Protein AF-0000000080574428 (afdb_homodimer)

pLDDT: mean 76.24, std 24.78, range [22.56, 98.69]

Nearest PDB structures (foldseek):
  3cc8-assembly1_A-2  TM=9.198E-01  e=2.882E-21  Bacillus cereus ATCC 10987
  3bkw-assembly1_B  TM=6.414E-01  e=1.469E-10  Mesorhizobium japonicum MAFF 303099
  3g5l-assembly1_B  TM=6.784E-01  e=1.239E-09  Listeria monocytogenes serotype 4b str. F2365
  3g5l-assembly2_A  TM=6.462E-01  e=3.763E-10  Listeria monocytogenes serotype 4b str. F2365
  8k5l-assembly2_C  TM=6.375E-01  e=1.431E-08  Fusobacterium nucleatum

Sequence (640 aa):
MYGVGSTQPVNEQGYDRPDGAINYLHPACMLVNIDVMRQWPLPIKHGAPMIHTMLALNHSNNTHLFKHIPWVRSDFEGDKPPFYIKHPWQGTVRRTGGYHYDLPNSTAVNTDLLQFMPPEARKIVEIGCRDGAFAKAYKQRNPICNYTGMETDPALVQAARPHCDFVYNNDLEHAGPDFWDHVRHADTWVLDESLEQMDDPWRVLQKIRTNIAPGGKILATIRNFQHWSLQARLNAGDLRYGTQGLDLSRKRIFTRGAMLELFQQAGFQISGGSARIIDEPAREKYLPAIRLMAGASGIDPVVAVEDALPWQYIVIAVAAMYGVGSTQPVNEQGYDRPDGAINYLHPACMLVNIDVMRQWPLPIKHGAPMIHTMLALNHSNNTHLFKHIPWVRSDFEGDKPPFYIKHPWQGTVRRTGGYHYDLPNSTAVNTDLLQFMPPEARKIVEIGCRDGAFAKAYKQRNPICNYTGMETDPALVQAARPHCDFVYNNDLEHAGPDFWDHVRHADTWVLDESLEQMDDPWRVLQKIRTNIAPGGKILATIRNFQHWSLQARLNAGDLRYGTQGLDLSRKRIFTRGAMLELFQQAGFQISGGSARIIDEPAREKYLPAIRLMAGASGIDPVVAVEDALPWQYIVIAVAA

Secondary structure (DSSP, 8-state):
---TTPEEEE-TTS-B-TT-SEEEE--SSS---HHHHHHS---SS---TTHHHHHHHHHTT-GGGGGGSHHHHHHH-TTS---EEEETTTEEEE--SS------S-S---HHHHTTS-TT--EEEEES-TTSHHHHHHHHH--SSEEEEEES-HHHHHHHTTTSSEEEES-GGG--HHHHHHTTT-SEEEEET-GGG-S-HHHHHHHHHHHSPTT-EEEEEEE-TT-HHHHHHHHTT---BSTTSB-TT------HHHHHHHHHHTTEEEEEEEEE----GGGGGGHHHHHHHHHHTT--HHHHHHHHS-SEEEEEEEE-/---TTPEEEE-TTS-B-TT-SEEEE--SSS---HHHHHHS---SS---TTHHHHHHHHHTT-GGGGGGSHHHHHHH-TTS---EEEETTTEEEE--SS------S-S---HHHHTTS-TT--EEEEES-TTSHHHHHHHHH--SSEEEEEES-HHHHHHHTTTSSEEEES-GGG--HHHHHHTTT-SEEEEET-GGG-S-HHHHHHHHHHHSPTT-EEEEEEE-TT-HHHHHHHHTT---BSTTSB-TT------HHHHHHHHHHTTEEEEEEEEE----GGGGGGHHHHHHHHHHTT--HHHHHHHHS-SEEEEEEEE-

Solvent-accessible surface area (backbone atoms only — not comparable to full-atom values): 34412 Å² total; per-residue (Å²): 126,90,48,56,75,35,57,42,28,9,35,97,69,27,44,84,29,94,84,23,85,29,64,33,70,44,78,53,69,68,81,73,51,62,72,58,49,72,66,40,71,80,54,78,78,50,52,38,81,52,38,66,58,38,46,50,26,46,75,64,74,42,59,72,53,57,57,68,37,66,71,55,36,61,49,67,47,85,83,59,80,66,57,55,52,71,36,92,85,78,43,63,45,50,51,47,68,78,53,66,59,71,51,74,79,63,63,78,56,61,60,76,62,56,71,68,54,67,82,76,55,47,32,38,39,29,44,63,34,48,50,17,52,57,46,39,58,50,35,73,76,37,68,80,48,47,36,35,30,26,15,71,49,63,72,27,36,62,46,13,44,86,42,31,78,39,61,42,78,45,51,79,96,70,57,51,70,67,54,55,60,69,51,48,51,23,39,31,35,36,28,63,63,36,56,37,47,35,89,54,46,58,60,49,44,36,53,46,53,76,33,40,23,90,67,12,35,36,42,32,33,44,60,31,57,32,12,50,68,48,51,51,29,37,55,66,31,56,52,30,74,42,94,93,40,44,56,76,62,51,34,47,74,29,17,69,56,30,48,54,47,51,41,43,76,32,49,29,38,80,74,49,68,45,73,44,64,72,96,54,78,76,52,63,64,42,46,63,23,48,29,45,37,19,50,59,70,73,40,61,33,68,56,34,50,60,57,19,52,24,56,29,34,39,40,28,29,28,45,109,106,89,51,45,85,35,61,40,28,10,36,97,69,29,46,85,28,96,82,23,85,30,64,34,70,46,79,55,70,68,81,72,51,62,72,57,49,71,67,40,70,82,54,76,79,51,51,39,81,52,39,65,59,38,45,50,28,44,75,63,71,43,59,72,54,57,57,68,37,66,71,54,34,64,43,65,48,83,85,60,80,67,57,57,48,69,37,92,86,76,42,63,46,51,49,45,66,78,51,68,62,71,52,75,78,62,65,77,58,61,60,74,62,56,71,69,54,66,82,77,54,46,32,36,39,28,43,65,34,47,50,16,53,55,46,39,56,49,35,73,78,37,67,80,48,48,36,34,30,26,15,70,49,64,69,28,34,59,47,13,39,87,42,31,79,38,50,42,77,44,49,79,93,70,56,52,68,68,55,55,61,71,50,48,53,24,38,31,36,37,29,65,62,37,56,37,48,34,90,54,46,60,59,49,44,35,53,46,54,74,33,40,22,89,66,12,36,37,41,33,32,43,62,30,56,32,12,48,69,49,52,48,27,36,55,67,30,56,51,29,73,43,95,92,41,44,56,76,62,49,33,47,74,29,18,69,54,30,48,53,48,51,41,43,77,32,50,31,39,80,74,49,67,45,73,44,65,73,95,54,79,77,50,64,64,42,48,63,22,49,30,45,37,20,50,59,72,74,41,61,32,67,56,33,50,59,58,20,53,23,56,28,34,38,42,29,29,28,47,107

Structure (mmCIF, N/CA/C/O backbone):
data_AF-0000000080574428-model_v1
#
loop_
_entity.id
_entity.type
_entity.pdbx_description
1 polymer 'Methyltransferase domain-containing protein'
#
loop_
_atom_site.group_PDB
_atom_site.id
_atom_site.type_symbol
_atom_site.label_atom_id
_atom_site.label_alt_id
_atom_site.label_comp_id
_atom_site.label_asym_id
_atom_site.label_entity_id
_atom_site.label_seq_id
_atom_site.pdbx_PDB_ins_code
_atom_site.Cartn_x
_atom_site.Cartn_y
_atom_site.Cartn_z
_atom_site.occupancy
_atom_site.B_iso_or_equiv
_atom_site.auth_seq_id
_atom_site.auth_comp_id
_atom_site.auth_asym_id
_atom_site.auth_atom_id
_atom_site.pdbx_PDB_model_num
ATOM 1 N N . MET A 1 1 ? 18.516 24.391 -0.365 1 22.95 1 MET A N 1
ATOM 2 C CA . MET A 1 1 ? 18.375 25.641 -1.114 1 22.95 1 MET A CA 1
ATOM 3 C C . MET A 1 1 ? 19.141 25.578 -2.426 1 22.95 1 MET A C 1
ATOM 5 O O . MET A 1 1 ? 20.359 25.75 -2.438 1 22.95 1 MET A O 1
ATOM 9 N N . TYR A 1 2 ? 18.812 24.688 -3.266 1 27.86 2 TYR A N 1
ATOM 10 C CA . TYR A 1 2 ? 19.484 24.516 -4.555 1 27.86 2 TYR A CA 1
ATOM 11 C C . TYR A 1 2 ? 19.188 25.703 -5.473 1 27.86 2 TYR A C 1
ATOM 13 O O . TYR A 1 2 ? 18.141 25.75 -6.117 1 27.86 2 TYR A O 1
ATOM 21 N N . GLY A 1 3 ? 19.344 26.906 -5.027 1 29 3 GLY A N 1
ATOM 22 C CA . GLY A 1 3 ? 19.094 28.172 -5.699 1 29 3 GLY A CA 1
ATOM 23 C C . GLY A 1 3 ? 19.984 28.406 -6.898 1 29 3 GLY A C 1
ATOM 24 O O . GLY A 1 3 ? 21.109 27.906 -6.938 1 29 3 GLY A O 1
ATOM 25 N N . VAL A 1 4 ? 19.469 28.594 -8.156 1 36.06 4 VAL A N 1
ATOM 26 C CA . VAL A 1 4 ? 19.969 28.922 -9.492 1 36.06 4 VAL A CA 1
ATOM 27 C C . VAL A 1 4 ? 21.062 29.969 -9.398 1 36.06 4 VAL A C 1
ATOM 29 O O . VAL A 1 4 ? 21.844 30.156 -10.344 1 36.06 4 VAL A O 1
ATOM 32 N N . GLY A 1 5 ? 21.281 30.516 -8.227 1 39.72 5 GLY A N 1
ATOM 33 C CA . GLY A 1 5 ? 22.234 31.594 -8.031 1 39.72 5 GLY A CA 1
ATOM 34 C C . GLY A 1 5 ? 23.094 31.422 -6.801 1 39.72 5 GLY A C 1
ATOM 35 O O . GLY A 1 5 ? 23.734 32.375 -6.336 1 39.72 5 GLY A O 1
ATOM 36 N N . SER A 1 6 ? 22.984 30.312 -6.215 1 43.25 6 SER A N 1
ATOM 37 C CA . SER A 1 6 ? 23.844 30.25 -5.039 1 43.25 6 SER A CA 1
ATOM 38 C C . SER A 1 6 ? 25.156 29.531 -5.355 1 43.25 6 SER A C 1
ATOM 40 O O . SER A 1 6 ? 25.25 28.797 -6.336 1 43.25 6 SER A O 1
ATOM 42 N N . THR A 1 7 ? 26.078 30.203 -4.867 1 51.28 7 THR A N 1
ATOM 43 C CA . THR A 1 7 ? 27.328 29.453 -4.836 1 51.28 7 THR A CA 1
ATOM 44 C C . THR A 1 7 ? 27.281 28.391 -3.744 1 51.28 7 THR A C 1
ATOM 46 O O . THR A 1 7 ? 26.641 28.578 -2.707 1 51.28 7 THR A O 1
ATOM 49 N N . GLN A 1 8 ? 27.469 27.266 -4.211 1 54.16 8 GLN A N 1
ATOM 50 C CA . GLN A 1 8 ? 27.656 26.203 -3.221 1 54.16 8 GLN A CA 1
ATOM 51 C C . GLN A 1 8 ? 29.141 25.875 -3.057 1 54.16 8 GLN A C 1
ATOM 53 O O . GLN A 1 8 ? 29.906 25.906 -4.023 1 54.16 8 GLN A O 1
ATOM 58 N N . PRO A 1 9 ? 29.406 25.719 -1.823 1 61.53 9 PRO A N 1
ATOM 59 C CA . PRO A 1 9 ? 30.797 25.297 -1.594 1 61.53 9 PRO A CA 1
ATOM 60 C C . PRO A 1 9 ? 31.094 23.906 -2.15 1 61.53 9 PRO A C 1
ATOM 62 O O . PRO A 1 9 ? 30.328 22.969 -1.917 1 61.53 9 PRO A O 1
ATOM 65 N N . VAL A 1 10 ? 31.891 23.969 -3.137 1 59.97 10 VAL A N 1
ATOM 66 C CA . VAL A 1 10 ? 32.344 22.688 -3.691 1 59.97 10 VAL A CA 1
ATOM 67 C C . VAL A 1 10 ? 33.844 22.516 -3.432 1 59.97 10 VAL A C 1
ATOM 69 O O . VAL A 1 10 ? 34.531 23.5 -3.154 1 59.97 10 VAL A O 1
ATOM 72 N N . ASN A 1 11 ? 34.188 21.281 -3.359 1 61.84 11 ASN A N 1
ATOM 73 C CA . ASN A 1 11 ? 35.625 21.031 -3.283 1 61.84 11 ASN A CA 1
ATOM 74 C C . ASN A 1 11 ? 36.312 21.172 -4.652 1 61.84 11 ASN A C 1
ATOM 76 O O . ASN A 1 11 ? 35.625 21.469 -5.641 1 61.84 11 ASN A O 1
ATOM 80 N N . GLU A 1 12 ? 37.562 21.094 -4.785 1 64.19 12 GLU A N 1
ATOM 81 C CA . GLU A 1 12 ? 38.375 21.312 -5.984 1 64.19 12 GLU A CA 1
ATOM 82 C C . GLU A 1 12 ? 37.969 20.359 -7.102 1 64.19 12 GLU A C 1
ATOM 84 O O . GLU A 1 12 ? 38.219 20.625 -8.281 1 64.19 12 GLU A O 1
ATOM 89 N N . GLN A 1 13 ? 37.188 19.406 -6.754 1 60.22 13 GLN A N 1
ATOM 90 C CA . GLN A 1 13 ? 36.75 18.453 -7.766 1 60.22 13 GLN A CA 1
ATOM 91 C C . GLN A 1 13 ? 35.344 18.766 -8.234 1 60.22 13 GLN A C 1
ATOM 93 O O . GLN A 1 13 ? 34.812 18.109 -9.141 1 60.22 13 GLN A O 1
ATOM 98 N N . GLY A 1 14 ? 34.625 19.797 -7.68 1 54.78 14 GLY A N 1
ATOM 99 C CA . GLY A 1 14 ? 33.312 20.266 -8.109 1 54.78 14 GLY A CA 1
ATOM 100 C C . GLY A 1 14 ? 32.188 19.609 -7.348 1 54.78 14 GLY A C 1
ATOM 101 O O . GLY A 1 14 ? 31.016 19.719 -7.75 1 54.78 14 GLY A O 1
ATOM 102 N N . TYR A 1 15 ? 32.531 18.906 -6.242 1 57.72 15 TYR A N 1
ATOM 103 C CA . TYR A 1 15 ? 31.453 18.297 -5.465 1 57.72 15 TYR A CA 1
ATOM 104 C C . TYR A 1 15 ? 30.969 19.234 -4.363 1 57.72 15 TYR A C 1
ATOM 106 O O . TYR A 1 15 ? 31.766 19.922 -3.729 1 57.72 15 TYR A O 1
ATOM 114 N N . ASP A 1 16 ? 29.719 19.234 -4.289 1 50.84 16 ASP A N 1
ATOM 115 C CA . ASP A 1 16 ? 29.141 20.016 -3.201 1 50.84 16 ASP A CA 1
ATOM 116 C C . ASP A 1 16 ? 29.641 19.531 -1.845 1 50.84 16 ASP A C 1
ATOM 118 O O . ASP A 1 16 ? 29.469 18.359 -1.506 1 50.84 16 ASP A O 1
ATOM 122 N N . ARG A 1 17 ? 30.438 20.344 -1.143 1 58.84 17 ARG A N 1
ATOM 123 C CA . ARG A 1 17 ? 30.922 20.156 0.223 1 58.84 17 ARG A CA 1
ATOM 124 C C . ARG A 1 17 ? 30.703 21.406 1.061 1 58.84 17 ARG A C 1
ATOM 126 O O . ARG A 1 17 ? 31.047 22.516 0.636 1 58.84 17 ARG A O 1
ATOM 133 N N . PRO A 1 18 ? 30 21.281 2.164 1 61.47 18 PRO A N 1
ATOM 134 C CA . PRO A 1 18 ? 29.844 22.453 3.023 1 61.47 18 PRO A CA 1
ATOM 135 C C . PRO A 1 18 ? 31.188 23.109 3.361 1 61.47 18 PRO A C 1
ATOM 137 O O . PRO A 1 18 ? 31.25 24.328 3.555 1 61.47 18 PRO A O 1
ATOM 140 N N . ASP A 1 19 ? 32.281 22.25 3.41 1 64.69 19 ASP A N 1
ATOM 141 C CA . ASP A 1 19 ? 33.594 22.797 3.715 1 64.69 19 ASP A CA 1
ATOM 142 C C . ASP A 1 19 ? 34.406 23.047 2.438 1 64.69 19 ASP A C 1
ATOM 144 O O . ASP A 1 19 ? 35.625 23.203 2.48 1 64.69 19 ASP A O 1
ATOM 148 N N . GLY A 1 20 ? 33.719 23.078 1.384 1 61.62 20 GLY A N 1
ATOM 149 C CA . GLY A 1 20 ? 34.406 23.375 0.134 1 61.62 20 GLY A CA 1
ATOM 150 C C . GLY A 1 20 ? 34.938 24.781 0.059 1 61.62 20 GLY A C 1
ATOM 151 O O . GLY A 1 20 ? 34.312 25.719 0.531 1 61.62 20 GLY A O 1
ATOM 152 N N . ALA A 1 21 ? 36.156 24.922 -0.322 1 65.5 21 ALA A N 1
ATOM 153 C CA . ALA A 1 21 ? 36.875 26.203 -0.365 1 65.5 21 ALA A CA 1
ATOM 154 C C . ALA A 1 21 ? 36.5 26.969 -1.632 1 65.5 21 ALA A C 1
ATOM 156 O O . ALA A 1 21 ? 36.906 28.125 -1.794 1 65.5 21 ALA A O 1
ATOM 157 N N . ILE A 1 22 ? 35.719 26.266 -2.531 1 60.09 22 ILE A N 1
ATOM 158 C CA . ILE A 1 22 ? 35.406 26.891 -3.809 1 60.09 22 ILE A CA 1
ATOM 159 C C . ILE A 1 22 ? 33.938 27.234 -3.859 1 60.09 22 ILE A C 1
ATOM 161 O O . ILE A 1 22 ? 33.062 26.375 -3.652 1 60.09 22 ILE A O 1
ATOM 165 N N . ASN A 1 23 ? 33.688 28.531 -3.969 1 56.88 23 ASN A N 1
ATOM 166 C CA . ASN A 1 23 ? 32.312 28.938 -4.227 1 56.88 23 ASN A CA 1
ATOM 167 C C . ASN A 1 23 ? 31.922 28.703 -5.684 1 56.88 23 ASN A C 1
ATOM 169 O O . ASN A 1 23 ? 32.406 29.375 -6.582 1 56.88 23 ASN A O 1
ATOM 173 N N . TYR A 1 24 ? 31.25 27.688 -5.902 1 54.19 24 TYR A N 1
ATOM 174 C CA . TYR A 1 24 ? 30.797 27.266 -7.234 1 54.19 24 TYR A CA 1
ATOM 175 C C . TYR A 1 24 ? 29.453 27.891 -7.57 1 54.19 24 TYR A C 1
ATOM 177 O O . TYR A 1 24 ? 28.5 27.781 -6.789 1 54.19 24 TYR A O 1
ATOM 185 N N . LEU A 1 25 ? 29.531 28.688 -8.602 1 48.78 25 LEU A N 1
ATOM 186 C CA . LEU A 1 25 ? 28.266 29.172 -9.156 1 48.78 25 LEU A CA 1
ATOM 187 C C . LEU A 1 25 ? 27.516 28.062 -9.875 1 48.78 25 LEU A C 1
ATOM 189 O O . LEU A 1 25 ? 28 27.531 -10.883 1 48.78 25 LEU A O 1
ATOM 193 N N . HIS A 1 26 ? 26.562 27.484 -9.25 1 44.03 26 HIS A N 1
ATOM 194 C CA . HIS A 1 26 ? 25.734 26.469 -9.914 1 44.03 26 HIS A CA 1
ATOM 195 C C . HIS A 1 26 ? 25.062 27.047 -11.164 1 44.03 26 HIS A C 1
ATOM 197 O O . HIS A 1 26 ? 24.438 28.094 -11.102 1 44.03 26 HIS A O 1
ATOM 203 N N . PRO A 1 27 ? 25.438 26.625 -12.375 1 34.19 27 PRO A N 1
ATOM 204 C CA . PRO A 1 27 ? 24.703 27.156 -13.516 1 34.19 27 PRO A CA 1
ATOM 205 C C . PRO A 1 27 ? 23.188 27.047 -13.328 1 34.19 27 PRO A C 1
ATOM 207 O O . PRO A 1 27 ? 22.672 25.984 -12.969 1 34.19 27 PRO A O 1
ATOM 210 N N . ALA A 1 28 ? 22.531 27.953 -12.867 1 31.72 28 ALA A N 1
ATOM 211 C CA . ALA A 1 28 ? 21.062 27.984 -12.891 1 31.72 28 ALA A CA 1
ATOM 212 C C . ALA A 1 28 ? 20.516 27.203 -14.078 1 31.72 28 ALA A C 1
ATOM 214 O O . ALA A 1 28 ? 19.516 26.5 -13.953 1 31.72 28 ALA A O 1
ATOM 215 N N . CYS A 1 29 ? 20.641 27.906 -15.188 1 32.38 29 CYS A N 1
ATOM 216 C CA . CYS A 1 29 ? 20.016 28.078 -16.5 1 32.38 29 CYS A CA 1
ATOM 217 C C . CYS A 1 29 ? 20.078 26.797 -17.312 1 32.38 29 CYS A C 1
ATOM 219 O O . CYS A 1 29 ? 19.594 26.734 -18.438 1 32.38 29 CYS A O 1
ATOM 221 N N . MET A 1 30 ? 21.203 26.125 -17.234 1 29.81 30 MET A N 1
ATOM 222 C CA . MET A 1 30 ? 21.422 25.578 -18.578 1 29.81 30 MET A CA 1
ATOM 223 C C . MET A 1 30 ? 20.234 24.734 -19.016 1 29.81 30 MET A C 1
ATOM 225 O O . MET A 1 30 ? 19.922 24.672 -20.203 1 29.81 30 MET A O 1
ATOM 229 N N . LEU A 1 31 ? 19.953 23.547 -18.328 1 30.73 31 LEU A N 1
ATOM 230 C CA . LEU A 1 31 ? 19.328 22.516 -19.141 1 30.73 31 LEU A CA 1
ATOM 231 C C . LEU A 1 31 ? 17.844 22.766 -19.297 1 30.73 31 LEU A C 1
ATOM 233 O O . LEU A 1 31 ? 17.078 22.594 -18.344 1 30.73 31 LEU A O 1
ATOM 237 N N . VAL A 1 32 ? 17.453 23.781 -19.938 1 31.08 32 VAL A N 1
ATOM 238 C CA . VAL A 1 32 ? 16.156 24.234 -20.438 1 31.08 32 VAL A CA 1
ATOM 239 C C . VAL A 1 32 ? 15.352 23.031 -20.938 1 31.08 32 VAL A C 1
ATOM 241 O O . VAL A 1 32 ? 14.141 23.125 -21.172 1 31.08 32 VAL A O 1
ATOM 244 N N . ASN A 1 33 ? 15.984 22.25 -21.891 1 28.02 33 ASN A N 1
ATOM 245 C CA . ASN A 1 33 ? 15.25 21.203 -22.594 1 28.02 33 ASN A CA 1
ATOM 246 C C . ASN A 1 33 ? 15.117 19.953 -21.75 1 28.02 33 ASN A C 1
ATOM 248 O O . ASN A 1 33 ? 16.109 19.281 -21.469 1 28.02 33 ASN A O 1
ATOM 252 N N . ILE A 1 34 ? 14.086 19.797 -21.062 1 31.69 34 ILE A N 1
ATOM 253 C CA . ILE A 1 34 ? 13.75 18.672 -20.188 1 31.69 34 ILE A CA 1
ATOM 254 C C . ILE A 1 34 ? 14 17.359 -20.922 1 31.69 34 ILE A C 1
ATOM 256 O O . ILE A 1 34 ? 14.367 16.359 -20.297 1 31.69 34 ILE A O 1
ATOM 260 N N . ASP A 1 35 ? 13.875 17.328 -22.297 1 30.97 35 ASP A N 1
ATOM 261 C CA . ASP A 1 35 ? 14.172 16.109 -23.062 1 30.97 35 ASP A CA 1
ATOM 262 C C . ASP A 1 35 ? 15.664 15.781 -23 1 30.97 35 ASP A C 1
ATOM 264 O O . ASP A 1 35 ? 16.031 14.602 -22.984 1 30.97 35 ASP A O 1
ATOM 268 N N . VAL A 1 36 ? 16.484 16.797 -23.031 1 30.7 36 VAL A N 1
ATOM 269 C CA . VAL A 1 36 ? 17.922 16.531 -22.938 1 30.7 36 VAL A CA 1
ATOM 270 C C . VAL A 1 36 ? 18.281 16.156 -21.5 1 30.7 36 VAL A C 1
ATOM 272 O O . VAL A 1 36 ? 19.047 15.219 -21.266 1 30.7 36 VAL A O 1
ATOM 275 N N . MET A 1 37 ? 17.531 16.75 -20.578 1 33.34 37 MET A N 1
ATOM 276 C CA . MET A 1 37 ? 17.812 16.391 -19.203 1 33.34 37 MET A CA 1
ATOM 277 C C . MET A 1 37 ? 17.406 14.938 -18.922 1 33.34 37 MET A C 1
ATOM 279 O O . MET A 1 37 ? 18.062 14.25 -18.141 1 33.34 37 MET A O 1
ATOM 283 N N . ARG A 1 38 ? 16.359 14.586 -19.391 1 31.77 38 ARG A N 1
ATOM 284 C CA . ARG A 1 38 ? 15.938 13.195 -19.281 1 31.77 38 ARG A CA 1
ATOM 285 C C . ARG A 1 38 ? 16.984 12.25 -19.859 1 31.77 38 ARG A C 1
ATOM 287 O O . ARG A 1 38 ? 17.016 11.062 -19.547 1 31.77 38 ARG A O 1
ATOM 294 N N . GLN A 1 39 ? 17.625 12.68 -20.859 1 29.27 39 GLN A N 1
ATOM 295 C CA . GLN A 1 39 ? 18.641 11.867 -21.516 1 29.27 39 GLN A CA 1
ATOM 296 C C . GLN A 1 39 ? 19.938 11.875 -20.734 1 29.27 39 GLN A C 1
ATOM 298 O O . GLN A 1 39 ? 20.859 11.109 -21.031 1 29.27 39 GLN A O 1
ATOM 303 N N . TRP A 1 40 ? 20.062 12.977 -20 1 29.47 40 TRP A N 1
ATOM 304 C CA . TRP A 1 40 ? 21.359 12.984 -19.344 1 29.47 40 TRP A CA 1
ATOM 305 C C . TRP A 1 40 ? 21.328 12.172 -18.047 1 29.47 40 TRP A C 1
ATOM 307 O O . TRP A 1 40 ? 20.344 12.195 -17.312 1 29.47 40 TRP A O 1
ATOM 317 N N . PRO A 1 41 ? 22.125 11.25 -18.016 1 29.08 41 PRO A N 1
ATOM 318 C CA . PRO A 1 41 ? 22.359 10.5 -16.781 1 29.08 41 PRO A CA 1
ATOM 319 C C . PRO A 1 41 ? 22.469 11.406 -15.547 1 29.08 41 PRO A C 1
ATOM 321 O O . PRO A 1 41 ? 23.078 12.484 -15.633 1 29.08 41 PRO A O 1
ATOM 324 N N . LEU A 1 42 ? 21.438 11.562 -14.805 1 29.91 42 LEU A N 1
ATOM 325 C CA . LEU A 1 42 ? 21.562 12.359 -13.586 1 29.91 42 LEU A CA 1
ATOM 326 C C . LEU A 1 42 ? 22.969 12.289 -13.031 1 29.91 42 LEU A C 1
ATOM 328 O O . LEU A 1 42 ? 23.453 11.219 -12.648 1 29.91 42 LEU A O 1
ATOM 332 N N . PRO A 1 43 ? 23.875 12.977 -13.617 1 29.53 43 PRO A N 1
ATOM 333 C CA . PRO A 1 43 ? 25.188 13.062 -12.969 1 29.53 43 PRO A CA 1
ATOM 334 C C . PRO A 1 43 ? 25.094 13.57 -11.531 1 29.53 43 PRO A C 1
ATOM 336 O O . PRO A 1 43 ? 24.641 14.695 -11.297 1 29.53 43 PRO A O 1
ATOM 339 N N . ILE A 1 44 ? 24.422 13.062 -10.68 1 30.08 44 ILE A N 1
ATOM 340 C CA . ILE A 1 44 ? 24.766 13.641 -9.383 1 30.08 44 ILE A CA 1
ATOM 341 C C . ILE A 1 44 ? 26.281 13.859 -9.32 1 30.08 44 ILE A C 1
ATOM 343 O O . ILE A 1 44 ? 26.766 14.648 -8.5 1 30.08 44 ILE A O 1
ATOM 347 N N . LYS A 1 45 ? 27.031 12.875 -9.641 1 28.38 45 LYS A N 1
ATOM 348 C CA . LYS A 1 45 ? 28.469 13.156 -9.539 1 28.38 45 LYS A CA 1
ATOM 349 C C . LYS A 1 45 ? 28.891 14.18 -10.578 1 28.38 45 LYS A C 1
ATOM 351 O O . LYS A 1 45 ? 30.031 14.141 -11.062 1 28.38 45 LYS A O 1
ATOM 356 N N . HIS A 1 46 ? 28.078 14.828 -11.32 1 30.56 46 HIS A N 1
ATOM 357 C CA . HIS A 1 46 ? 28.734 15.609 -12.359 1 30.56 46 HIS A CA 1
ATOM 358 C C . HIS A 1 46 ? 29.672 16.656 -11.75 1 30.56 46 HIS A C 1
ATOM 360 O O . HIS A 1 46 ? 29.312 17.297 -10.75 1 30.56 46 HIS A O 1
ATOM 366 N N . GLY A 1 47 ? 30.891 16.453 -11.758 1 33.28 47 GLY A N 1
ATOM 367 C CA . GLY A 1 47 ? 31.891 17.516 -11.648 1 33.28 47 GLY A CA 1
ATOM 368 C C . GLY A 1 47 ? 31.391 18.844 -12.18 1 33.28 47 GLY A C 1
ATOM 369 O O . GLY A 1 47 ? 30.562 18.891 -13.086 1 33.28 47 GLY A O 1
ATOM 370 N N . ALA A 1 48 ? 31.109 19.922 -11.211 1 38.84 48 ALA A N 1
ATOM 371 C CA . ALA A 1 48 ? 30.766 21.297 -11.555 1 38.84 48 ALA A CA 1
ATOM 372 C C . ALA A 1 48 ? 31.281 21.672 -12.945 1 38.84 48 ALA A C 1
ATOM 374 O O . ALA A 1 48 ? 32.469 21.562 -13.219 1 38.84 48 ALA A O 1
ATOM 375 N N . PRO A 1 49 ? 30.562 21.656 -13.875 1 41.19 49 PRO A N 1
ATOM 376 C CA . PRO A 1 49 ? 31.078 22.328 -15.07 1 41.19 49 PRO A CA 1
ATOM 377 C C . PRO A 1 49 ? 31.719 23.672 -14.758 1 41.19 49 PRO A C 1
ATOM 379 O O . PRO A 1 49 ? 31.359 24.312 -13.766 1 41.19 49 PRO A O 1
ATOM 382 N N . MET A 1 50 ? 32.875 23.938 -15.258 1 45.72 50 MET A N 1
ATOM 383 C CA . MET A 1 50 ? 33.688 25.125 -15.18 1 45.72 50 MET A CA 1
ATOM 384 C C . MET A 1 50 ? 34.531 25.141 -13.891 1 45.72 50 MET A C 1
ATOM 386 O O . MET A 1 50 ? 34.906 26.203 -13.414 1 45.72 50 MET A O 1
ATOM 390 N N . ILE A 1 51 ? 34.406 23.922 -13.305 1 53.56 51 ILE A N 1
ATOM 391 C CA . ILE A 1 51 ? 35.156 23.875 -12.055 1 53.56 51 ILE A CA 1
ATOM 392 C C . ILE A 1 51 ? 36.531 24.5 -12.25 1 53.56 51 ILE A C 1
ATOM 394 O O . ILE A 1 51 ? 37.031 25.203 -11.367 1 53.56 51 ILE A O 1
ATOM 398 N N . HIS A 1 52 ? 36.938 24.406 -13.492 1 55.75 52 HIS A N 1
ATOM 399 C CA . HIS A 1 52 ? 38.25 24.984 -13.734 1 55.75 52 HIS A CA 1
ATOM 400 C C . HIS A 1 52 ? 38.188 26.5 -13.703 1 55.75 52 HIS A C 1
ATOM 402 O O . HIS A 1 52 ? 39.094 27.141 -13.133 1 55.75 52 HIS A O 1
ATOM 408 N N . THR A 1 53 ? 37.125 27.141 -14.266 1 51.78 53 THR A N 1
ATOM 409 C CA . THR A 1 53 ? 36.969 28.578 -14.219 1 51.78 53 THR A CA 1
ATOM 410 C C . THR A 1 53 ? 36.656 29.047 -12.797 1 51.78 53 THR A C 1
ATOM 412 O O . THR A 1 53 ? 37.219 30.047 -12.344 1 51.78 53 THR A O 1
ATOM 415 N N . MET A 1 54 ? 35.906 28.203 -12.102 1 56.75 54 MET A N 1
ATOM 416 C CA . MET A 1 54 ? 35.562 28.594 -10.734 1 56.75 54 MET A CA 1
ATOM 417 C C . MET A 1 54 ? 36.781 28.453 -9.812 1 56.75 54 MET A C 1
ATOM 419 O O . MET A 1 54 ? 37 29.297 -8.945 1 56.75 54 MET A O 1
ATOM 423 N N . LEU A 1 55 ? 37.469 27.453 -10.117 1 60.94 55 LEU A N 1
ATOM 424 C CA . LEU A 1 55 ? 38.688 27.297 -9.359 1 60.94 55 LEU A CA 1
ATOM 425 C C . LEU A 1 55 ? 39.656 28.438 -9.656 1 60.94 55 LEU A C 1
ATOM 427 O O . LEU A 1 55 ? 40.25 29 -8.734 1 60.94 55 LEU A O 1
ATOM 431 N N . ALA A 1 56 ? 39.719 28.859 -10.906 1 60.84 56 ALA A N 1
ATOM 432 C CA . ALA A 1 56 ? 40.594 29.953 -11.289 1 60.84 56 ALA A CA 1
ATOM 433 C C . ALA A 1 56 ? 40.156 31.266 -10.648 1 60.84 56 ALA A C 1
ATOM 435 O O . ALA A 1 56 ? 41 32.031 -10.133 1 60.84 56 ALA A O 1
ATOM 436 N N . LEU A 1 57 ? 38.906 31.5 -10.5 1 59.69 57 LEU A N 1
ATOM 437 C CA . LEU A 1 57 ? 38.375 32.719 -9.859 1 59.69 57 LEU A CA 1
ATOM 438 C C . LEU A 1 57 ? 38.594 32.656 -8.352 1 59.69 57 LEU A C 1
ATOM 440 O O . LEU A 1 57 ? 38.938 33.656 -7.738 1 59.69 57 LEU A O 1
ATOM 444 N N . ASN A 1 58 ? 38.469 31.484 -7.805 1 60 58 ASN A N 1
ATOM 445 C CA . ASN A 1 58 ? 38.656 31.344 -6.367 1 60 58 ASN A CA 1
ATOM 446 C C . ASN A 1 58 ? 40.125 31.484 -5.988 1 60 58 ASN A C 1
ATOM 448 O O . ASN A 1 58 ? 40.469 32.188 -5.035 1 60 58 ASN A O 1
ATOM 452 N N . HIS A 1 59 ? 40.875 30.875 -6.797 1 67 59 HIS A N 1
ATOM 453 C CA . HIS A 1 59 ? 42.281 30.938 -6.492 1 67 59 HIS A CA 1
ATOM 454 C C . HIS A 1 59 ? 42.844 32.344 -6.73 1 67 59 HIS A C 1
ATOM 456 O O . HIS A 1 59 ? 43.812 32.75 -6.074 1 67 59 HIS A O 1
ATOM 462 N N . SER A 1 60 ? 42.156 33.062 -7.637 1 61.75 60 SER A N 1
ATOM 463 C CA . SER A 1 60 ? 42.625 34.406 -7.902 1 61.75 60 SER A CA 1
ATOM 464 C C . SER A 1 60 ? 41.938 35.438 -6.992 1 61.75 60 SER A C 1
ATOM 466 O O . SER A 1 60 ? 42.156 36.625 -7.113 1 61.75 60 SER A O 1
ATOM 468 N N . ASN A 1 61 ? 41.188 35.062 -5.945 1 61.41 61 ASN A N 1
ATOM 469 C CA . ASN A 1 61 ? 40.406 35.875 -5.027 1 61.41 61 ASN A CA 1
ATOM 470 C C . ASN A 1 61 ? 39.5 36.875 -5.777 1 61.41 61 ASN A C 1
ATOM 472 O O . ASN A 1 61 ? 39.344 38 -5.348 1 61.41 61 ASN A O 1
ATOM 476 N N . ASN A 1 62 ? 39.156 36.531 -6.953 1 53.03 62 ASN A N 1
ATOM 477 C CA . ASN A 1 62 ? 38.281 37.344 -7.785 1 53.03 62 ASN A CA 1
ATOM 478 C C . ASN A 1 62 ? 36.906 36.75 -7.91 1 53.03 62 ASN A C 1
ATOM 480 O O . ASN A 1 62 ? 36.25 36.844 -8.969 1 53.03 62 ASN A O 1
ATOM 484 N N . THR A 1 63 ? 36.5 36.094 -6.875 1 57.28 63 THR A N 1
ATOM 485 C CA . THR A 1 63 ? 35.188 35.469 -6.871 1 57.28 63 THR A CA 1
ATOM 486 C C . THR A 1 63 ? 34.094 36.5 -7.07 1 57.28 63 THR A C 1
ATOM 488 O O . THR A 1 63 ? 33 36.188 -7.523 1 57.28 63 THR A O 1
ATOM 491 N N . HIS A 1 64 ? 34.375 37.719 -6.719 1 54.09 64 HIS A N 1
ATOM 492 C CA . HIS A 1 64 ? 33.438 38.812 -6.887 1 54.09 64 HIS A CA 1
ATOM 493 C C . HIS A 1 64 ? 33.188 39.094 -8.359 1 54.09 64 HIS A C 1
ATOM 495 O O . HIS A 1 64 ? 32.219 39.812 -8.703 1 54.09 64 HIS A O 1
ATOM 501 N N . LEU A 1 65 ? 33.938 38.688 -9.203 1 51.69 65 LEU A N 1
ATOM 502 C CA . LEU A 1 65 ? 33.781 38.969 -10.633 1 51.69 65 LEU A CA 1
ATOM 503 C C . LEU A 1 65 ? 32.594 38.188 -11.211 1 51.69 65 LEU A C 1
ATOM 505 O O . LEU A 1 65 ? 32.156 38.469 -12.32 1 51.69 65 LEU A O 1
ATOM 509 N N . PHE A 1 66 ? 32.062 37.281 -10.367 1 53.88 66 PHE A N 1
ATOM 510 C CA . PHE A 1 66 ? 30.828 36.656 -10.852 1 53.88 66 PHE A CA 1
ATOM 511 C C . PHE A 1 66 ? 29.75 37.688 -11.117 1 53.88 66 PHE A C 1
ATOM 513 O O . PHE A 1 66 ? 28.953 37.531 -12.047 1 53.88 66 PHE A O 1
ATOM 520 N N . LYS A 1 67 ? 29.719 38.688 -10.391 1 48.88 67 LYS A N 1
ATOM 521 C CA . LYS A 1 67 ? 28.688 39.719 -10.469 1 48.88 67 LYS A CA 1
ATOM 522 C C . LYS A 1 67 ? 28.812 40.531 -11.766 1 48.88 67 LYS A C 1
ATOM 524 O O . LYS A 1 67 ? 27.875 41.219 -12.148 1 48.88 67 LYS A O 1
ATOM 529 N N . HIS A 1 68 ? 29.922 40.438 -12.398 1 46.88 68 HIS A N 1
ATOM 530 C CA . HIS A 1 68 ? 30.109 41.25 -13.602 1 46.88 68 HIS A CA 1
ATOM 531 C C . HIS A 1 68 ? 29.797 40.438 -14.859 1 46.88 68 HIS A C 1
ATOM 533 O O . HIS A 1 68 ? 29.953 40.938 -15.977 1 46.88 68 HIS A O 1
ATOM 539 N N . ILE A 1 69 ? 29.391 39.312 -14.633 1 45.81 69 ILE A N 1
ATOM 540 C CA . ILE A 1 69 ? 28.906 38.594 -15.805 1 45.81 69 ILE A CA 1
ATOM 541 C C . ILE A 1 69 ? 27.578 39.188 -16.25 1 45.81 69 ILE A C 1
ATOM 543 O O . ILE A 1 69 ? 26.641 39.344 -15.453 1 45.81 69 ILE A O 1
ATOM 547 N N . PRO A 1 70 ? 27.438 39.656 -17.469 1 45.81 70 PRO A N 1
ATOM 548 C CA . PRO A 1 70 ? 26.266 40.438 -17.891 1 45.81 70 PRO A CA 1
ATOM 549 C C . PRO A 1 70 ? 24.938 39.781 -17.484 1 45.81 70 PRO A C 1
ATOM 551 O O . PRO A 1 70 ? 24.047 40.469 -16.984 1 45.81 70 PRO A O 1
ATOM 554 N N . TRP A 1 71 ? 24.828 38.5 -17.672 1 42.97 71 TRP A N 1
ATOM 555 C CA . TRP A 1 71 ? 23.531 37.938 -17.359 1 42.97 71 TRP A CA 1
ATOM 556 C C . TRP A 1 71 ? 23.297 37.875 -15.859 1 42.97 71 TRP A C 1
ATOM 558 O O . TRP A 1 71 ? 22.156 37.969 -15.406 1 42.97 71 TRP A O 1
ATOM 568 N N . VAL A 1 72 ? 24.156 37.719 -14.992 1 45.41 72 VAL A N 1
ATOM 569 C CA . VAL A 1 72 ? 24 37.75 -13.539 1 45.41 72 VAL A CA 1
ATOM 570 C C . VAL A 1 72 ? 23.641 39.188 -13.102 1 45.41 72 VAL A C 1
ATOM 572 O O . VAL A 1 72 ? 22.719 39.375 -12.305 1 45.41 72 VAL A O 1
ATOM 575 N N . ARG A 1 73 ? 24.297 40.156 -13.633 1 48.16 73 ARG A N 1
ATOM 576 C CA . ARG A 1 73 ? 24.016 41.562 -13.32 1 48.16 73 ARG A CA 1
ATOM 577 C C . ARG A 1 73 ? 22.578 41.906 -13.695 1 48.16 73 ARG A C 1
ATOM 579 O O . ARG A 1 73 ? 21.875 42.562 -12.922 1 48.16 73 ARG A O 1
ATOM 586 N N . SER A 1 74 ? 22.094 41.656 -14.922 1 45.84 74 SER A N 1
ATOM 587 C CA . SER A 1 74 ? 20.75 42 -15.383 1 45.84 74 SER A CA 1
ATOM 588 C C . SER A 1 74 ? 19.688 41.375 -14.469 1 45.84 74 SER A C 1
ATOM 590 O O . SER A 1 74 ? 18.672 42.031 -14.18 1 45.84 74 SER A O 1
ATOM 592 N N . ASP A 1 75 ? 19.844 40.156 -14.016 1 42.72 75 ASP A N 1
ATOM 593 C CA . ASP A 1 75 ? 18.812 39.469 -13.242 1 42.72 75 ASP A CA 1
ATOM 594 C C . ASP A 1 75 ? 18.781 39.969 -11.797 1 42.72 75 ASP A C 1
ATOM 596 O O . ASP A 1 75 ? 17.734 39.906 -11.148 1 42.72 75 ASP A O 1
ATOM 600 N N . PHE A 1 76 ? 19.734 40.531 -11.273 1 42.88 76 PHE A N 1
ATOM 601 C CA . PHE A 1 76 ? 19.719 40.906 -9.867 1 42.88 76 PHE A CA 1
ATOM 602 C C . PHE A 1 76 ? 19.719 42.438 -9.719 1 42.88 76 PHE A C 1
ATOM 604 O O . PHE A 1 76 ? 19.5 42.938 -8.625 1 42.88 76 PHE A O 1
ATOM 611 N N . GLU A 1 77 ? 20.016 43.25 -10.688 1 44.44 77 GLU A N 1
ATOM 612 C CA . GLU A 1 77 ? 19.953 44.688 -10.492 1 44.44 77 GLU A CA 1
ATOM 613 C C . GLU A 1 77 ? 18.562 45.25 -10.797 1 44.44 77 GLU A C 1
ATOM 615 O O . GLU A 1 77 ? 17.891 44.75 -11.703 1 44.44 77 GLU A O 1
ATOM 620 N N . GLY A 1 78 ? 17.609 45.844 -9.844 1 42.38 78 GLY A N 1
ATOM 621 C CA . GLY A 1 78 ? 16.312 46.469 -9.695 1 42.38 78 GLY A CA 1
ATOM 622 C C . GLY A 1 78 ? 15.867 47.25 -10.922 1 42.38 78 GLY A C 1
ATOM 623 O O . GLY A 1 78 ? 14.688 47.562 -11.062 1 42.38 78 GLY A O 1
ATOM 624 N N . ASP A 1 79 ? 16.703 48 -11.586 1 44 79 ASP A N 1
ATOM 625 C CA . ASP A 1 79 ? 16.125 49.031 -12.438 1 44 79 ASP A CA 1
ATOM 626 C C . ASP A 1 79 ? 15.617 48.438 -13.75 1 44 79 ASP A C 1
ATOM 628 O O . ASP A 1 79 ? 15.125 49.156 -14.609 1 44 79 ASP A O 1
ATOM 632 N N . LYS A 1 80 ? 16.172 47.406 -14.336 1 48.06 80 LYS A N 1
ATOM 633 C CA . LYS A 1 80 ? 15.68 47.031 -15.656 1 48.06 80 LYS A CA 1
ATOM 634 C C . LYS A 1 80 ? 14.508 46.031 -15.562 1 48.06 80 LYS A C 1
ATOM 636 O O . LYS A 1 80 ? 14.391 45.312 -14.586 1 48.06 80 LYS A O 1
ATOM 641 N N . PRO A 1 81 ? 13.414 46.188 -16.484 1 44 81 PRO A N 1
ATOM 642 C CA . PRO A 1 81 ? 12.188 45.406 -16.5 1 44 81 PRO A CA 1
ATOM 643 C C . PRO A 1 81 ? 12.469 43.906 -16.516 1 44 81 PRO A C 1
ATOM 645 O O . PRO A 1 81 ? 13.422 43.438 -17.172 1 44 81 PRO A O 1
ATOM 648 N N . PRO A 1 82 ? 12.055 43.156 -15.523 1 42.38 82 PRO A N 1
ATOM 649 C CA . PRO A 1 82 ? 12.266 41.719 -15.484 1 42.38 82 PRO A CA 1
ATOM 650 C C . PRO A 1 82 ? 12.016 41.031 -16.828 1 42.38 82 PRO A C 1
ATOM 652 O O . PRO A 1 82 ? 11.133 41.469 -17.578 1 42.38 82 PRO A O 1
ATOM 655 N N . PHE A 1 83 ? 12.969 40.562 -17.516 1 39.62 83 PHE A N 1
ATOM 656 C CA . PHE A 1 83 ? 12.773 39.781 -18.75 1 39.62 83 PHE A CA 1
ATOM 657 C C . PHE A 1 83 ? 11.898 38.562 -18.5 1 39.62 83 PHE A C 1
ATOM 659 O O . PHE A 1 83 ? 12.148 37.812 -17.578 1 39.62 83 PHE A O 1
ATOM 666 N N . TYR A 1 84 ? 10.664 38.625 -18.969 1 38.75 84 TYR A N 1
ATOM 667 C CA . TYR A 1 84 ? 9.688 37.562 -18.938 1 38.75 84 TYR A CA 1
ATOM 668 C C . TYR A 1 84 ? 9.875 36.594 -20.109 1 38.75 84 TYR A C 1
ATOM 670 O O . TYR A 1 84 ? 10.172 37.031 -21.219 1 38.75 84 TYR A O 1
ATOM 678 N N . ILE A 1 85 ? 10.273 35.406 -19.938 1 38.47 85 ILE A N 1
ATOM 679 C CA . ILE A 1 85 ? 10.273 34.438 -21.031 1 38.47 85 ILE A CA 1
ATOM 680 C C . ILE A 1 85 ? 8.906 33.75 -21.109 1 38.47 85 ILE A C 1
ATOM 682 O O . ILE A 1 85 ? 8.422 33.188 -20.125 1 38.47 85 ILE A O 1
ATOM 686 N N . LYS A 1 86 ? 8.133 33.938 -22.094 1 37.06 86 LYS A N 1
ATOM 687 C CA . LYS A 1 86 ? 6.855 33.312 -22.406 1 37.06 86 LYS A CA 1
ATOM 688 C C . LYS A 1 86 ? 7.062 31.844 -22.828 1 37.06 86 LYS A C 1
ATOM 690 O O . LYS A 1 86 ? 7.801 31.562 -23.766 1 37.06 86 LYS A O 1
ATOM 695 N N . HIS A 1 87 ? 6.895 30.938 -21.906 1 32.94 87 HIS A N 1
ATOM 696 C CA . HIS A 1 87 ? 6.836 29.531 -22.312 1 32.94 87 HIS A CA 1
ATOM 697 C C . HIS A 1 87 ? 5.441 29.156 -22.812 1 32.94 87 HIS A C 1
ATOM 699 O O . HIS A 1 87 ? 4.441 29.5 -22.172 1 32.94 87 HIS A O 1
ATOM 705 N N . PRO A 1 88 ? 5.246 28.906 -24.062 1 39.25 88 PRO A N 1
ATOM 706 C CA . PRO A 1 88 ? 3.896 28.609 -24.547 1 39.25 88 PRO A CA 1
ATOM 707 C C . PRO A 1 88 ? 3.066 27.797 -23.562 1 39.25 88 PRO A C 1
ATOM 709 O O . PRO A 1 88 ? 1.847 27.969 -23.484 1 39.25 88 PRO A O 1
ATOM 712 N N . TRP A 1 89 ? 3.645 26.859 -23.094 1 34.56 89 TRP A N 1
ATOM 713 C CA . TRP A 1 89 ? 2.836 25.984 -22.234 1 34.56 89 TRP A CA 1
ATOM 714 C C . TRP A 1 89 ? 2.816 26.516 -20.797 1 34.56 89 TRP A C 1
ATOM 716 O O . TRP A 1 89 ? 1.998 26.078 -19.984 1 34.56 89 TRP A O 1
ATOM 726 N N . GLN A 1 90 ? 4.031 27.016 -20.344 1 32.12 90 GLN A N 1
ATOM 727 C CA . GLN A 1 90 ? 4.094 27.25 -18.906 1 32.12 90 GLN A CA 1
ATOM 728 C C . GLN A 1 90 ? 3.887 28.734 -18.578 1 32.12 90 GLN A C 1
ATOM 730 O O . GLN A 1 90 ? 3.957 29.141 -17.406 1 32.12 90 GLN A O 1
ATOM 735 N N . GLY A 1 91 ? 3.539 29.484 -19.344 1 35.22 91 GLY A N 1
ATOM 736 C CA . GLY A 1 91 ? 3.324 30.922 -19.203 1 35.22 91 GLY A CA 1
ATOM 737 C C . GLY A 1 91 ? 4.617 31.719 -19.172 1 35.22 91 GLY A C 1
ATOM 738 O O . GLY A 1 91 ? 5.684 31.188 -19.5 1 35.22 91 GLY A O 1
ATOM 739 N N . THR A 1 92 ? 4.52 33.062 -19.094 1 33.88 92 THR A N 1
ATOM 740 C CA . THR A 1 92 ? 5.598 34.031 -19.078 1 33.88 92 THR A CA 1
ATOM 741 C C . THR A 1 92 ? 6.309 34.062 -17.734 1 33.88 92 THR A C 1
ATOM 743 O O . THR A 1 92 ? 5.668 34.188 -16.688 1 33.88 92 THR A O 1
ATOM 746 N N . VAL A 1 93 ? 7.402 33.375 -17.516 1 34.75 93 VAL A N 1
ATOM 747 C CA . VAL A 1 93 ? 8.117 33.344 -16.25 1 34.75 93 VAL A CA 1
ATOM 748 C C . VAL A 1 93 ? 9.07 34.531 -16.172 1 34.75 93 VAL A C 1
ATOM 750 O O . VAL A 1 93 ? 9.648 34.938 -17.188 1 34.75 93 VAL A O 1
ATOM 753 N N . ARG A 1 94 ? 8.82 35.469 -15.352 1 35.97 94 ARG A N 1
ATOM 754 C CA . ARG A 1 94 ? 9.781 36.5 -15.039 1 35.97 94 ARG A CA 1
ATOM 755 C C . ARG A 1 94 ? 11.117 35.906 -14.594 1 35.97 94 ARG A C 1
ATOM 757 O O . ARG A 1 94 ? 11.148 34.969 -13.805 1 35.97 94 ARG A O 1
ATOM 764 N N . ARG A 1 95 ? 12.117 36.219 -15.258 1 34.75 95 ARG A N 1
ATOM 765 C CA . ARG A 1 95 ? 13.477 35.906 -14.836 1 34.75 95 ARG A CA 1
ATOM 766 C C . ARG A 1 95 ? 13.75 36.375 -13.422 1 34.75 95 ARG A C 1
ATOM 768 O O . ARG A 1 95 ? 14.023 37.562 -13.211 1 34.75 95 ARG A O 1
ATOM 775 N N . THR A 1 96 ? 12.852 36.406 -12.414 1 32.12 96 THR A N 1
ATOM 776 C CA . THR A 1 96 ? 13.336 36.906 -11.125 1 32.12 96 THR A CA 1
ATOM 777 C C . THR A 1 96 ? 14.531 36.094 -10.656 1 32.12 96 THR A C 1
ATOM 779 O O . THR A 1 96 ? 14.789 35 -11.172 1 32.12 96 THR A O 1
ATOM 782 N N . GLY A 1 97 ? 15.539 36.625 -9.688 1 28.78 97 GLY A N 1
ATOM 783 C CA . GLY A 1 97 ? 16.391 35.781 -8.859 1 28.78 97 GLY A CA 1
ATOM 784 C C . GLY A 1 97 ? 15.836 34.406 -8.625 1 28.78 97 GLY A C 1
ATOM 785 O O . GLY A 1 97 ? 15.375 33.75 -9.562 1 28.78 97 GLY A O 1
ATOM 786 N N . GLY A 1 98 ? 15.383 34.125 -7.246 1 27.48 98 GLY A N 1
ATOM 787 C CA . GLY A 1 98 ? 14.633 32.906 -6.969 1 27.48 98 GLY A CA 1
ATOM 788 C C . GLY A 1 98 ? 13.367 32.781 -7.793 1 27.48 98 GLY A C 1
ATOM 789 O O . GLY A 1 98 ? 12.57 33.719 -7.863 1 27.48 98 GLY A O 1
ATOM 790 N N . TYR A 1 99 ? 13.469 32.688 -9.016 1 27 99 TYR A N 1
ATOM 791 C CA . TYR A 1 99 ? 12.203 32.594 -9.742 1 27 99 TYR A CA 1
ATOM 792 C C . TYR A 1 99 ? 11.141 31.891 -8.906 1 27 99 TYR A C 1
ATOM 794 O O . TYR A 1 99 ? 11.352 30.781 -8.414 1 27 99 TYR A O 1
ATOM 802 N N . HIS A 1 100 ? 10.625 32.656 -7.836 1 26.36 100 HIS A N 1
ATOM 803 C CA . HIS A 1 100 ? 9.414 32.094 -7.242 1 26.36 100 HIS A CA 1
ATOM 804 C C . HIS A 1 100 ? 8.344 31.844 -8.305 1 26.36 100 HIS A C 1
ATOM 806 O O . HIS A 1 100 ? 7.969 32.75 -9.039 1 26.36 100 HIS A O 1
ATOM 812 N N . TYR A 1 101 ? 8.547 31.016 -9.203 1 26.67 101 TYR A N 1
ATOM 813 C CA . TYR A 1 101 ? 7.289 30.703 -9.875 1 26.67 101 TYR A CA 1
ATOM 814 C C . TYR A 1 101 ? 6.113 30.828 -8.914 1 26.67 101 TYR A C 1
ATOM 816 O O . TYR A 1 101 ? 6.133 30.266 -7.82 1 26.67 101 TYR A O 1
ATOM 824 N N . ASP A 1 102 ? 5.652 32.031 -8.727 1 28.7 102 ASP A N 1
ATOM 825 C CA . ASP A 1 102 ? 4.305 31.906 -8.188 1 28.7 102 ASP A CA 1
ATOM 826 C C . ASP A 1 102 ? 3.545 30.766 -8.844 1 28.7 102 ASP A C 1
ATOM 828 O O . ASP A 1 102 ? 3.109 30.875 -9.992 1 28.7 102 ASP A O 1
ATOM 832 N N . LEU A 1 103 ? 4.098 29.578 -8.922 1 30.77 103 LEU A N 1
ATOM 833 C CA . LEU A 1 103 ? 3.104 28.594 -9.336 1 30.77 103 LEU A CA 1
ATOM 834 C C . LEU A 1 103 ? 1.694 29.062 -8.992 1 30.77 103 LEU A C 1
ATOM 836 O O . LEU A 1 103 ? 1.497 29.797 -8.023 1 30.77 103 LEU A O 1
ATOM 840 N N . PRO A 1 104 ? 0.913 29.406 -10.016 1 32.5 104 PRO A N 1
ATOM 841 C CA . PRO A 1 104 ? -0.441 29.531 -9.469 1 32.5 104 PRO A CA 1
ATOM 842 C C . PRO A 1 104 ? -0.61 28.812 -8.133 1 32.5 104 PRO A C 1
ATOM 844 O O . PRO A 1 104 ? -0.057 27.734 -7.938 1 32.5 104 PRO A O 1
ATOM 847 N N . ASN A 1 105 ? -0.494 29.5 -7.039 1 38.78 105 ASN A N 1
ATOM 848 C CA . ASN A 1 105 ? -0.938 29.016 -5.734 1 38.78 105 ASN A CA 1
ATOM 849 C C . ASN A 1 105 ? -1.997 27.938 -5.871 1 38.78 105 ASN A C 1
ATOM 851 O O . ASN A 1 105 ? -3.193 28.203 -5.754 1 38.78 105 ASN A O 1
ATOM 855 N N . SER A 1 106 ? -2.043 27.453 -6.98 1 41.25 106 SER A N 1
ATOM 856 C CA . SER A 1 106 ? -3.158 26.531 -7.191 1 41.25 106 SER A CA 1
ATOM 857 C C . SER A 1 106 ? -3.357 25.625 -5.992 1 41.25 106 SER A C 1
ATOM 859 O O . SER A 1 106 ? -4.328 24.859 -5.938 1 41.25 106 SER A O 1
ATOM 861 N N . THR A 1 107 ? -2.297 25.344 -5.266 1 54.38 107 THR A N 1
ATOM 862 C CA . THR A 1 107 ? -2.691 24.188 -4.473 1 54.38 107 THR A CA 1
ATOM 863 C C . THR A 1 107 ? -3.535 24.609 -3.275 1 54.38 107 THR A C 1
ATOM 865 O O . THR A 1 107 ? -3.182 25.547 -2.562 1 54.38 107 THR A O 1
ATOM 868 N N . ALA A 1 108 ? -4.766 24.453 -3.379 1 70.12 108 ALA A N 1
ATOM 869 C CA . ALA A 1 108 ? -5.77 24.625 -2.33 1 70.12 108 ALA A CA 1
ATOM 870 C C . ALA A 1 108 ? -5.207 24.234 -0.966 1 70.12 108 ALA A C 1
ATOM 872 O O . ALA A 1 108 ? -4.547 23.203 -0.83 1 70.12 108 ALA A O 1
ATOM 873 N N . VAL A 1 109 ? -5.031 25.391 -0.183 1 87.5 109 VAL A N 1
ATOM 874 C CA . VAL A 1 109 ? -4.656 25.203 1.213 1 87.5 109 VAL A CA 1
ATOM 875 C C . VAL A 1 109 ? -5.766 24.453 1.948 1 87.5 109 VAL A C 1
ATOM 877 O O . VAL A 1 109 ? -6.945 24.781 1.805 1 87.5 109 VAL A O 1
ATOM 880 N N . ASN A 1 110 ? -5.344 23.453 2.596 1 92.12 110 ASN A N 1
ATOM 881 C CA . ASN A 1 110 ? -6.285 22.781 3.484 1 92.12 110 ASN A CA 1
ATOM 882 C C . ASN A 1 110 ? -6.645 23.656 4.684 1 92.12 110 ASN A C 1
ATOM 884 O O . ASN A 1 110 ? -6.039 23.531 5.75 1 92.12 110 ASN A O 1
ATOM 888 N N . THR A 1 111 ? -7.656 24.5 4.457 1 89.88 111 THR A N 1
ATOM 889 C CA . THR A 1 111 ? -8.031 25.5 5.453 1 89.88 111 THR A CA 1
ATOM 890 C C . THR A 1 111 ? -8.586 24.828 6.711 1 89.88 111 THR A C 1
ATOM 892 O O . THR A 1 111 ? -8.414 25.344 7.816 1 89.88 111 THR A O 1
ATOM 895 N N . ASP A 1 112 ? -9.219 23.719 6.508 1 90.62 112 ASP A N 1
ATOM 896 C CA . ASP A 1 112 ? -9.75 23 7.66 1 90.62 112 ASP A CA 1
ATOM 897 C C . ASP A 1 112 ? -8.625 22.531 8.586 1 90.62 112 ASP A C 1
ATOM 899 O O . ASP A 1 112 ? -8.727 22.672 9.805 1 90.62 112 ASP A O 1
ATOM 903 N N . LEU A 1 113 ? -7.605 22 7.953 1 95.25 113 LEU A N 1
ATOM 904 C CA . LEU A 1 113 ? -6.457 21.562 8.734 1 95.25 113 LEU A CA 1
ATOM 905 C C . LEU A 1 113 ? -5.75 22.75 9.375 1 95.25 113 LEU A C 1
ATOM 907 O O . LEU A 1 113 ? -5.32 22.672 10.531 1 95.25 113 LEU A O 1
ATOM 911 N N . LEU A 1 114 ? -5.68 23.828 8.672 1 94.56 114 LEU A N 1
ATOM 912 C CA . LEU A 1 114 ? -4.996 25.031 9.117 1 94.56 114 LEU A CA 1
ATOM 913 C C . LEU A 1 114 ? -5.617 25.562 10.406 1 94.56 114 LEU A C 1
ATOM 915 O O . LEU A 1 114 ? -4.91 26.078 11.273 1 94.56 114 LEU A O 1
ATOM 919 N N . GLN A 1 115 ? -6.891 25.375 10.547 1 90.06 115 GLN A N 1
ATOM 920 C CA . GLN A 1 115 ? -7.609 25.859 11.719 1 90.06 115 GLN A CA 1
ATOM 921 C C . GLN A 1 115 ? -7.172 25.125 12.984 1 90.06 115 GLN A C 1
ATOM 923 O O . GLN A 1 115 ? -7.316 25.656 14.086 1 90.06 115 GLN A O 1
ATOM 928 N N . PHE A 1 116 ? -6.566 23.938 12.812 1 92.62 116 PHE A N 1
ATOM 929 C CA . PHE A 1 116 ? -6.18 23.141 13.969 1 92.62 116 PHE A CA 1
ATOM 930 C C . PHE A 1 116 ? -4.723 23.391 14.336 1 92.62 116 PHE A C 1
ATOM 932 O O . PHE A 1 116 ? -4.25 22.938 15.383 1 92.62 116 PHE A O 1
ATOM 939 N N . MET A 1 117 ? -4.004 24.141 13.539 1 96.25 117 MET A N 1
ATOM 940 C CA . MET A 1 117 ? -2.604 24.438 13.844 1 96.25 117 MET A CA 1
ATOM 941 C C . MET A 1 117 ? -2.482 25.25 15.125 1 96.25 117 MET A C 1
ATOM 943 O O . MET A 1 117 ? -3.221 26.219 15.32 1 96.25 117 MET A O 1
ATOM 947 N N . PRO A 1 118 ? -1.541 24.859 15.953 1 94.31 118 PRO A N 1
ATOM 948 C CA . PRO A 1 118 ? -1.35 25.672 17.156 1 94.31 118 PRO A CA 1
ATOM 949 C C . PRO A 1 118 ? -0.893 27.094 16.812 1 94.31 118 PRO A C 1
ATOM 951 O O . PRO A 1 118 ? 0.01 27.281 16 1 94.31 118 PRO A O 1
ATOM 954 N N . PRO A 1 119 ? -1.443 28.047 17.453 1 90.31 119 PRO A N 1
ATOM 955 C CA . PRO A 1 119 ? -1.076 29.438 17.156 1 90.31 119 PRO A CA 1
ATOM 956 C C . PRO A 1 119 ? 0.328 29.797 17.641 1 90.31 119 PRO A C 1
ATOM 958 O O . PRO A 1 119 ? 0.907 30.781 17.203 1 90.31 119 PRO A O 1
ATOM 961 N N . GLU A 1 120 ? 0.875 29 18.5 1 89.75 120 GLU A N 1
ATOM 962 C CA . GLU A 1 120 ? 2.174 29.375 19.047 1 89.75 120 GLU A CA 1
ATOM 963 C C . GLU A 1 120 ? 3.234 28.328 18.734 1 89.75 120 GLU A C 1
ATOM 965 O O . GLU A 1 120 ? 4.219 28.188 19.453 1 89.75 120 GLU A O 1
ATOM 970 N N . ALA A 1 121 ? 2.957 27.562 17.719 1 95.75 121 ALA A N 1
ATOM 971 C CA . ALA A 1 121 ? 3.957 26.562 17.328 1 95.75 121 ALA A CA 1
ATOM 972 C C . ALA A 1 121 ? 5.277 27.234 16.953 1 95.75 121 ALA A C 1
ATOM 974 O O . ALA A 1 121 ? 5.285 28.281 16.312 1 95.75 121 ALA A O 1
ATOM 975 N N . ARG A 1 122 ? 6.391 26.656 17.375 1 94.94 122 ARG A N 1
ATOM 976 C CA . ARG A 1 122 ? 7.695 27.281 17.172 1 94.94 122 ARG A CA 1
ATOM 977 C C . ARG A 1 122 ? 8.516 26.516 16.141 1 94.94 122 ARG A C 1
ATOM 979 O O . ARG A 1 122 ? 9.219 27.109 15.328 1 94.94 122 ARG A O 1
ATOM 986 N N . LYS A 1 123 ? 8.516 25.234 16.266 1 97.69 123 LYS A N 1
ATOM 987 C CA . LYS A 1 123 ? 9.25 24.359 15.367 1 97.69 123 LYS A CA 1
ATOM 988 C C . LYS A 1 123 ? 8.32 23.359 14.688 1 97.69 123 LYS A C 1
ATOM 990 O O . LYS A 1 123 ? 7.867 22.406 15.328 1 97.69 123 LYS A O 1
ATOM 995 N N . ILE A 1 124 ? 8.094 23.578 13.359 1 98.38 124 ILE A N 1
ATOM 996 C CA . ILE A 1 124 ? 7.086 22.812 12.625 1 98.38 124 ILE A CA 1
ATOM 997 C C . ILE A 1 124 ? 7.758 21.984 11.539 1 98.38 124 ILE A C 1
ATOM 999 O O . ILE A 1 124 ? 8.688 22.438 10.883 1 98.38 124 ILE A O 1
ATOM 1003 N N . VAL A 1 125 ? 7.301 20.734 11.43 1 98.69 125 VAL A N 1
ATOM 1004 C CA . VAL A 1 125 ? 7.738 19.859 10.359 1 98.69 125 VAL A CA 1
ATOM 1005 C C . VAL A 1 125 ? 6.535 19.406 9.539 1 98.69 125 VAL A C 1
ATOM 1007 O O . VAL A 1 125 ? 5.562 18.875 10.086 1 98.69 125 VAL A O 1
ATOM 1010 N N . GLU A 1 126 ? 6.562 19.688 8.258 1 98.25 126 GLU A N 1
ATOM 1011 C CA . GLU A 1 126 ? 5.496 19.266 7.355 1 98.25 126 GLU A CA 1
ATOM 1012 C C . GLU A 1 126 ? 6.012 18.25 6.34 1 98.25 126 GLU A C 1
ATOM 1014 O O . GLU A 1 126 ? 6.891 18.562 5.535 1 98.25 126 GLU A O 1
ATOM 1019 N N . ILE A 1 127 ? 5.426 17.031 6.391 1 98 127 ILE A N 1
ATOM 1020 C CA . ILE A 1 127 ? 5.762 15.984 5.438 1 98 127 ILE A CA 1
ATOM 1021 C C . ILE A 1 127 ? 4.805 16.047 4.25 1 98 127 ILE A C 1
ATOM 1023 O O . ILE A 1 127 ? 3.586 15.984 4.422 1 98 127 ILE A O 1
ATOM 1027 N N . GLY A 1 128 ? 5.352 16.094 3.07 1 95.38 128 GLY A N 1
ATOM 1028 C CA . GLY A 1 128 ? 4.535 16.375 1.9 1 95.38 128 GLY A CA 1
ATOM 1029 C C . GLY A 1 128 ? 4.098 17.828 1.812 1 95.38 128 GLY A C 1
ATOM 1030 O O . GLY A 1 128 ? 2.9 18.109 1.719 1 95.38 128 GLY A O 1
ATOM 1031 N N . CYS A 1 129 ? 5.086 18.734 1.777 1 95.31 129 CYS A N 1
ATOM 1032 C CA . CYS A 1 129 ? 4.762 20.156 1.877 1 95.31 129 CYS A CA 1
ATOM 1033 C C . CYS A 1 129 ? 4.387 20.734 0.514 1 95.31 129 CYS A C 1
ATOM 1035 O O . CYS A 1 129 ? 3.953 21.875 0.416 1 95.31 129 CYS A O 1
ATOM 1037 N N . ARG A 1 130 ? 4.52 19.891 -0.527 1 93.19 130 ARG A N 1
ATOM 1038 C CA . ARG A 1 130 ? 4.172 20.297 -1.884 1 93.19 130 ARG A CA 1
ATOM 1039 C C . ARG A 1 130 ? 4.844 21.609 -2.248 1 93.19 130 ARG A C 1
ATOM 1041 O O . ARG A 1 130 ? 6.066 21.75 -2.137 1 93.19 130 ARG A O 1
ATOM 1048 N N . ASP A 1 131 ? 4.008 22.609 -2.611 1 90.88 131 ASP A N 1
ATOM 1049 C CA . ASP A 1 131 ? 4.594 23.859 -3.066 1 90.88 131 ASP A CA 1
ATOM 1050 C C . ASP A 1 131 ? 4.754 24.844 -1.909 1 90.88 131 ASP A C 1
ATOM 1052 O O . ASP A 1 131 ? 5.09 26.016 -2.119 1 90.88 131 ASP A O 1
ATOM 1056 N N . GLY A 1 132 ? 4.461 24.5 -0.753 1 93.38 132 GLY A N 1
ATOM 1057 C CA . GLY A 1 132 ? 4.676 25.328 0.425 1 93.38 132 GLY A CA 1
ATOM 1058 C C . GLY A 1 132 ? 3.502 26.234 0.738 1 93.38 132 GLY A C 1
ATOM 1059 O O . GLY A 1 132 ? 3.588 27.078 1.629 1 93.38 132 GLY A O 1
ATOM 1060 N N . ALA A 1 133 ? 2.354 26.031 0.082 1 92.19 133 ALA A N 1
ATOM 1061 C CA . ALA A 1 133 ? 1.191 26.906 0.263 1 92.19 133 ALA A CA 1
ATOM 1062 C C . ALA A 1 133 ? 0.688 26.844 1.703 1 92.19 133 ALA A C 1
ATOM 1064 O O . ALA A 1 133 ? 0.294 27.875 2.268 1 92.19 133 ALA A O 1
ATOM 1065 N N . PHE A 1 134 ? 0.708 25.703 2.281 1 95.69 134 PHE A N 1
ATOM 1066 C CA . PHE A 1 134 ? 0.258 25.547 3.658 1 95.69 134 PHE A CA 1
ATOM 1067 C C . PHE A 1 134 ? 1.186 26.281 4.621 1 95.69 134 PHE A C 1
ATOM 1069 O O . PHE A 1 134 ? 0.724 26.984 5.512 1 95.69 134 PHE A O 1
ATOM 1076 N N . ALA A 1 135 ? 2.443 26.156 4.445 1 95.12 135 ALA A N 1
ATOM 1077 C CA . ALA A 1 135 ? 3.438 26.844 5.25 1 95.12 135 ALA A CA 1
ATOM 1078 C C . ALA A 1 135 ? 3.264 28.359 5.145 1 95.12 135 ALA A C 1
ATOM 1080 O O . ALA A 1 135 ? 3.277 29.062 6.156 1 95.12 135 ALA A O 1
ATOM 1081 N N . LYS A 1 136 ? 3.07 28.797 3.953 1 92.62 136 LYS A N 1
ATOM 1082 C CA . LYS A 1 136 ? 2.869 30.219 3.709 1 92.62 136 LYS A CA 1
ATOM 1083 C C . LYS A 1 136 ? 1.674 30.75 4.496 1 92.62 136 LYS A C 1
ATOM 1085 O O . LYS A 1 136 ? 1.777 31.766 5.184 1 92.62 136 LYS A O 1
ATOM 1090 N N . ALA A 1 137 ? 0.625 30.047 4.406 1 92.5 137 ALA A N 1
ATOM 1091 C CA . ALA A 1 137 ? -0.606 30.453 5.074 1 92.5 137 ALA A CA 1
ATOM 1092 C C . ALA A 1 137 ? -0.423 30.484 6.59 1 92.5 137 ALA A C 1
ATOM 1094 O O . ALA A 1 137 ? -0.885 31.422 7.258 1 92.5 137 ALA A O 1
ATOM 1095 N N . TYR A 1 138 ? 0.215 29.5 7.098 1 95.19 138 TYR A N 1
ATOM 1096 C CA . TYR A 1 138 ? 0.417 29.453 8.539 1 95.19 138 TYR A CA 1
ATOM 1097 C C . TYR A 1 138 ? 1.319 30.594 9 1 95.19 138 TYR A C 1
ATOM 1099 O O . TYR A 1 138 ? 1.026 31.25 10 1 95.19 138 TYR A O 1
ATOM 1107 N N . LYS A 1 139 ? 2.367 30.797 8.32 1 91.25 139 LYS A N 1
ATOM 1108 C CA . LYS A 1 139 ? 3.369 31.781 8.711 1 91.25 139 LYS A CA 1
ATOM 1109 C C . LYS A 1 139 ? 2.818 33.219 8.594 1 91.25 139 LYS A C 1
ATOM 1111 O O . LYS A 1 139 ? 3.312 34.125 9.25 1 91.25 139 LYS A O 1
ATOM 1116 N N . GLN A 1 140 ? 1.852 33.375 7.758 1 88.5 140 GLN A N 1
ATOM 1117 C CA . GLN A 1 140 ? 1.185 34.656 7.688 1 88.5 140 GLN A CA 1
ATOM 1118 C C . GLN A 1 140 ? 0.533 35.031 9.023 1 88.5 140 GLN A C 1
ATOM 1120 O O . GLN A 1 140 ? 0.51 36.188 9.414 1 88.5 140 GLN A O 1
ATOM 1125 N N . ARG A 1 141 ? 0.097 34 9.672 1 85.69 141 ARG A N 1
ATOM 1126 C CA . ARG A 1 141 ? -0.554 34.188 10.961 1 85.69 141 ARG A CA 1
ATOM 1127 C C . ARG A 1 141 ? 0.452 34.094 12.102 1 85.69 141 ARG A C 1
ATOM 1129 O O . ARG A 1 141 ? 0.27 34.719 13.156 1 85.69 141 ARG A O 1
ATOM 1136 N N . ASN A 1 142 ? 1.439 33.312 11.867 1 88.62 142 ASN A N 1
ATOM 1137 C CA . ASN A 1 142 ? 2.479 33.062 12.859 1 88.62 142 ASN A CA 1
ATOM 1138 C C . ASN A 1 142 ? 3.873 33.156 12.25 1 88.62 142 ASN A C 1
ATOM 1140 O O . ASN A 1 142 ? 4.535 32.156 12.016 1 88.62 142 ASN A O 1
ATOM 1144 N N . PRO A 1 143 ? 4.371 34.375 12.195 1 84.38 143 PRO A N 1
ATOM 1145 C CA . PRO A 1 143 ? 5.621 34.594 11.461 1 84.38 143 PRO A CA 1
ATOM 1146 C C . PRO A 1 143 ? 6.852 34.156 12.25 1 84.38 143 PRO A C 1
ATOM 1148 O O . PRO A 1 143 ? 7.91 33.906 11.664 1 84.38 143 PRO A O 1
ATOM 1151 N N . ILE A 1 144 ? 6.727 34.156 13.5 1 89.31 144 ILE A N 1
ATOM 1152 C CA . ILE A 1 144 ? 7.879 33.781 14.328 1 89.31 144 ILE A CA 1
ATOM 1153 C C . ILE A 1 144 ? 7.883 32.281 14.586 1 89.31 144 ILE A C 1
ATOM 1155 O O . ILE A 1 144 ? 7.469 31.828 15.656 1 89.31 144 ILE A O 1
ATOM 1159 N N . CYS A 1 145 ? 8.258 31.453 13.672 1 91.5 145 CYS A N 1
ATOM 1160 C CA . CYS A 1 145 ? 8.383 30 13.773 1 91.5 145 CYS A CA 1
ATOM 1161 C C . CYS A 1 145 ? 9.422 29.484 12.805 1 91.5 145 CYS A C 1
ATOM 1163 O O . CYS A 1 145 ? 9.844 30.188 11.891 1 91.5 145 CYS A O 1
ATOM 1165 N N . ASN A 1 146 ? 10 28.359 13.117 1 94.5 146 ASN A N 1
ATOM 1166 C CA . ASN A 1 146 ? 10.867 27.594 12.227 1 94.5 146 ASN A CA 1
ATOM 1167 C C . ASN A 1 146 ? 10.094 26.484 11.508 1 94.5 146 ASN A C 1
ATOM 1169 O O . ASN A 1 146 ? 9.609 25.547 12.141 1 94.5 146 ASN A O 1
ATOM 1173 N N . TYR A 1 147 ? 9.977 26.625 10.195 1 96.5 147 TYR A N 1
ATOM 1174 C CA . TYR A 1 147 ? 9.141 25.734 9.398 1 96.5 147 TYR A CA 1
ATOM 1175 C C . TYR A 1 147 ? 9.992 24.891 8.453 1 96.5 147 TYR A C 1
ATOM 1177 O O . TYR A 1 147 ? 10.633 25.438 7.547 1 96.5 147 TYR A O 1
ATOM 1185 N N . THR A 1 148 ? 10 23.594 8.688 1 97.75 148 THR A N 1
ATOM 1186 C CA . THR A 1 148 ? 10.727 22.656 7.836 1 97.75 148 THR A CA 1
ATOM 1187 C C . THR A 1 148 ? 9.75 21.828 7.008 1 97.75 148 THR A C 1
ATOM 1189 O O . THR A 1 148 ? 8.82 21.234 7.551 1 97.75 148 THR A O 1
ATOM 1192 N N . GLY A 1 149 ? 9.93 21.828 5.672 1 97.75 149 GLY A N 1
ATOM 1193 C CA . GLY A 1 149 ? 9.141 21 4.785 1 97.75 149 GLY A CA 1
ATOM 1194 C C . GLY A 1 149 ? 9.938 19.859 4.18 1 97.75 149 GLY A C 1
ATOM 1195 O O . GLY A 1 149 ? 11.164 19.938 4.059 1 97.75 149 GLY A O 1
ATOM 1196 N N . MET A 1 150 ? 9.219 18.797 3.852 1 97.25 150 MET A N 1
ATOM 1197 C CA . MET A 1 150 ? 9.789 17.688 3.078 1 97.25 150 MET A CA 1
ATOM 1198 C C . MET A 1 150 ? 8.898 17.344 1.893 1 97.25 150 MET A C 1
ATOM 1200 O O . MET A 1 150 ? 7.672 17.297 2.025 1 97.25 150 MET A O 1
ATOM 1204 N N . GLU A 1 151 ? 9.523 17.156 0.801 1 94.5 151 GLU A N 1
ATOM 1205 C CA . GLU A 1 151 ? 8.836 16.859 -0.454 1 94.5 151 GLU A CA 1
ATOM 1206 C C . GLU A 1 151 ? 9.734 16.062 -1.404 1 94.5 151 GLU A C 1
ATOM 1208 O O . GLU A 1 151 ? 10.945 16.297 -1.458 1 94.5 151 GLU A O 1
ATOM 1213 N N . THR A 1 152 ? 9.008 15.102 -2.068 1 92.06 152 THR A N 1
ATOM 1214 C CA . THR A 1 152 ? 9.789 14.211 -2.92 1 92.06 152 THR A CA 1
ATOM 1215 C C . THR A 1 152 ? 9.969 14.812 -4.312 1 92.06 152 THR A C 1
ATOM 1217 O O . THR A 1 152 ? 10.953 14.539 -4.992 1 92.06 152 THR A O 1
ATOM 1220 N N . ASP A 1 153 ? 9.031 15.586 -4.758 1 88.38 153 ASP A N 1
ATOM 1221 C CA . ASP A 1 153 ? 9.086 16.203 -6.082 1 88.38 153 ASP A CA 1
ATOM 1222 C C . ASP A 1 153 ? 10.008 17.422 -6.082 1 88.38 153 ASP A C 1
ATOM 1224 O O . ASP A 1 153 ? 9.711 18.422 -5.438 1 88.38 153 ASP A O 1
ATOM 1228 N N . PRO A 1 154 ? 11.031 17.375 -6.852 1 86.06 154 PRO A N 1
ATOM 1229 C CA . PRO A 1 154 ? 11.992 18.484 -6.82 1 86.06 154 PRO A CA 1
ATOM 1230 C C . PRO A 1 154 ? 11.383 19.812 -7.27 1 86.06 154 PRO A C 1
ATOM 1232 O O . PRO A 1 154 ? 11.766 20.859 -6.766 1 86.06 154 PRO A O 1
ATOM 1235 N N . ALA A 1 155 ? 10.492 19.688 -8.188 1 81.44 155 ALA A N 1
ATOM 1236 C CA . ALA A 1 155 ? 9.844 20.906 -8.648 1 81.44 155 ALA A CA 1
ATOM 1237 C C . ALA A 1 155 ? 9.023 21.547 -7.527 1 81.44 155 ALA A C 1
ATOM 1239 O O . ALA A 1 155 ? 9.055 22.766 -7.352 1 81.44 155 ALA A O 1
ATOM 1240 N N . LEU A 1 156 ? 8.453 20.75 -6.762 1 89.88 156 LEU A N 1
ATOM 1241 C CA . LEU A 1 156 ? 7.652 21.25 -5.648 1 89.88 156 LEU A CA 1
ATOM 1242 C C . LEU A 1 156 ? 8.547 21.75 -4.52 1 89.88 156 LEU A C 1
ATOM 1244 O O . LEU A 1 156 ? 8.219 22.734 -3.855 1 89.88 156 LEU A O 1
ATOM 1248 N N . VAL A 1 157 ? 9.625 21.094 -4.348 1 89.56 157 VAL A N 1
ATOM 1249 C CA . VAL A 1 157 ? 10.594 21.516 -3.35 1 89.56 157 VAL A CA 1
ATOM 1250 C C . VAL A 1 157 ? 11.055 22.938 -3.652 1 89.56 157 VAL A C 1
ATOM 1252 O O . VAL A 1 157 ? 11.094 23.797 -2.76 1 89.56 157 VAL A O 1
ATOM 1255 N N . GLN A 1 158 ? 11.32 23.156 -4.859 1 83.81 158 GLN A N 1
ATOM 1256 C CA . GLN A 1 158 ? 11.781 24.484 -5.273 1 83.81 158 GLN A CA 1
ATOM 1257 C C . GLN A 1 158 ? 10.703 25.547 -5.043 1 83.81 158 GLN A C 1
ATOM 1259 O O . GLN A 1 158 ? 11 26.641 -4.574 1 83.81 158 GLN A O 1
ATOM 1264 N N . ALA A 1 159 ? 9.523 25.141 -5.332 1 86.69 159 ALA A N 1
ATOM 1265 C CA . ALA A 1 159 ? 8.406 26.062 -5.156 1 86.69 159 ALA A CA 1
ATOM 1266 C C . ALA A 1 159 ? 8.164 26.359 -3.678 1 86.69 159 ALA A C 1
ATOM 1268 O O . ALA A 1 159 ? 7.703 27.438 -3.322 1 86.69 159 ALA A O 1
ATOM 1269 N N . ALA A 1 160 ? 8.531 25.453 -2.814 1 91.88 160 ALA A N 1
ATOM 1270 C CA . ALA A 1 160 ? 8.234 25.562 -1.39 1 91.88 160 ALA A CA 1
ATOM 1271 C C . ALA A 1 160 ? 9.297 26.375 -0.667 1 91.88 160 ALA A C 1
ATOM 1273 O O . ALA A 1 160 ? 9.062 26.875 0.434 1 91.88 160 ALA A O 1
ATOM 1274 N N . ARG A 1 161 ? 10.398 26.547 -1.154 1 86.38 161 ARG A N 1
ATOM 1275 C CA . ARG A 1 161 ? 11.578 27.125 -0.512 1 86.38 161 ARG A CA 1
ATOM 1276 C C . ARG A 1 161 ? 11.305 28.547 -0.043 1 86.38 161 ARG A C 1
ATOM 1278 O O . ARG A 1 161 ? 11.727 28.938 1.045 1 86.38 161 ARG A O 1
ATOM 1285 N N . PRO A 1 162 ? 10.562 29.312 -0.793 1 85.56 162 PRO A N 1
ATOM 1286 C CA . PRO A 1 162 ? 10.305 30.688 -0.335 1 85.56 162 PRO A CA 1
ATOM 1287 C C . PRO A 1 162 ? 9.383 30.734 0.881 1 85.56 162 PRO A C 1
ATOM 1289 O O . PRO A 1 162 ? 9.297 31.766 1.551 1 85.56 162 PRO A O 1
ATOM 1292 N N . HIS A 1 163 ? 8.75 29.656 1.174 1 89.81 163 HIS A N 1
ATOM 1293 C CA . HIS A 1 163 ? 7.703 29.703 2.184 1 89.81 163 HIS A CA 1
ATOM 1294 C C . HIS A 1 163 ? 8.117 28.938 3.439 1 89.81 163 HIS A C 1
ATOM 1296 O O . HIS A 1 163 ? 7.492 29.078 4.492 1 89.81 163 HIS A O 1
ATOM 1302 N N . CYS A 1 164 ? 9.125 28.125 3.34 1 93.38 164 CYS A N 1
ATOM 1303 C CA . CYS A 1 164 ? 9.664 27.359 4.453 1 93.38 164 CYS A CA 1
ATOM 1304 C C . CYS A 1 164 ? 11.062 27.828 4.824 1 93.38 164 CYS A C 1
ATOM 1306 O O . CYS A 1 164 ? 11.773 28.391 3.986 1 93.38 164 CYS A O 1
ATOM 1308 N N . ASP A 1 165 ? 11.414 27.672 6.086 1 91.31 165 ASP A N 1
ATOM 1309 C CA . ASP A 1 165 ? 12.781 27.984 6.492 1 91.31 165 ASP A CA 1
ATOM 1310 C C . ASP A 1 165 ? 13.773 26.953 5.957 1 91.31 165 ASP A C 1
ATOM 1312 O O . ASP A 1 165 ? 14.906 27.297 5.621 1 91.31 165 ASP A O 1
ATOM 1316 N N . PHE A 1 166 ? 13.336 25.703 5.887 1 92.62 166 PHE A N 1
ATOM 1317 C CA . PHE A 1 166 ? 14.086 24.594 5.316 1 92.62 166 PHE A CA 1
ATOM 1318 C C . PHE A 1 166 ? 13.172 23.656 4.555 1 92.62 166 PHE A C 1
ATOM 1320 O O . PHE A 1 166 ? 12.031 23.422 4.965 1 92.62 166 PHE A O 1
ATOM 1327 N N . VAL A 1 167 ? 13.75 23.141 3.375 1 94 167 VAL A N 1
ATOM 1328 C CA . VAL A 1 167 ? 12.992 22.125 2.643 1 94 167 VAL A CA 1
ATOM 1329 C C . VAL A 1 167 ? 13.914 20.969 2.268 1 94 167 VAL A C 1
ATOM 1331 O O . VAL A 1 167 ? 14.984 21.172 1.685 1 94 167 VAL A O 1
ATOM 1334 N N . TYR A 1 168 ? 13.484 19.781 2.645 1 93.69 168 TYR A N 1
ATOM 1335 C CA . TYR A 1 168 ? 14.219 18.578 2.277 1 93.69 168 TYR A CA 1
ATOM 1336 C C . TYR A 1 168 ? 13.594 17.906 1.064 1 93.69 168 TYR A C 1
ATOM 1338 O O . TYR A 1 168 ? 12.375 17.688 1.024 1 93.69 168 TYR A O 1
ATOM 1346 N N . ASN A 1 169 ? 14.406 17.641 0.085 1 92.88 169 ASN A N 1
ATOM 1347 C CA . ASN A 1 169 ? 13.977 16.812 -1.037 1 92.88 169 ASN A CA 1
ATOM 1348 C C . ASN A 1 169 ? 14.242 15.328 -0.779 1 92.88 169 ASN A C 1
ATOM 1350 O O . ASN A 1 169 ? 15.242 14.781 -1.241 1 92.88 169 ASN A O 1
ATOM 1354 N N . ASN A 1 170 ? 13.328 14.75 -0.105 1 92 170 ASN A N 1
ATOM 1355 C CA . ASN A 1 170 ? 13.484 13.375 0.359 1 92 170 ASN A CA 1
ATOM 1356 C C . ASN A 1 170 ? 12.148 12.75 0.728 1 92 170 ASN A C 1
ATOM 1358 O O . ASN A 1 170 ? 11.102 13.383 0.582 1 92 170 ASN A O 1
ATOM 1362 N N . ASP A 1 171 ? 12.242 11.461 1.046 1 91.56 171 ASP A N 1
ATOM 1363 C CA . ASP A 1 171 ? 11.148 10.688 1.623 1 91.56 171 ASP A CA 1
ATOM 1364 C C . ASP A 1 171 ? 11.414 10.375 3.096 1 91.56 171 ASP A C 1
ATOM 1366 O O . ASP A 1 171 ? 12.508 9.953 3.459 1 91.56 171 ASP A O 1
ATOM 1370 N N . LEU A 1 172 ? 10.383 10.641 3.869 1 94.25 172 LEU A N 1
ATOM 1371 C CA . LEU A 1 172 ? 10.57 10.508 5.309 1 94.25 172 LEU A CA 1
ATOM 1372 C C . LEU A 1 172 ? 11.039 9.102 5.668 1 94.25 172 LEU A C 1
ATOM 1374 O O . LEU A 1 172 ? 11.836 8.93 6.59 1 94.25 172 LEU A O 1
ATOM 1378 N N . GLU A 1 173 ? 10.562 8.094 5.02 1 93.62 173 GLU A N 1
ATOM 1379 C CA . GLU A 1 173 ? 10.891 6.707 5.332 1 93.62 173 GLU A CA 1
ATOM 1380 C C . GLU A 1 173 ? 12.367 6.414 5.062 1 93.62 173 GLU A C 1
ATOM 1382 O O . GLU A 1 173 ? 12.906 5.426 5.559 1 93.62 173 GLU A O 1
ATOM 1387 N N . HIS A 1 174 ? 12.977 7.324 4.305 1 90.94 174 HIS A N 1
ATOM 1388 C CA . HIS A 1 174 ? 14.383 7.129 3.969 1 90.94 174 HIS A CA 1
ATOM 1389 C C . HIS A 1 174 ? 15.242 8.273 4.504 1 90.94 174 HIS A C 1
ATOM 1391 O O . HIS A 1 174 ? 16.391 8.43 4.102 1 90.94 174 HIS A O 1
ATOM 1397 N N . ALA A 1 175 ? 14.664 9.062 5.309 1 92.75 175 ALA A N 1
ATOM 1398 C CA . ALA A 1 175 ? 15.383 10.211 5.848 1 92.75 175 ALA A CA 1
ATOM 1399 C C . ALA A 1 175 ? 16.578 9.766 6.691 1 92.75 175 ALA A C 1
ATOM 1401 O O . ALA A 1 175 ? 16.469 8.828 7.492 1 92.75 175 ALA A O 1
ATOM 1402 N N . GLY A 1 176 ? 17.672 10.406 6.543 1 92.06 176 GLY A N 1
ATOM 1403 C CA . GLY A 1 176 ? 18.891 10.086 7.281 1 92.06 176 GLY A CA 1
ATOM 1404 C C . GLY A 1 176 ? 18.984 10.789 8.617 1 92.06 176 GLY A C 1
ATOM 1405 O O . GLY A 1 176 ? 18.078 11.555 8.984 1 92.06 176 GLY A O 1
ATOM 1406 N N . PRO A 1 177 ? 20.109 10.523 9.289 1 91.94 177 PRO A N 1
ATOM 1407 C CA . PRO A 1 177 ? 20.281 11.109 10.617 1 91.94 177 PRO A CA 1
ATOM 1408 C C . PRO A 1 177 ? 20.297 12.641 10.594 1 91.94 177 PRO A C 1
ATOM 1410 O O . PRO A 1 177 ? 19.859 13.281 11.555 1 91.94 177 PRO A O 1
ATOM 1413 N N . ASP A 1 178 ? 20.781 13.164 9.586 1 88 178 ASP A N 1
ATOM 1414 C CA . ASP A 1 178 ? 20.844 14.617 9.477 1 88 178 ASP A CA 1
ATOM 1415 C C . ASP A 1 178 ? 19.453 15.242 9.586 1 88 178 ASP A C 1
ATOM 1417 O O . ASP A 1 178 ? 19.281 16.266 10.258 1 88 178 ASP A O 1
ATOM 1421 N N . PHE A 1 179 ? 18.578 14.703 8.898 1 95.62 179 PHE A N 1
ATOM 1422 C CA . PHE A 1 179 ? 17.203 15.188 8.969 1 95.62 179 PHE A CA 1
ATOM 1423 C C . PHE A 1 179 ? 16.672 15.086 10.391 1 95.62 179 PHE A C 1
ATOM 1425 O O . PHE A 1 179 ? 16.125 16.047 10.922 1 95.62 179 PHE A O 1
ATOM 1432 N N . TRP A 1 180 ? 16.812 13.969 10.953 1 96.62 180 TRP A N 1
ATOM 1433 C CA . TRP A 1 180 ? 16.234 13.719 12.273 1 96.62 180 TRP A CA 1
ATOM 1434 C C . TRP A 1 180 ? 16.891 14.602 13.328 1 96.62 180 TRP A C 1
ATOM 1436 O O . TRP A 1 180 ? 16.25 15.023 14.289 1 96.62 180 TRP A O 1
ATOM 1446 N N . ASP A 1 181 ? 18.156 14.898 13.141 1 94.38 181 ASP A N 1
ATOM 1447 C CA . ASP A 1 181 ? 18.828 15.836 14.031 1 94.38 181 ASP A CA 1
ATOM 1448 C C . ASP A 1 181 ? 18.266 17.25 13.867 1 94.38 181 ASP A C 1
ATOM 1450 O O . ASP A 1 181 ? 18.062 17.953 14.852 1 94.38 181 ASP A O 1
ATOM 1454 N N . HIS A 1 182 ? 18.031 17.562 12.688 1 93.69 182 HIS A N 1
ATOM 1455 C CA . HIS A 1 182 ? 17.531 18.891 12.375 1 93.69 182 HIS A CA 1
ATOM 1456 C C . HIS A 1 182 ? 16.156 19.125 12.992 1 93.69 182 HIS A C 1
ATOM 1458 O O . HIS A 1 182 ? 15.859 20.219 13.492 1 93.69 182 HIS A O 1
ATOM 1464 N N . VAL A 1 183 ? 15.344 18.109 12.969 1 97.12 183 VAL A N 1
ATOM 1465 C CA . VAL A 1 183 ? 13.945 18.312 13.359 1 97.12 183 VAL A CA 1
ATOM 1466 C C . VAL A 1 183 ? 13.742 17.875 14.805 1 97.12 183 VAL A C 1
ATOM 1468 O O . VAL A 1 183 ? 12.609 17.859 15.305 1 97.12 183 VAL A O 1
ATOM 1471 N N . ARG A 1 184 ? 14.781 17.562 15.438 1 97 184 ARG A N 1
ATOM 1472 C CA . ARG A 1 184 ? 14.68 17.141 16.828 1 97 184 ARG A CA 1
ATOM 1473 C C . ARG A 1 184 ? 13.953 18.172 17.672 1 97 184 ARG A C 1
ATOM 1475 O O . ARG A 1 184 ? 14.172 19.375 17.516 1 97 184 ARG A O 1
ATOM 1482 N N . HIS A 1 185 ? 13 17.734 18.5 1 96.69 185 HIS A N 1
ATOM 1483 C CA . HIS A 1 185 ? 12.227 18.547 19.438 1 96.69 185 HIS A CA 1
ATOM 1484 C C . HIS A 1 185 ? 11.258 19.469 18.703 1 96.69 185 HIS A C 1
ATOM 1486 O O . HIS A 1 185 ? 10.875 20.516 19.203 1 96.69 185 HIS A O 1
ATOM 1492 N N . ALA A 1 186 ? 10.961 19.125 17.469 1 98.31 186 ALA A N 1
ATOM 1493 C CA . ALA A 1 186 ? 9.844 19.812 16.844 1 98.31 186 ALA A CA 1
ATOM 1494 C C . ALA A 1 186 ? 8.578 19.688 17.688 1 98.31 186 ALA A C 1
ATOM 1496 O O . ALA A 1 186 ? 8.297 18.641 18.25 1 98.31 186 ALA A O 1
ATOM 1497 N N . ASP A 1 187 ? 7.84 20.781 17.75 1 97.81 187 ASP A N 1
ATOM 1498 C CA . ASP A 1 187 ? 6.676 20.75 18.625 1 97.81 187 ASP A CA 1
ATOM 1499 C C . ASP A 1 187 ? 5.391 20.5 17.844 1 97.81 187 ASP A C 1
ATOM 1501 O O . ASP A 1 187 ? 4.34 20.234 18.422 1 97.81 187 ASP A O 1
ATOM 1505 N N . THR A 1 188 ? 5.492 20.578 16.516 1 98.5 188 THR A N 1
ATOM 1506 C CA . THR A 1 188 ? 4.32 20.344 15.68 1 98.5 188 THR A CA 1
ATOM 1507 C C . THR A 1 188 ? 4.707 19.609 14.398 1 98.5 188 THR A C 1
ATOM 1509 O O . THR A 1 188 ? 5.633 20.016 13.695 1 98.5 188 THR A O 1
ATOM 1512 N N . TRP A 1 189 ? 4.055 18.516 14.125 1 98.69 189 TRP A N 1
ATOM 1513 C CA . TRP A 1 189 ? 4.195 17.75 12.883 1 98.69 189 TRP A CA 1
ATOM 1514 C C . TRP A 1 189 ? 2.904 17.781 12.078 1 98.69 189 TRP A C 1
ATOM 1516 O O . TRP A 1 189 ? 1.815 17.609 12.625 1 98.69 189 TRP A O 1
ATOM 1526 N N . VAL A 1 190 ? 3.07 18.078 10.797 1 98.56 190 VAL A N 1
ATOM 1527 C CA . VAL A 1 190 ? 1.93 18.125 9.883 1 98.56 190 VAL A CA 1
ATOM 1528 C C . VAL A 1 190 ? 2.055 17 8.852 1 98.56 190 VAL A C 1
ATOM 1530 O O . VAL A 1 190 ? 3.016 16.953 8.086 1 98.56 190 VAL A O 1
ATOM 1533 N N . LEU A 1 191 ? 1.09 16.094 8.836 1 98 191 LEU A N 1
ATOM 1534 C CA . LEU A 1 191 ? 1.017 14.977 7.914 1 98 191 LEU A CA 1
ATOM 1535 C C . LEU A 1 191 ? -0.304 14.984 7.152 1 98 191 LEU A C 1
ATOM 1537 O O . LEU A 1 191 ? -1.205 14.195 7.453 1 98 191 LEU A O 1
ATOM 1541 N N . ASP A 1 192 ? -0.38 15.859 6.164 1 96.25 192 ASP A N 1
ATOM 1542 C CA . ASP A 1 192 ? -1.587 15.984 5.355 1 96.25 192 ASP A CA 1
ATOM 1543 C C . ASP A 1 192 ? -1.609 14.945 4.234 1 96.25 192 ASP A C 1
ATOM 1545 O O . ASP A 1 192 ? -1.056 15.18 3.156 1 96.25 192 ASP A O 1
ATOM 1549 N N . GLU A 1 193 ? -2.338 13.852 4.402 1 94.19 193 GLU A N 1
ATOM 1550 C CA . GLU A 1 193 ? -2.494 12.734 3.475 1 94.19 193 GLU A CA 1
ATOM 1551 C C . GLU A 1 193 ? -1.149 12.094 3.148 1 94.19 193 GLU A C 1
ATOM 1553 O O . GLU A 1 193 ? -0.888 11.734 1.997 1 94.19 193 GLU A O 1
ATOM 1558 N N . SER A 1 194 ? -0.336 11.992 4.18 1 94.88 194 SER A N 1
ATOM 1559 C CA . SER A 1 194 ? 1 11.445 3.975 1 94.88 194 SER A CA 1
ATOM 1560 C C . SER A 1 194 ? 1.105 10.023 4.523 1 94.88 194 SER A C 1
ATOM 1562 O O . SER A 1 194 ? 1.779 9.172 3.938 1 94.88 194 SER A O 1
ATOM 1564 N N . LEU A 1 195 ? 0.386 9.719 5.574 1 95.88 195 LEU A N 1
ATOM 1565 C CA . LEU A 1 195 ? 0.536 8.438 6.262 1 95.88 195 LEU A CA 1
ATOM 1566 C C . LEU A 1 195 ? 0.097 7.285 5.367 1 95.88 195 LEU A C 1
ATOM 1568 O O . LEU A 1 195 ? 0.736 6.23 5.348 1 95.88 195 LEU A O 1
ATOM 1572 N N . GLU A 1 196 ? -0.964 7.449 4.598 1 94.19 196 GLU A N 1
ATOM 1573 C CA . GLU A 1 196 ? -1.502 6.398 3.744 1 94.19 196 GLU A CA 1
ATOM 1574 C C . GLU A 1 196 ? -0.572 6.109 2.57 1 94.19 196 GLU A C 1
ATOM 1576 O O . GLU A 1 196 ? -0.711 5.086 1.896 1 94.19 196 GLU A O 1
ATOM 1581 N N . GLN A 1 197 ? 0.337 6.992 2.326 1 94 197 GLN A N 1
ATOM 1582 C CA . GLN A 1 197 ? 1.246 6.848 1.193 1 94 197 GLN A CA 1
ATOM 1583 C C . GLN A 1 197 ? 2.541 6.16 1.612 1 94 197 GLN A C 1
ATOM 1585 O O . GLN A 1 197 ? 3.391 5.859 0.771 1 94 197 GLN A O 1
ATOM 1590 N N . MET A 1 198 ? 2.664 5.867 2.857 1 94.38 198 MET A N 1
ATOM 1591 C CA . MET A 1 198 ? 3.914 5.332 3.389 1 94.38 198 MET A CA 1
ATOM 1592 C C . MET A 1 198 ? 3.885 3.807 3.408 1 94.38 198 MET A C 1
ATOM 1594 O O . MET A 1 198 ? 2.818 3.203 3.549 1 94.38 198 MET A O 1
ATOM 1598 N N . ASP A 1 199 ? 5.094 3.23 3.314 1 91.88 199 ASP A N 1
ATOM 1599 C CA . ASP A 1 199 ? 5.223 1.78 3.422 1 91.88 199 ASP A CA 1
ATOM 1600 C C . ASP A 1 199 ? 5 1.313 4.859 1 91.88 199 ASP A C 1
ATOM 1602 O O . ASP A 1 199 ? 4.312 0.319 5.094 1 91.88 199 ASP A O 1
ATOM 1606 N N . ASP A 1 200 ? 5.609 2.043 5.715 1 93.5 200 ASP A N 1
ATOM 1607 C CA . ASP A 1 200 ? 5.555 1.668 7.125 1 93.5 200 ASP A CA 1
ATOM 1608 C C . ASP A 1 200 ? 5.234 2.877 8 1 93.5 200 ASP A C 1
ATOM 1610 O O . ASP A 1 200 ? 6.09 3.348 8.75 1 93.5 200 ASP A O 1
ATOM 1614 N N . PRO A 1 201 ? 3.959 3.289 8.008 1 95.88 201 PRO A N 1
ATOM 1615 C CA . PRO A 1 201 ? 3.59 4.461 8.812 1 95.88 201 PRO A CA 1
ATOM 1616 C C . PRO A 1 201 ? 3.742 4.223 10.312 1 95.88 201 PRO A C 1
ATOM 1618 O O . PRO A 1 201 ? 3.941 5.172 11.07 1 95.88 201 PRO A O 1
ATOM 1621 N N . TRP A 1 202 ? 3.646 3.004 10.75 1 94.25 202 TRP A N 1
ATOM 1622 C CA . TRP A 1 202 ? 3.812 2.682 12.164 1 94.25 202 TRP A CA 1
ATOM 1623 C C . TRP A 1 202 ? 5.215 3.047 12.641 1 94.25 202 TRP A C 1
ATOM 1625 O O . TRP A 1 202 ? 5.371 3.729 13.656 1 94.25 202 TRP A O 1
ATOM 1635 N N . ARG A 1 203 ? 6.195 2.652 11.898 1 94.69 203 ARG A N 1
ATOM 1636 C CA . ARG A 1 203 ? 7.582 2.939 12.242 1 94.69 203 ARG A CA 1
ATOM 1637 C C . ARG A 1 203 ? 7.867 4.438 12.172 1 94.69 203 ARG A C 1
ATOM 1639 O O . ARG A 1 203 ? 8.586 4.977 13.016 1 94.69 203 ARG A O 1
ATOM 1646 N N . VAL A 1 204 ? 7.293 4.996 11.227 1 96.62 204 VAL A N 1
ATOM 1647 C CA . VAL A 1 204 ? 7.496 6.43 11.047 1 96.62 204 VAL A CA 1
ATOM 1648 C C . VAL A 1 204 ? 6.945 7.184 12.258 1 96.62 204 VAL A C 1
ATOM 1650 O O . VAL A 1 204 ? 7.621 8.055 12.812 1 96.62 204 VAL A O 1
ATOM 1653 N N . LEU A 1 205 ? 5.785 6.84 12.664 1 97.5 205 LEU A N 1
ATOM 1654 C CA . LEU A 1 205 ? 5.172 7.512 13.805 1 97.5 205 LEU A CA 1
ATOM 1655 C C . LEU A 1 205 ? 5.961 7.246 15.086 1 97.5 205 LEU A C 1
ATOM 1657 O O . LEU A 1 205 ? 6.082 8.125 15.938 1 97.5 205 LEU A O 1
ATOM 1661 N N . GLN A 1 206 ? 6.5 6.098 15.18 1 96.62 206 GLN A N 1
ATOM 1662 C CA . GLN A 1 206 ? 7.352 5.793 16.328 1 96.62 206 GLN A CA 1
ATOM 1663 C C . GLN A 1 206 ? 8.602 6.672 16.328 1 96.62 206 GLN A C 1
ATOM 1665 O O . GLN A 1 206 ? 9.008 7.168 17.375 1 96.62 206 GLN A O 1
ATOM 1670 N N . LYS A 1 207 ? 9.156 6.809 15.18 1 97 207 LYS A N 1
ATOM 1671 C CA . LYS A 1 207 ? 10.336 7.66 15.07 1 97 207 LYS A CA 1
ATOM 1672 C C . LYS A 1 207 ? 10 9.109 15.398 1 97 207 LYS A C 1
ATOM 1674 O O . LYS A 1 207 ? 10.773 9.797 16.078 1 97 207 LYS A O 1
ATOM 1679 N N . ILE A 1 208 ? 8.875 9.555 14.93 1 98 208 ILE A N 1
ATOM 1680 C CA . ILE A 1 208 ? 8.43 10.906 15.258 1 98 208 ILE A CA 1
ATOM 1681 C C . ILE A 1 208 ? 8.25 11.031 16.766 1 98 208 ILE A C 1
ATOM 1683 O O . ILE A 1 208 ? 8.688 12.016 17.375 1 98 208 ILE A O 1
ATOM 1687 N N . ARG A 1 209 ? 7.699 10.023 17.344 1 97.5 209 ARG A N 1
ATOM 1688 C CA . ARG A 1 209 ? 7.445 10.023 18.781 1 97.5 209 ARG A CA 1
ATOM 1689 C C . ARG A 1 209 ? 8.742 10.18 19.562 1 97.5 209 ARG A C 1
ATOM 1691 O O . ARG A 1 209 ? 8.773 10.867 20.594 1 97.5 209 ARG A O 1
ATOM 1698 N N . THR A 1 210 ? 9.766 9.633 19.094 1 96.06 210 THR A N 1
ATOM 1699 C CA . THR A 1 210 ? 11.055 9.664 19.781 1 96.06 210 THR A CA 1
ATOM 1700 C C . THR A 1 210 ? 11.719 11.023 19.609 1 96.06 210 THR A C 1
ATOM 1702 O O . THR A 1 210 ? 12.578 11.406 20.406 1 96.06 210 THR A O 1
ATOM 1705 N N . ASN A 1 211 ? 11.281 11.781 18.609 1 96.69 211 ASN A N 1
ATOM 1706 C CA . ASN A 1 211 ? 11.992 13.016 18.281 1 96.69 211 ASN A CA 1
ATOM 1707 C C . ASN A 1 211 ? 11.156 14.242 18.609 1 96.69 211 ASN A C 1
ATOM 1709 O O . ASN A 1 211 ? 11.688 15.352 18.703 1 96.69 211 ASN A O 1
ATOM 1713 N N . ILE A 1 212 ? 9.914 14.062 18.766 1 97.81 212 ILE A N 1
ATOM 1714 C CA . ILE A 1 212 ? 8.992 15.172 18.969 1 97.81 212 ILE A CA 1
ATOM 1715 C C . ILE A 1 212 ? 9.188 15.75 20.375 1 97.81 212 ILE A C 1
ATOM 1717 O O . ILE A 1 212 ? 9.562 15.031 21.297 1 97.81 212 ILE A O 1
ATOM 1721 N N . ALA A 1 213 ? 8.977 17.031 20.578 1 96.88 213 ALA A N 1
ATOM 1722 C CA . ALA A 1 213 ? 9.055 17.688 21.875 1 96.88 213 ALA A CA 1
ATOM 1723 C C . ALA A 1 213 ? 8 17.125 22.828 1 96.88 213 ALA A C 1
ATOM 1725 O O . ALA A 1 213 ? 6.938 16.672 22.406 1 96.88 213 ALA A O 1
ATOM 1726 N N . PRO A 1 214 ? 8.352 17.172 24.109 1 94.31 214 PRO A N 1
ATOM 1727 C CA . PRO A 1 214 ? 7.289 16.812 25.062 1 94.31 214 PRO A CA 1
ATOM 1728 C C . PRO A 1 214 ? 6.02 17.641 24.844 1 94.31 214 PRO A C 1
ATOM 1730 O O . PRO A 1 214 ? 6.086 18.859 24.703 1 94.31 214 PRO A O 1
ATOM 1733 N N . GLY A 1 215 ? 4.973 16.938 24.75 1 94.25 215 GLY A N 1
ATOM 1734 C CA . GLY A 1 215 ? 3.711 17.641 24.547 1 94.25 215 GLY A CA 1
ATOM 1735 C C . GLY A 1 215 ? 3.492 18.062 23.109 1 94.25 215 GLY A C 1
ATOM 1736 O O . GLY A 1 215 ? 2.494 18.703 22.797 1 94.25 215 GLY A O 1
ATOM 1737 N N . GLY A 1 216 ? 4.453 17.688 22.266 1 97.12 216 GLY A N 1
ATOM 1738 C CA . GLY A 1 216 ? 4.316 18.016 20.859 1 97.12 216 GLY A CA 1
ATOM 1739 C C . GLY A 1 216 ? 3.092 17.391 20.219 1 97.12 216 GLY A C 1
ATOM 1740 O O . GLY A 1 216 ? 2.518 16.438 20.75 1 97.12 216 GLY A O 1
ATOM 1741 N N . LYS A 1 217 ? 2.643 18 19.031 1 97.19 217 LYS A N 1
ATOM 1742 C CA . LYS A 1 217 ? 1.4 17.578 18.391 1 97.19 217 LYS A CA 1
ATOM 1743 C C . LYS A 1 217 ? 1.653 17.094 16.969 1 97.19 217 LYS A C 1
ATOM 1745 O O . LYS A 1 217 ? 2.562 17.578 16.281 1 97.19 217 LYS A O 1
ATOM 1750 N N . ILE A 1 218 ? 0.844 16.156 16.609 1 98.19 218 ILE A N 1
ATOM 1751 C CA . ILE A 1 218 ? 0.743 15.742 15.211 1 98.19 218 ILE A CA 1
ATOM 1752 C C . ILE A 1 218 ? -0.626 16.125 14.656 1 98.19 218 ILE A C 1
ATOM 1754 O O . ILE A 1 218 ? -1.654 15.867 15.289 1 98.19 218 ILE A O 1
ATOM 1758 N N . LEU A 1 219 ? -0.604 16.875 13.602 1 98.06 219 LEU A N 1
ATOM 1759 C CA . LEU A 1 219 ? -1.804 17.125 12.812 1 98.06 219 LEU A CA 1
ATOM 1760 C C . LEU A 1 219 ? -1.784 16.297 11.523 1 98.06 219 LEU A C 1
ATOM 1762 O O . LEU A 1 219 ? -0.9 16.484 10.688 1 98.06 219 LEU A O 1
ATOM 1766 N N . ALA A 1 220 ? -2.787 15.422 11.391 1 98.06 220 ALA A N 1
ATOM 1767 C CA . ALA A 1 220 ? -2.803 14.539 10.219 1 98.06 220 ALA A CA 1
ATOM 1768 C C . ALA A 1 220 ? -4.184 14.516 9.57 1 98.06 220 ALA A C 1
ATOM 1770 O O . ALA A 1 220 ? -5.203 14.609 10.258 1 98.06 220 ALA A O 1
ATOM 1771 N N . THR A 1 221 ? -4.18 14.5 8.25 1 97.25 221 THR A N 1
ATOM 1772 C CA . THR A 1 221 ? -5.391 14.133 7.527 1 97.25 221 THR A CA 1
ATOM 1773 C C . THR A 1 221 ? -5.238 12.758 6.891 1 97.25 221 THR A C 1
ATOM 1775 O O . THR A 1 221 ? -4.176 12.422 6.363 1 97.25 221 THR A O 1
ATOM 1778 N N . ILE A 1 222 ? -6.266 11.945 7.043 1 96.19 222 ILE A N 1
ATOM 1779 C CA . ILE A 1 222 ? -6.277 10.586 6.5 1 96.19 222 ILE A CA 1
ATOM 1780 C C . ILE A 1 222 ? -7.621 10.312 5.832 1 96.19 222 ILE A C 1
ATOM 1782 O O . ILE A 1 222 ? -8.68 10.586 6.406 1 96.19 222 ILE A O 1
ATOM 1786 N N . ARG A 1 223 ? -7.539 9.773 4.617 1 95.06 223 ARG A N 1
ATOM 1787 C CA . ARG A 1 223 ? -8.773 9.414 3.922 1 95.06 223 ARG A CA 1
ATOM 1788 C C . ARG A 1 223 ? -9.469 8.25 4.605 1 95.06 223 ARG A C 1
ATOM 1790 O O . ARG A 1 223 ? -8.812 7.32 5.086 1 95.06 223 ARG A O 1
ATOM 1797 N N . ASN A 1 224 ? -10.766 8.359 4.594 1 95.31 224 ASN A N 1
ATOM 1798 C CA . ASN A 1 224 ? -11.57 7.32 5.215 1 95.31 224 ASN A CA 1
ATOM 1799 C C . ASN A 1 224 ? -11.961 6.234 4.211 1 95.31 224 ASN A C 1
ATOM 1801 O O . ASN A 1 224 ? -12.844 6.441 3.381 1 95.31 224 ASN A O 1
ATOM 1805 N N . PHE A 1 225 ? -11.43 5.078 4.375 1 96.56 225 PHE A N 1
ATOM 1806 C CA . PHE A 1 225 ? -11.719 3.998 3.439 1 96.56 225 PHE A CA 1
ATOM 1807 C C . PHE A 1 225 ? -13.094 3.396 3.723 1 96.56 225 PHE A C 1
ATOM 1809 O O . PHE A 1 225 ? -13.625 2.635 2.91 1 96.56 225 PHE A O 1
ATOM 1816 N N . GLN A 1 226 ? -13.68 3.768 4.859 1 95.75 226 GLN A N 1
ATOM 1817 C CA . GLN A 1 226 ? -15.008 3.277 5.191 1 95.75 226 GLN A CA 1
ATOM 1818 C C . GLN A 1 226 ? -16.094 4.137 4.539 1 95.75 226 GLN A C 1
ATOM 1820 O O . GLN A 1 226 ? -17.281 3.936 4.781 1 95.75 226 GLN A O 1
ATOM 1825 N N . HIS A 1 227 ? -15.727 5.152 3.807 1 97 227 HIS A N 1
ATOM 1826 C CA . HIS A 1 227 ? -16.672 6.012 3.107 1 97 227 HIS A CA 1
ATOM 1827 C C . HIS A 1 227 ? -17.641 5.195 2.26 1 97 227 HIS A C 1
ATOM 1829 O O . HIS A 1 227 ? -17.25 4.199 1.644 1 97 227 HIS A O 1
ATOM 1835 N N . TRP A 1 228 ? -18.844 5.648 2.188 1 96.88 228 TRP A N 1
ATOM 1836 C CA . TRP A 1 228 ? -19.906 4.91 1.516 1 96.88 228 TRP A CA 1
ATOM 1837 C C . TRP A 1 228 ? -19.547 4.617 0.066 1 96.88 228 TRP A C 1
ATOM 1839 O O . TRP A 1 228 ? -19.812 3.531 -0.445 1 96.88 228 TRP A O 1
ATOM 1849 N N . SER A 1 229 ? -18.984 5.562 -0.577 1 96 229 SER A N 1
ATOM 1850 C CA . SER A 1 229 ? -18.672 5.395 -1.993 1 96 229 SER A CA 1
ATOM 1851 C C . SER A 1 229 ? -17.641 4.289 -2.209 1 96 229 SER A C 1
ATOM 1853 O O . SER A 1 229 ? -17.703 3.572 -3.209 1 96 229 SER A O 1
ATOM 1855 N N . LEU A 1 230 ? -16.766 4.125 -1.283 1 95.19 230 LEU A N 1
ATOM 1856 C CA . LEU A 1 230 ? -15.758 3.078 -1.395 1 95.19 230 LEU A CA 1
ATOM 1857 C C . LEU A 1 230 ? -16.359 1.71 -1.08 1 95.19 230 LEU A C 1
ATOM 1859 O O . LEU A 1 230 ? -15.977 0.708 -1.689 1 95.19 230 LEU A O 1
ATOM 1863 N N . GLN A 1 231 ? -17.266 1.691 -0.162 1 96.88 231 GLN A N 1
ATOM 1864 C CA . GLN A 1 231 ? -17.984 0.447 0.089 1 96.88 231 GLN A CA 1
ATOM 1865 C C . GLN A 1 231 ? -18.766 0.009 -1.141 1 96.88 231 GLN A C 1
ATOM 1867 O O . GLN A 1 231 ? -18.766 -1.172 -1.495 1 96.88 231 GLN A O 1
ATOM 1872 N N . ALA A 1 232 ? -19.391 0.99 -1.779 1 95.75 232 ALA A N 1
ATOM 1873 C CA . ALA A 1 232 ? -20.141 0.703 -2.996 1 95.75 232 ALA A CA 1
ATOM 1874 C C . ALA A 1 232 ? -19.219 0.222 -4.113 1 95.75 232 ALA A C 1
ATOM 1876 O O . ALA A 1 232 ? -19.516 -0.748 -4.809 1 95.75 232 ALA A O 1
ATOM 1877 N N . ARG A 1 233 ? -18.125 0.866 -4.262 1 93.56 233 ARG A N 1
ATOM 1878 C CA . ARG A 1 233 ? -17.156 0.495 -5.305 1 93.56 233 ARG A CA 1
ATOM 1879 C C . ARG A 1 233 ? -16.594 -0.893 -5.047 1 93.56 233 ARG A C 1
ATOM 1881 O O . ARG A 1 233 ? -16.391 -1.673 -5.984 1 93.56 233 ARG A O 1
ATOM 1888 N N . LEU A 1 234 ? -16.297 -1.143 -3.775 1 95.19 234 LEU A N 1
ATOM 1889 C CA . LEU A 1 234 ? -15.805 -2.465 -3.412 1 95.19 234 LEU A CA 1
ATOM 1890 C C . LEU A 1 234 ? -16.812 -3.545 -3.775 1 95.19 234 LEU A C 1
ATOM 1892 O O . LEU A 1 234 ? -16.469 -4.555 -4.387 1 95.19 234 LEU A O 1
ATOM 1896 N N . ASN A 1 235 ? -18 -3.287 -3.42 1 95.12 235 ASN A N 1
ATOM 1897 C CA . ASN A 1 235 ? -19.078 -4.215 -3.721 1 95.12 235 ASN A CA 1
ATOM 1898 C C . ASN A 1 235 ? -19.219 -4.445 -5.223 1 95.12 235 ASN A C 1
ATOM 1900 O O . ASN A 1 235 ? -19.516 -5.562 -5.656 1 95.12 235 ASN A O 1
ATOM 1904 N N . ALA A 1 236 ? -18.953 -3.406 -5.984 1 91.88 236 ALA A N 1
ATOM 1905 C CA . ALA A 1 236 ? -19.094 -3.451 -7.438 1 91.88 236 ALA A CA 1
ATOM 1906 C C . ALA A 1 236 ? -17.859 -4.062 -8.094 1 91.88 236 ALA A C 1
ATOM 1908 O O . ALA A 1 236 ? -17.828 -4.254 -9.312 1 91.88 236 ALA A O 1
ATOM 1909 N N . GLY A 1 237 ? -16.844 -4.359 -7.32 1 90.38 237 GLY A N 1
ATOM 1910 C CA . GLY A 1 237 ? -15.602 -4.855 -7.887 1 90.38 237 GLY A CA 1
ATOM 1911 C C . GLY A 1 237 ? -14.844 -3.801 -8.672 1 90.38 237 GLY A C 1
ATOM 1912 O O . GLY A 1 237 ? -14.102 -4.129 -9.602 1 90.38 237 GLY A O 1
ATOM 1913 N N . ASP A 1 238 ? -15.039 -2.594 -8.312 1 85.12 238 ASP A N 1
ATOM 1914 C CA . ASP A 1 238 ? -14.508 -1.481 -9.094 1 85.12 238 ASP A CA 1
ATOM 1915 C C . ASP A 1 238 ? -13.461 -0.706 -8.289 1 85.12 238 ASP A C 1
ATOM 1917 O O . ASP A 1 238 ? -13.445 0.526 -8.312 1 85.12 238 ASP A O 1
ATOM 1921 N N . LEU A 1 239 ? -12.664 -1.345 -7.551 1 88.38 239 LEU A N 1
ATOM 1922 C CA . LEU A 1 239 ? -11.547 -0.682 -6.883 1 88.38 239 LEU A CA 1
ATOM 1923 C C . LEU A 1 239 ? -10.312 -0.657 -7.777 1 88.38 239 LEU A C 1
ATOM 1925 O O . LEU A 1 239 ? -9.273 -1.202 -7.418 1 88.38 239 LEU A O 1
ATOM 1929 N N . ARG A 1 240 ? -10.43 -0.04 -8.906 1 85.44 240 ARG A N 1
ATOM 1930 C CA . ARG A 1 240 ? -9.336 0.081 -9.859 1 85.44 240 ARG A CA 1
ATOM 1931 C C . ARG A 1 240 ? -8.414 1.237 -9.492 1 85.44 240 ARG A C 1
ATOM 1933 O O . ARG A 1 240 ? -8.82 2.164 -8.789 1 85.44 240 ARG A O 1
ATOM 1940 N N . TYR A 1 241 ? -7.207 1.098 -9.891 1 84.88 241 TYR A N 1
ATOM 1941 C CA . TYR A 1 241 ? -6.23 2.152 -9.656 1 84.88 241 TYR A CA 1
ATOM 1942 C C . TYR A 1 241 ? -6.172 3.115 -10.836 1 84.88 241 TYR A C 1
ATOM 1944 O O . TYR A 1 241 ? -6.465 2.73 -11.977 1 84.88 241 TYR A O 1
ATOM 1952 N N . GLY A 1 242 ? -5.824 4.371 -10.477 1 79.81 242 GLY A N 1
ATOM 1953 C CA . GLY A 1 242 ? -5.648 5.332 -11.555 1 79.81 242 GLY A CA 1
ATOM 1954 C C . GLY A 1 242 ? -6.516 6.566 -11.398 1 79.81 242 GLY A C 1
ATOM 1955 O O . GLY A 1 242 ? -6.977 6.875 -10.305 1 79.81 242 GLY A O 1
ATOM 1956 N N . THR A 1 243 ? -6.785 7.312 -12.43 1 74.62 243 THR A N 1
ATOM 1957 C CA . THR A 1 243 ? -7.387 8.641 -12.445 1 74.62 243 THR A CA 1
ATOM 1958 C C . THR A 1 243 ? -8.812 8.594 -11.906 1 74.62 243 THR A C 1
ATOM 1960 O O . THR A 1 243 ? -9.242 9.492 -11.18 1 74.62 243 THR A O 1
ATOM 1963 N N . GLN A 1 244 ? -9.469 7.551 -12.203 1 73.81 244 GLN A N 1
ATOM 1964 C CA . GLN A 1 244 ? -10.859 7.48 -11.758 1 73.81 244 GLN A CA 1
ATOM 1965 C C . GLN A 1 244 ? -11.016 6.5 -10.594 1 73.81 244 GLN A C 1
ATOM 1967 O O . GLN A 1 244 ? -12.133 6.164 -10.203 1 73.81 244 GLN A O 1
ATOM 1972 N N . GLY A 1 245 ? -9.82 6.18 -10.094 1 80.94 245 GLY A N 1
ATOM 1973 C CA . GLY A 1 245 ? -9.867 5.18 -9.039 1 80.94 245 GLY A CA 1
ATOM 1974 C C . GLY A 1 245 ? -8.984 5.523 -7.848 1 80.94 245 GLY A C 1
ATOM 1975 O O . GLY A 1 245 ? -8.93 6.68 -7.426 1 80.94 245 GLY A O 1
ATOM 1976 N N . LEU A 1 246 ? -8.555 4.488 -7.266 1 85.5 246 LEU A N 1
ATOM 1977 C CA . LEU A 1 246 ? -7.648 4.66 -6.137 1 85.5 246 LEU A CA 1
ATOM 1978 C C . LEU A 1 246 ? -6.32 5.254 -6.594 1 85.5 246 LEU A C 1
ATOM 1980 O O . LEU A 1 246 ? -5.797 4.875 -7.645 1 85.5 246 LEU A O 1
ATOM 1984 N N . ASP A 1 247 ? -5.863 6.176 -5.812 1 85.19 247 ASP A N 1
ATOM 1985 C CA . ASP A 1 247 ? -4.562 6.785 -6.07 1 85.19 247 ASP A CA 1
ATOM 1986 C C . ASP A 1 247 ? -3.439 5.758 -5.934 1 85.19 247 ASP A C 1
ATOM 1988 O O . ASP A 1 247 ? -3.371 5.035 -4.934 1 85.19 247 ASP A O 1
ATOM 1992 N N . LEU A 1 248 ? -2.525 5.766 -6.938 1 85.12 248 LEU A N 1
ATOM 1993 C CA . LEU A 1 248 ? -1.43 4.805 -6.973 1 85.12 248 LEU A CA 1
ATOM 1994 C C . LEU A 1 248 ? -0.468 5.035 -5.812 1 85.12 248 LEU A C 1
ATOM 1996 O O . LEU A 1 248 ? 0.244 4.113 -5.402 1 85.12 248 LEU A O 1
ATOM 2000 N N . SER A 1 249 ? -0.48 6.188 -5.34 1 86.75 249 SER A N 1
ATOM 2001 C CA . SER A 1 249 ? 0.437 6.504 -4.25 1 86.75 249 SER A CA 1
ATOM 2002 C C . SER A 1 249 ? -0.082 5.973 -2.918 1 86.75 249 SER A C 1
ATOM 2004 O O . SER A 1 249 ? 0.665 5.895 -1.94 1 86.75 249 SER A O 1
ATOM 2006 N N . ARG A 1 250 ? -1.34 5.617 -2.914 1 88.94 250 ARG A N 1
ATOM 2007 C CA . ARG A 1 250 ? -1.944 5.137 -1.676 1 88.94 250 ARG A CA 1
ATOM 2008 C C . ARG A 1 250 ? -1.603 3.67 -1.433 1 88.94 250 ARG A C 1
ATOM 2010 O O . ARG A 1 250 ? -2.043 2.793 -2.178 1 88.94 250 ARG A O 1
ATOM 2017 N N . LYS A 1 251 ? -0.912 3.492 -0.354 1 91.19 251 LYS A N 1
ATOM 2018 C CA . LYS A 1 251 ? -0.422 2.152 -0.052 1 91.19 251 LYS A CA 1
ATOM 2019 C C . LYS A 1 251 ? -1.197 1.53 1.106 1 91.19 251 LYS A C 1
ATOM 2021 O O . LYS A 1 251 ? -1.274 0.306 1.224 1 91.19 251 LYS A O 1
ATOM 2026 N N . ARG A 1 252 ? -1.699 2.414 1.909 1 93.44 252 ARG A N 1
ATOM 2027 C CA . ARG A 1 252 ? -2.41 1.957 3.098 1 93.44 252 ARG A CA 1
ATOM 2028 C C . ARG A 1 252 ? -3.85 2.461 3.104 1 93.44 252 ARG A C 1
ATOM 2030 O O . ARG A 1 252 ? -4.133 3.555 2.607 1 93.44 252 ARG A O 1
ATOM 2037 N N . ILE A 1 253 ? -4.645 1.649 3.625 1 93.94 253 ILE A N 1
ATOM 2038 C CA . ILE A 1 253 ? -6.039 2.047 3.791 1 93.94 253 ILE A CA 1
ATOM 2039 C C . ILE A 1 253 ? -6.402 2.053 5.273 1 93.94 253 ILE A C 1
ATOM 2041 O O . ILE A 1 253 ? -5.93 1.205 6.039 1 93.94 253 ILE A O 1
ATOM 2045 N N . PHE A 1 254 ? -7.238 3.105 5.645 1 94.06 254 PHE A N 1
ATOM 2046 C CA . PHE A 1 254 ? -7.574 3.24 7.059 1 94.06 254 PHE A CA 1
ATOM 2047 C C . PHE A 1 254 ? -9.062 3.514 7.238 1 94.06 254 PHE A C 1
ATOM 2049 O O . PHE A 1 254 ? -9.648 4.309 6.5 1 94.06 254 PHE A O 1
ATOM 2056 N N . THR A 1 255 ? -9.664 2.738 8.148 1 91.38 255 THR A N 1
ATOM 2057 C CA . THR A 1 255 ? -10.93 3.127 8.75 1 91.38 255 THR A CA 1
ATOM 2058 C C . THR A 1 255 ? -10.695 3.926 10.031 1 91.38 255 THR A C 1
ATOM 2060 O O . THR A 1 255 ? -9.555 4.055 10.484 1 91.38 255 THR A O 1
ATOM 2063 N N . ARG A 1 256 ? -11.695 4.492 10.57 1 89.31 256 ARG A N 1
ATOM 2064 C CA . ARG A 1 256 ? -11.562 5.348 11.75 1 89.31 256 ARG A CA 1
ATOM 2065 C C . ARG A 1 256 ? -10.836 4.617 12.875 1 89.31 256 ARG A C 1
ATOM 2067 O O . ARG A 1 256 ? -9.852 5.125 13.414 1 89.31 256 ARG A O 1
ATOM 2074 N N . GLY A 1 257 ? -11.297 3.424 13.18 1 83.75 257 GLY A N 1
ATOM 2075 C CA . GLY A 1 257 ? -10.68 2.652 14.242 1 83.75 257 GLY A CA 1
ATOM 2076 C C . GLY A 1 257 ? -9.219 2.346 13.977 1 83.75 257 GLY A C 1
ATOM 2077 O O . GLY A 1 257 ? -8.383 2.465 14.875 1 83.75 257 GLY A O 1
ATOM 2078 N N . ALA A 1 258 ? -8.922 1.981 12.742 1 87.44 258 ALA A N 1
ATOM 2079 C CA . ALA A 1 258 ? -7.551 1.649 12.359 1 87.44 258 ALA A CA 1
ATOM 2080 C C . ALA A 1 258 ? -6.641 2.869 12.469 1 87.44 258 ALA A C 1
ATOM 2082 O O . ALA A 1 258 ? -5.48 2.754 12.875 1 87.44 258 ALA A O 1
ATOM 2083 N N . MET A 1 259 ? -7.156 3.99 12.141 1 91.12 259 MET A N 1
ATOM 2084 C CA . MET A 1 259 ? -6.391 5.234 12.219 1 91.12 259 MET A CA 1
ATOM 2085 C C . MET A 1 259 ? -6.047 5.57 13.664 1 91.12 259 MET A C 1
ATOM 2087 O O . MET A 1 259 ? -4.918 5.957 13.969 1 91.12 259 MET A O 1
ATOM 2091 N N . LEU A 1 260 ? -7.02 5.492 14.484 1 88.75 260 LEU A N 1
ATOM 2092 C CA . LEU A 1 260 ? -6.809 5.816 15.891 1 88.75 260 LEU A CA 1
ATOM 2093 C C . LEU A 1 260 ? -5.812 4.852 16.531 1 88.75 260 LEU A C 1
ATOM 2095 O O . LEU A 1 260 ? -4.938 5.27 17.297 1 88.75 260 LEU A O 1
ATOM 2099 N N . GLU A 1 261 ? -5.93 3.621 16.156 1 87.38 261 GLU A N 1
ATOM 2100 C CA . GLU A 1 261 ? -5.012 2.605 16.672 1 87.38 261 GLU A CA 1
ATOM 2101 C C . GLU A 1 261 ? -3.582 2.875 16.203 1 87.38 261 GLU A C 1
ATOM 2103 O O . GLU A 1 261 ? -2.627 2.631 16.938 1 87.38 261 GLU A O 1
ATOM 2108 N N . LEU A 1 262 ? -3.465 3.303 15.016 1 92.88 262 LEU A N 1
ATOM 2109 C CA . LEU A 1 262 ? -2.172 3.656 14.438 1 92.88 262 LEU A CA 1
ATOM 2110 C C . LEU A 1 262 ? -1.438 4.66 15.32 1 92.88 262 LEU A C 1
ATOM 2112 O O . LEU A 1 262 ? -0.27 4.453 15.656 1 92.88 262 LEU A O 1
ATOM 2116 N N . PHE A 1 263 ? -2.088 5.691 15.789 1 93.62 263 PHE A N 1
ATOM 2117 C CA . PHE A 1 263 ? -1.483 6.727 16.625 1 93.62 263 PHE A CA 1
ATOM 2118 C C . PHE A 1 263 ? -1.234 6.211 18.031 1 93.62 263 PHE A C 1
ATOM 2120 O O . PHE A 1 263 ? -0.176 6.461 18.609 1 93.62 263 PHE A O 1
ATOM 2127 N N . GLN A 1 264 ? -2.195 5.465 18.516 1 89.56 264 GLN A N 1
ATOM 2128 C CA . GLN A 1 264 ? -2.08 4.949 19.875 1 89.56 264 GLN A CA 1
ATOM 2129 C C . GLN A 1 264 ? -0.896 3.994 20 1 89.56 264 GLN A C 1
ATOM 2131 O O . GLN A 1 264 ? -0.13 4.074 20.969 1 89.56 264 GLN A O 1
ATOM 2136 N N . GLN A 1 265 ? -0.722 3.166 19.062 1 90.62 265 GLN A N 1
ATOM 2137 C CA . GLN A 1 265 ? 0.367 2.193 19.078 1 90.62 265 GLN A CA 1
ATOM 2138 C C . GLN A 1 265 ? 1.725 2.889 19.016 1 90.62 265 GLN A C 1
ATOM 2140 O O . GLN A 1 265 ? 2.717 2.367 19.531 1 90.62 265 GLN A O 1
ATOM 2145 N N . ALA A 1 266 ? 1.738 4.047 18.469 1 94.5 266 ALA A N 1
ATOM 2146 C CA . ALA A 1 266 ? 2.986 4.793 18.328 1 94.5 266 ALA A CA 1
ATOM 2147 C C . ALA A 1 266 ? 3.25 5.656 19.562 1 94.5 266 ALA A C 1
ATOM 2149 O O . ALA A 1 266 ? 4.27 6.352 19.625 1 94.5 266 ALA A O 1
ATOM 2150 N N . GLY A 1 267 ? 2.365 5.664 20.5 1 93.69 267 GLY A N 1
ATOM 2151 C CA . GLY A 1 267 ? 2.584 6.391 21.734 1 93.69 267 GLY A CA 1
ATOM 2152 C C . GLY A 1 267 ? 1.953 7.77 21.734 1 93.69 267 GLY A C 1
ATOM 2153 O O . GLY A 1 267 ? 2.344 8.633 22.516 1 93.69 267 GLY A O 1
ATOM 2154 N N . PHE A 1 268 ? 0.982 7.961 20.922 1 95.56 268 PHE A N 1
ATOM 2155 C CA . PHE A 1 268 ? 0.28 9.234 20.891 1 95.56 268 PHE A CA 1
ATOM 2156 C C . PHE A 1 268 ? -1.123 9.102 21.469 1 95.56 268 PHE A C 1
ATOM 2158 O O . PHE A 1 268 ? -1.726 8.023 21.406 1 95.56 268 PHE A O 1
ATOM 2165 N N . GLN A 1 269 ? -1.573 10.188 22.031 1 91.38 269 GLN A N 1
ATOM 2166 C CA . GLN A 1 269 ? -2.953 10.289 22.5 1 91.38 269 GLN A CA 1
ATOM 2167 C C . GLN A 1 269 ? -3.771 11.219 21.609 1 91.38 269 GLN A C 1
ATOM 2169 O O . GLN A 1 269 ? -3.318 12.312 21.266 1 91.38 269 GLN A O 1
ATOM 2174 N N . ILE A 1 270 ? -4.914 10.734 21.266 1 91.75 270 ILE A N 1
ATOM 2175 C CA . ILE A 1 270 ? -5.785 11.57 20.438 1 91.75 270 ILE A CA 1
ATOM 2176 C C . ILE A 1 270 ? -6.336 12.719 21.266 1 91.75 270 ILE A C 1
ATOM 2178 O O . ILE A 1 270 ? -6.93 12.508 22.328 1 91.75 270 ILE A O 1
ATOM 2182 N N . SER A 1 271 ? -6.121 13.906 20.797 1 89 271 SER A N 1
ATOM 2183 C CA . SER A 1 271 ? -6.527 15.07 21.578 1 89 271 SER A CA 1
ATOM 2184 C C . SER A 1 271 ? -7.645 15.836 20.875 1 89 271 SER A C 1
ATOM 2186 O O . SER A 1 271 ? -8.242 16.75 21.453 1 89 271 SER A O 1
ATOM 2188 N N . GLY A 1 272 ? -7.859 15.531 19.656 1 85 272 GLY A N 1
ATOM 2189 C CA . GLY A 1 272 ? -8.914 16.188 18.891 1 85 272 GLY A CA 1
ATOM 2190 C C . GLY A 1 272 ? -8.961 15.742 17.438 1 85 272 GLY A C 1
ATOM 2191 O O . GLY A 1 272 ? -8.297 14.781 17.047 1 85 272 GLY A O 1
ATOM 2192 N N . GLY A 1 273 ? -9.914 16.391 16.688 1 90.81 273 GLY A N 1
ATOM 2193 C CA . GLY A 1 273 ? -10.055 16.078 15.266 1 90.81 273 GLY A CA 1
ATOM 2194 C C . GLY A 1 273 ? -11.422 16.453 14.711 1 90.81 273 GLY A C 1
ATOM 2195 O O . GLY A 1 273 ? -12.195 17.156 15.375 1 90.81 273 GLY A O 1
ATOM 2196 N N . SER A 1 274 ? -11.523 16.172 13.484 1 87.56 274 SER A N 1
ATOM 2197 C CA . SER A 1 274 ? -12.766 16.484 12.781 1 87.56 274 SER A CA 1
ATOM 2198 C C . SER A 1 274 ? -13.031 15.477 11.664 1 87.56 274 SER A C 1
ATOM 2200 O O . SER A 1 274 ? -12.094 14.93 11.078 1 87.56 274 SER A O 1
ATOM 2202 N N . ALA A 1 275 ? -14.336 15.164 11.562 1 92.19 275 ALA A N 1
ATOM 2203 C CA . ALA A 1 275 ? -14.789 14.391 10.406 1 92.19 275 ALA A CA 1
ATOM 2204 C C . ALA A 1 275 ? -15.195 15.32 9.266 1 92.19 275 ALA A C 1
ATOM 2206 O O . ALA A 1 275 ? -16.031 16.203 9.445 1 92.19 275 ALA A O 1
ATOM 2207 N N . ARG A 1 276 ? -14.594 15.109 8.148 1 92 276 ARG A N 1
ATOM 2208 C CA . ARG A 1 276 ? -14.961 15.93 6.996 1 92 276 ARG A CA 1
ATOM 2209 C C . ARG A 1 276 ? -16.047 15.258 6.172 1 92 276 ARG A C 1
ATOM 2211 O O . ARG A 1 276 ? -15.789 14.281 5.469 1 92 276 ARG A O 1
ATOM 2218 N N . ILE A 1 277 ? -17.219 15.891 6.289 1 92.19 277 ILE A N 1
ATOM 2219 C CA . ILE A 1 277 ? -18.406 15.359 5.633 1 92.19 277 ILE A CA 1
ATOM 2220 C C . ILE A 1 277 ? -18.953 16.375 4.637 1 92.19 277 ILE A C 1
ATOM 2222 O O . ILE A 1 277 ? -19.062 17.562 4.949 1 92.19 277 ILE A O 1
ATOM 2226 N N . ILE A 1 278 ? -19.109 15.961 3.418 1 90.19 278 ILE A N 1
ATOM 2227 C CA . ILE A 1 278 ? -19.719 16.828 2.414 1 90.19 278 ILE A CA 1
ATOM 2228 C C . ILE A 1 278 ? -21.109 16.297 2.053 1 90.19 278 ILE A C 1
ATOM 2230 O O . ILE A 1 278 ? -21.422 15.133 2.336 1 90.19 278 ILE A O 1
ATOM 2234 N N . ASP A 1 279 ? -21.922 17.219 1.538 1 89.75 279 ASP A N 1
ATOM 2235 C CA . ASP A 1 279 ? -23.234 16.797 1.095 1 89.75 279 ASP A CA 1
ATOM 2236 C C . ASP A 1 279 ? -23.156 16 -0.205 1 89.75 279 ASP A C 1
ATOM 2238 O O . ASP A 1 279 ? -22.688 16.516 -1.225 1 89.75 279 ASP A O 1
ATOM 2242 N N . GLU A 1 280 ? -23.531 14.797 -0.114 1 93 280 GLU A N 1
ATOM 2243 C CA . GLU A 1 280 ? -23.531 13.883 -1.251 1 93 280 GLU A CA 1
ATOM 2244 C C . GLU A 1 280 ? -24.875 13.148 -1.363 1 93 280 GLU A C 1
ATOM 2246 O O . GLU A 1 280 ? -25.016 12.023 -0.875 1 93 280 GLU A O 1
ATOM 2251 N N . PRO A 1 281 ? -25.75 13.703 -2.086 1 91.38 281 PRO A N 1
ATOM 2252 C CA . PR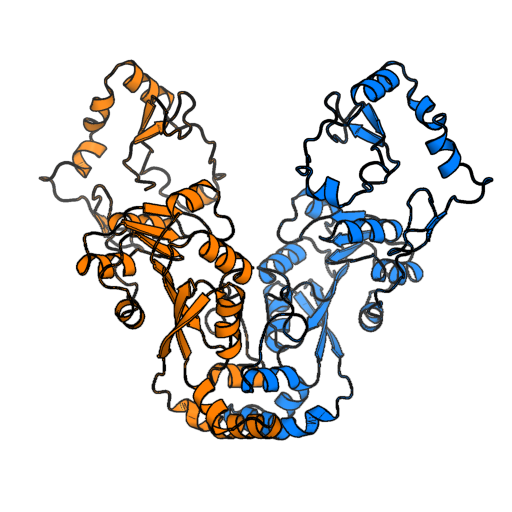O A 1 281 ? -27.094 13.125 -2.139 1 91.38 281 PRO A CA 1
ATOM 2253 C C . PRO A 1 281 ? -27.094 11.68 -2.629 1 91.38 281 PRO A C 1
ATOM 2255 O O . PRO A 1 281 ? -27.969 10.891 -2.246 1 91.38 281 PRO A O 1
ATOM 2258 N N . ALA A 1 282 ? -26.156 11.312 -3.42 1 92.44 282 ALA A N 1
ATOM 2259 C CA . ALA A 1 282 ? -26.078 9.969 -3.982 1 92.44 282 ALA A CA 1
ATOM 2260 C C . ALA A 1 28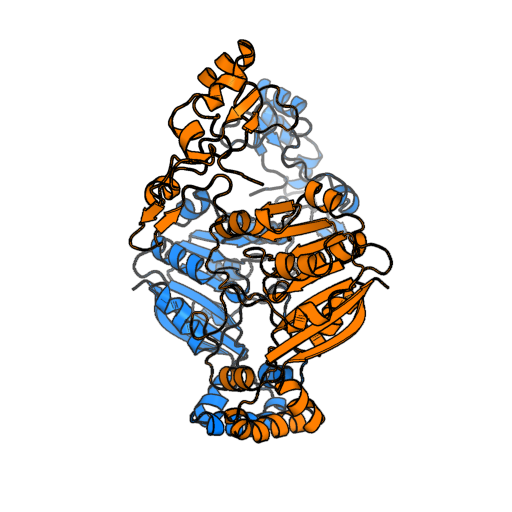2 ? -25.906 8.922 -2.883 1 92.44 282 ALA A C 1
ATOM 2262 O O . ALA A 1 282 ? -26.188 7.742 -3.09 1 92.44 282 ALA A O 1
ATOM 2263 N N . ARG A 1 283 ? -25.516 9.32 -1.694 1 94.56 283 ARG A N 1
ATOM 2264 C CA . ARG A 1 283 ? -25.203 8.359 -0.643 1 94.56 283 ARG A CA 1
ATOM 2265 C C . ARG A 1 283 ? -26.484 7.711 -0.109 1 94.56 283 ARG A C 1
ATOM 2267 O O . ARG A 1 283 ? -26.453 6.594 0.406 1 94.56 283 ARG A O 1
ATOM 2274 N N . GLU A 1 284 ? -27.594 8.383 -0.264 1 95.69 284 GLU A N 1
ATOM 2275 C CA . GLU A 1 284 ? -28.844 7.934 0.351 1 95.69 284 GLU A CA 1
ATOM 2276 C C . GLU A 1 284 ? -29.234 6.543 -0.135 1 95.69 284 GLU A C 1
ATOM 2278 O O . GLU A 1 284 ? -29.75 5.73 0.636 1 95.69 284 GLU A O 1
ATOM 2283 N N . LYS A 1 285 ? -28.938 6.27 -1.366 1 96 285 LYS A N 1
ATOM 2284 C CA . LYS A 1 285 ? -29.375 4.992 -1.922 1 96 285 LYS A CA 1
ATOM 2285 C C . LYS A 1 285 ? -28.531 3.842 -1.375 1 96 285 LYS A C 1
ATOM 2287 O O . LYS A 1 285 ? -28.906 2.676 -1.497 1 96 285 LYS A O 1
ATOM 2292 N N . TYR A 1 286 ? -27.422 4.164 -0.748 1 97.12 286 TYR A N 1
ATOM 2293 C CA . TYR A 1 286 ? -26.516 3.113 -0.285 1 97.12 286 TYR A CA 1
ATOM 2294 C C . TYR A 1 286 ? -26.688 2.869 1.21 1 97.12 286 TYR A C 1
ATOM 2296 O O . TYR A 1 286 ? -26.25 1.843 1.73 1 97.12 286 TYR A O 1
ATOM 2304 N N . LEU A 1 287 ? -27.375 3.756 1.924 1 97.25 287 LEU A N 1
ATOM 2305 C CA . LEU A 1 287 ? -27.422 3.715 3.381 1 97.25 287 LEU A CA 1
ATOM 2306 C C . LEU A 1 287 ? -28.188 2.49 3.867 1 97.25 287 LEU A C 1
ATOM 2308 O O . LEU A 1 287 ? -27.812 1.879 4.871 1 97.25 287 LEU A O 1
ATOM 2312 N N . PRO A 1 288 ? -29.219 2.041 3.162 1 97.81 288 PRO A N 1
ATOM 2313 C CA . PRO A 1 288 ? -29.906 0.822 3.602 1 97.81 288 PRO A CA 1
ATOM 2314 C C . PRO A 1 288 ? -28.984 -0.403 3.588 1 97.81 288 PRO A C 1
ATOM 2316 O O . PRO A 1 288 ? -29.031 -1.22 4.512 1 97.81 288 PRO A O 1
ATOM 2319 N N . ALA A 1 289 ? -28.203 -0.501 2.568 1 98.19 289 ALA A N 1
ATOM 2320 C CA . ALA A 1 289 ? -27.281 -1.631 2.482 1 98.19 289 ALA A CA 1
ATOM 2321 C C . ALA A 1 289 ? -26.234 -1.57 3.596 1 98.19 289 ALA A C 1
ATOM 2323 O O . ALA A 1 289 ? -25.875 -2.6 4.168 1 98.19 289 ALA A O 1
ATOM 2324 N N . ILE A 1 290 ? -25.766 -0.401 3.914 1 98.25 290 ILE A N 1
ATOM 2325 C CA . ILE A 1 290 ? -24.781 -0.2 4.965 1 98.25 290 ILE A CA 1
ATOM 2326 C C . ILE A 1 290 ? -25.359 -0.601 6.312 1 98.25 290 ILE A C 1
ATOM 2328 O O . ILE A 1 290 ? -24.719 -1.304 7.098 1 98.25 290 ILE A O 1
ATOM 2332 N N . ARG A 1 291 ? -26.625 -0.239 6.535 1 98.25 291 ARG A N 1
ATOM 2333 C CA . ARG A 1 291 ? -27.297 -0.595 7.781 1 98.25 291 ARG A CA 1
ATOM 2334 C C . ARG A 1 291 ? -27.484 -2.104 7.887 1 98.25 291 ARG A C 1
ATOM 2336 O O . ARG A 1 291 ? -27.266 -2.688 8.953 1 98.25 291 ARG A O 1
ATOM 2343 N N . LEU A 1 292 ? -27.859 -2.67 6.781 1 97.94 292 LEU A N 1
ATOM 2344 C CA . LEU A 1 292 ? -28.125 -4.105 6.77 1 97.94 292 LEU A CA 1
ATOM 2345 C C . LEU A 1 292 ? -26.859 -4.895 7.043 1 97.94 292 LEU A C 1
ATOM 2347 O O . LEU A 1 292 ? -26.875 -5.863 7.805 1 97.94 292 LEU A O 1
ATOM 2351 N N . MET A 1 293 ? -25.766 -4.496 6.457 1 97.81 293 MET A N 1
ATOM 2352 C CA . MET A 1 293 ? -24.469 -5.152 6.676 1 97.81 293 MET A CA 1
ATOM 2353 C C . MET A 1 293 ? -24.047 -5.035 8.133 1 97.81 293 MET A C 1
ATOM 2355 O O . MET A 1 293 ? -23.562 -6.008 8.727 1 97.81 293 MET A O 1
ATOM 2359 N N . ALA A 1 294 ? -24.203 -3.85 8.656 1 96.56 294 ALA A N 1
ATOM 2360 C CA . ALA A 1 294 ? -23.859 -3.617 10.055 1 96.56 294 ALA A CA 1
ATOM 2361 C C . ALA A 1 294 ? -24.672 -4.516 10.977 1 96.56 294 ALA A C 1
ATOM 2363 O O . ALA A 1 294 ? -24.125 -5.121 11.906 1 96.56 294 ALA A O 1
ATOM 2364 N N . GLY A 1 295 ? -25.969 -4.602 10.719 1 96.5 295 GLY A N 1
ATOM 2365 C CA . GLY A 1 295 ? -26.828 -5.48 11.492 1 96.5 295 GLY A CA 1
ATOM 2366 C C . GLY A 1 295 ? -26.375 -6.93 11.469 1 96.5 295 GLY A C 1
ATOM 2367 O O . GLY A 1 295 ? -26.406 -7.613 12.492 1 96.5 295 GLY A O 1
ATOM 2368 N N . ALA A 1 296 ? -25.953 -7.363 10.305 1 95.62 296 ALA A N 1
ATOM 2369 C CA . ALA A 1 296 ? -25.484 -8.734 10.148 1 95.62 296 ALA A CA 1
ATOM 2370 C C . ALA A 1 296 ? -24.234 -8.992 10.977 1 95.62 296 ALA A C 1
ATOM 2372 O O . ALA A 1 296 ? -23.984 -10.117 11.422 1 95.62 296 ALA A O 1
ATOM 2373 N N . SER A 1 297 ? -23.422 -7.922 11.227 1 93.88 297 SER A N 1
ATOM 2374 C CA . SER A 1 297 ? -22.188 -8.031 11.992 1 93.88 297 SER A CA 1
ATOM 2375 C C . SER A 1 297 ? -22.422 -7.793 13.477 1 93.88 297 SER A C 1
ATOM 2377 O O . SER A 1 297 ? -21.484 -7.852 14.281 1 93.88 297 SER A O 1
ATOM 2379 N N . GLY A 1 298 ? -23.625 -7.465 13.828 1 92.81 298 GLY A N 1
ATOM 2380 C CA . GLY A 1 298 ? -23.922 -7.156 15.219 1 92.81 298 GLY A CA 1
ATOM 2381 C C . GLY A 1 298 ? -23.453 -5.777 15.641 1 92.81 298 GLY A C 1
ATOM 2382 O O . GLY A 1 298 ? -23.219 -5.527 16.828 1 92.81 298 GLY A O 1
ATOM 2383 N N . ILE A 1 299 ? -23.25 -4.941 14.688 1 91.25 299 ILE A N 1
ATOM 2384 C CA . ILE A 1 299 ? -22.828 -3.57 14.938 1 91.25 299 ILE A CA 1
ATOM 2385 C C . ILE A 1 299 ? -24.016 -2.629 14.859 1 91.25 299 ILE A C 1
ATOM 2387 O O . ILE A 1 299 ? -24.984 -2.904 14.141 1 91.25 299 ILE A O 1
ATOM 2391 N N . ASP A 1 300 ? -23.953 -1.56 15.641 1 92.31 300 ASP A N 1
ATOM 2392 C CA . ASP A 1 300 ? -25 -0.539 15.578 1 92.31 300 ASP A CA 1
ATOM 2393 C C . ASP A 1 300 ? -25.078 0.091 14.188 1 92.31 300 ASP A C 1
ATOM 2395 O O . ASP A 1 300 ? -24.125 0.75 13.75 1 92.31 300 ASP A O 1
ATOM 2399 N N . PRO A 1 301 ? -26.203 -0.12 13.5 1 95.5 301 PRO A N 1
ATOM 2400 C CA . PRO A 1 301 ? -26.328 0.423 12.148 1 95.5 301 PRO A CA 1
ATOM 2401 C C . PRO A 1 301 ? -26.172 1.941 12.102 1 95.5 301 PRO A C 1
ATOM 2403 O O . PRO A 1 301 ? -25.703 2.488 11.102 1 95.5 301 PRO A O 1
ATOM 2406 N N . VAL A 1 302 ? -26.531 2.609 13.18 1 93 302 VAL A N 1
ATOM 2407 C CA . VAL A 1 302 ? -26.406 4.062 13.234 1 93 302 VAL A CA 1
ATOM 2408 C C . VAL A 1 302 ? -24.938 4.461 13.219 1 93 302 VAL A C 1
ATOM 2410 O O . VAL A 1 302 ? -24.531 5.367 12.484 1 93 302 VAL A O 1
ATOM 2413 N N . VAL A 1 303 ? -24.141 3.725 13.906 1 91.94 303 VAL A N 1
ATOM 2414 C CA . VAL A 1 303 ? -22.719 3.998 13.992 1 91.94 303 VAL A CA 1
ATOM 2415 C C . VAL A 1 303 ? -22.047 3.695 12.648 1 91.94 303 VAL A C 1
ATOM 2417 O O . VAL A 1 303 ? -21.203 4.457 12.18 1 91.94 303 VAL A O 1
ATOM 2420 N N . ALA A 1 304 ? -22.484 2.615 12.039 1 94.31 304 ALA A N 1
ATOM 2421 C CA . ALA A 1 304 ? -21.938 2.238 10.742 1 94.31 304 ALA A CA 1
ATOM 2422 C C . ALA A 1 304 ? -22.203 3.316 9.695 1 94.31 304 ALA A C 1
ATOM 2424 O O . ALA A 1 304 ? -21.328 3.645 8.891 1 94.31 304 ALA A O 1
ATOM 2425 N N . VAL A 1 305 ? -23.375 3.869 9.727 1 95.38 305 VAL A N 1
ATOM 2426 C CA . VAL A 1 305 ? -23.734 4.926 8.789 1 95.38 305 VAL A CA 1
ATOM 2427 C C . VAL A 1 305 ? -22.922 6.184 9.094 1 95.38 305 VAL A C 1
ATOM 2429 O O . VAL A 1 305 ? -22.375 6.812 8.188 1 95.38 305 VAL A O 1
ATOM 2432 N N . GLU A 1 306 ? -22.812 6.555 10.383 1 93.06 306 GLU A N 1
ATOM 2433 C CA . GLU A 1 306 ? -22.047 7.73 10.773 1 93.06 306 GLU A CA 1
ATOM 2434 C C . GLU A 1 306 ? -20.594 7.613 10.336 1 93.06 306 GLU A C 1
ATOM 2436 O O . GLU A 1 306 ? -20 8.578 9.844 1 93.06 306 GLU A O 1
ATOM 2441 N N . ASP A 1 307 ? -20.062 6.418 10.422 1 93.88 307 ASP A N 1
ATOM 2442 C CA . ASP A 1 307 ? -18.656 6.172 10.078 1 93.88 307 ASP A CA 1
ATOM 2443 C C . ASP A 1 307 ? -18.453 6.172 8.57 1 93.88 307 ASP A C 1
ATOM 2445 O O . ASP A 1 307 ? -17.328 6.32 8.094 1 93.88 307 ASP A O 1
ATOM 2449 N N . ALA A 1 308 ? -19.516 6.031 7.809 1 96.5 308 ALA A N 1
ATOM 2450 C CA . ALA A 1 308 ? -19.422 5.934 6.355 1 96.5 308 ALA A CA 1
ATOM 2451 C C . ALA A 1 308 ? -19.562 7.305 5.703 1 96.5 308 ALA A C 1
ATOM 2453 O O . ALA A 1 308 ? -19.406 7.438 4.484 1 96.5 308 ALA A O 1
ATOM 2454 N N . LEU A 1 309 ? -19.797 8.312 6.484 1 94.12 309 LEU A N 1
ATOM 2455 C CA . LEU A 1 309 ? -20.109 9.617 5.914 1 94.12 309 LEU A CA 1
ATOM 2456 C C . LEU A 1 309 ? -18.844 10.43 5.664 1 94.12 309 LEU A C 1
ATOM 2458 O O . LEU A 1 309 ? -18.703 11.047 4.609 1 94.12 309 LEU A O 1
ATOM 2462 N N . PRO A 1 310 ? -17.844 10.453 6.578 1 94.25 310 PRO A N 1
ATOM 2463 C CA . PRO A 1 310 ? -16.656 11.281 6.312 1 94.25 310 PRO A CA 1
ATOM 2464 C C . PRO A 1 310 ? -15.805 10.734 5.168 1 94.25 310 PRO A C 1
ATOM 2466 O O . PRO A 1 310 ? -15.547 9.531 5.109 1 94.25 310 PRO A O 1
ATOM 2469 N N . TRP A 1 311 ? -15.422 11.602 4.266 1 95.44 311 TRP A N 1
ATOM 2470 C CA . TRP A 1 311 ? -14.492 11.18 3.221 1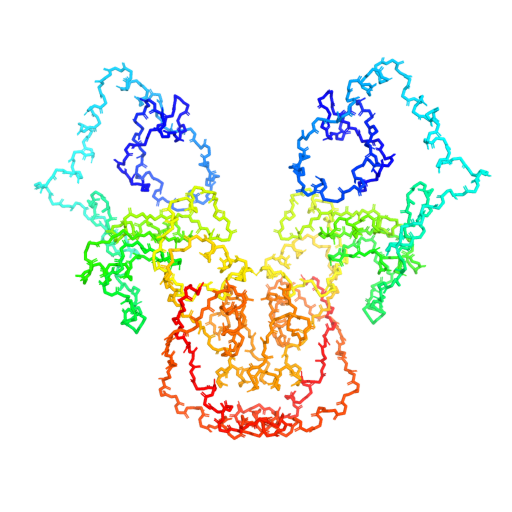 95.44 311 TRP A CA 1
ATOM 2471 C C . TRP A 1 311 ? -13.047 11.266 3.705 1 95.44 311 TRP A C 1
ATOM 2473 O O . TRP A 1 311 ? -12.156 10.656 3.125 1 95.44 311 TRP A O 1
ATOM 2483 N N . GLN A 1 312 ? -12.891 12.016 4.781 1 95.5 312 GLN A N 1
ATOM 2484 C CA . GLN A 1 312 ? -11.57 12.211 5.371 1 95.5 312 GLN A CA 1
ATOM 2485 C C . GLN A 1 312 ? -11.672 12.562 6.852 1 95.5 312 GLN A C 1
ATOM 2487 O O . GLN A 1 312 ? -12.688 13.102 7.301 1 95.5 312 GLN A O 1
ATOM 2492 N N . TYR A 1 313 ? -10.641 12.203 7.621 1 94.25 313 TYR A N 1
ATOM 2493 C CA . TYR A 1 313 ? -10.547 12.609 9.023 1 94.25 313 TYR A CA 1
ATOM 2494 C C . TYR A 1 313 ? -9.344 13.508 9.25 1 94.25 313 TYR A C 1
ATOM 2496 O O . TYR A 1 313 ? -8.273 13.273 8.68 1 94.25 313 TYR A O 1
ATOM 2504 N N . ILE A 1 314 ? -9.547 14.531 9.984 1 94.12 314 ILE A N 1
ATOM 2505 C CA . ILE A 1 314 ? -8.453 15.273 10.602 1 94.12 314 ILE A CA 1
ATOM 2506 C C . ILE A 1 314 ? -8.188 14.734 12.008 1 94.12 314 I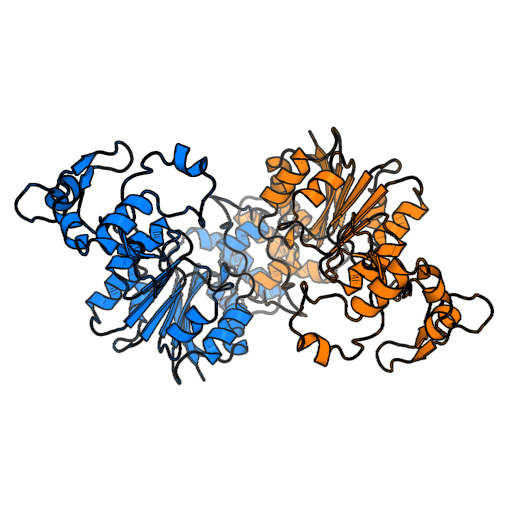LE A C 1
ATOM 2508 O O . ILE A 1 314 ? -9.117 14.625 12.82 1 94.12 314 ILE A O 1
ATOM 2512 N N . VAL A 1 315 ? -6.973 14.359 12.281 1 94.69 315 VAL A N 1
ATOM 2513 C CA . VAL A 1 315 ? -6.609 13.789 13.57 1 94.69 315 VAL A CA 1
ATOM 2514 C C . VAL A 1 315 ? -5.543 14.656 14.234 1 94.69 315 VAL A C 1
ATOM 2516 O O . VAL A 1 315 ? -4.527 14.977 13.617 1 94.69 315 VAL A O 1
ATOM 2519 N N . ILE A 1 316 ? -5.871 15.062 15.445 1 93.5 316 ILE A N 1
ATOM 2520 C CA . ILE A 1 316 ? -4.883 15.742 16.281 1 93.5 316 ILE A CA 1
ATOM 2521 C C . ILE A 1 316 ? -4.438 14.82 17.406 1 93.5 316 ILE A C 1
ATOM 2523 O O . ILE A 1 316 ? -5.266 14.336 18.188 1 93.5 316 ILE A O 1
ATOM 2527 N N . ALA A 1 317 ? -3.145 14.555 17.438 1 95.69 317 ALA A N 1
ATOM 2528 C CA . ALA A 1 317 ? -2.594 13.664 18.453 1 95.69 317 ALA A CA 1
ATOM 2529 C C . ALA A 1 317 ? -1.438 14.32 19.203 1 95.69 317 ALA A C 1
ATOM 2531 O O . ALA A 1 317 ? -0.701 15.125 18.625 1 95.69 317 ALA A O 1
ATOM 2532 N N . VAL A 1 318 ? -1.334 14.008 20.484 1 95.31 318 VAL A N 1
ATOM 2533 C CA . VAL A 1 318 ? -0.308 14.609 21.312 1 95.31 318 VAL A CA 1
ATOM 2534 C C . VAL A 1 318 ? 0.603 13.523 21.891 1 95.31 318 VAL A C 1
ATOM 2536 O O . VAL A 1 318 ? 0.146 12.422 22.203 1 95.31 318 VAL A O 1
ATOM 2539 N N . ALA A 1 319 ? 1.881 13.891 21.906 1 93.38 319 ALA A N 1
ATOM 2540 C CA . ALA A 1 319 ? 2.834 12.969 22.516 1 93.38 319 ALA A CA 1
ATOM 2541 C C . ALA A 1 319 ? 2.574 12.828 24.016 1 93.38 319 ALA A C 1
ATOM 2543 O O . ALA A 1 319 ? 2.637 13.812 24.766 1 93.38 319 ALA A O 1
ATOM 2544 N N . ALA A 1 320 ? 2.109 11.617 24.484 1 76 320 ALA A N 1
ATOM 2545 C CA . ALA A 1 320 ? 1.787 11.359 25.875 1 76 320 ALA A CA 1
ATOM 2546 C C . ALA A 1 320 ? 3.049 11.086 26.688 1 76 320 ALA A C 1
ATOM 2548 O O . ALA A 1 320 ? 4.051 10.609 26.156 1 76 320 ALA A O 1
ATOM 2549 N N . MET B 1 1 ? 23.297 -19.078 -4.129 1 22.56 1 MET B N 1
ATOM 2550 C CA . MET B 1 1 ? 23.672 -20.203 -3.285 1 22.56 1 MET B CA 1
ATOM 2551 C C . MET B 1 1 ? 24.672 -19.766 -2.211 1 22.56 1 MET B C 1
ATOM 2553 O O . MET B 1 1 ? 25.844 -19.562 -2.494 1 22.56 1 MET B O 1
ATOM 2557 N N . TYR B 1 2 ? 24.266 -18.859 -1.374 1 27.28 2 TYR B N 1
ATOM 2558 C CA . TYR B 1 2 ? 25.188 -18.422 -0.33 1 27.28 2 TYR B CA 1
ATOM 2559 C C . TYR B 1 2 ? 25.484 -19.547 0.65 1 27.28 2 TYR B C 1
ATOM 2561 O O . TYR B 1 2 ? 24.672 -19.859 1.525 1 27.28 2 TYR B O 1
ATOM 2569 N N . GLY B 1 3 ? 25.938 -20.656 0.191 1 28.78 3 GLY B N 1
ATOM 2570 C CA . GLY B 1 3 ? 26.297 -21.875 0.89 1 28.78 3 GLY B CA 1
ATOM 2571 C C . GLY B 1 3 ? 27.406 -21.672 1.904 1 28.78 3 GLY B C 1
ATOM 2572 O O . GLY B 1 3 ? 28.266 -20.812 1.723 1 28.78 3 GLY B O 1
ATOM 2573 N N . VAL B 1 4 ? 27.141 -21.891 3.246 1 35.47 4 VAL B N 1
ATOM 2574 C CA . VAL B 1 4 ? 28.047 -21.859 4.379 1 35.47 4 VAL B CA 1
ATOM 2575 C C . VAL B 1 4 ? 29.406 -22.406 3.961 1 35.47 4 VAL B C 1
ATOM 2577 O O . VAL B 1 4 ? 30.453 -22 4.488 1 35.47 4 VAL B O 1
ATOM 2580 N N . GLY B 1 5 ? 29.391 -23.531 3.295 1 38.59 5 GLY B N 1
ATOM 2581 C CA . GLY B 1 5 ? 30.594 -24.281 2.967 1 38.59 5 GLY B CA 1
ATOM 2582 C C . GLY B 1 5 ? 31.125 -24 1.572 1 38.59 5 GLY B C 1
ATOM 2583 O O . GLY B 1 5 ? 31.875 -24.797 1.007 1 38.59 5 GLY B O 1
ATOM 2584 N N . SER B 1 6 ? 30.656 -22.969 0.977 1 42.66 6 SER B N 1
ATOM 2585 C CA . SER B 1 6 ? 31.25 -22.844 -0.352 1 42.66 6 SER B CA 1
ATOM 2586 C C . SER B 1 6 ? 32.406 -21.844 -0.352 1 42.66 6 SER B C 1
ATOM 2588 O O . SER B 1 6 ? 32.5 -21 0.546 1 42.66 6 SER B O 1
ATOM 2590 N N . THR B 1 7 ? 33.375 -22.344 -0.993 1 50.53 7 THR B N 1
ATOM 2591 C CA . THR B 1 7 ? 34.375 -21.344 -1.328 1 50.53 7 THR B CA 1
ATOM 2592 C C . THR B 1 7 ? 33.875 -20.406 -2.428 1 50.53 7 THR B C 1
ATOM 2594 O O . THR B 1 7 ? 33.094 -20.828 -3.301 1 50.53 7 THR B O 1
ATOM 2597 N N . GLN B 1 8 ? 33.875 -19.234 -2.055 1 54.25 8 GLN B N 1
ATOM 2598 C CA . GLN B 1 8 ? 33.594 -18.25 -3.102 1 54.25 8 GLN B CA 1
ATOM 2599 C C . GLN B 1 8 ? 34.875 -17.578 -3.576 1 54.25 8 GLN B C 1
ATOM 2601 O O . GLN B 1 8 ? 35.781 -17.344 -2.785 1 54.25 8 GLN B O 1
ATOM 2606 N N . PRO B 1 9 ? 34.844 -17.453 -4.84 1 61.44 9 PRO B N 1
ATOM 2607 C CA . PRO B 1 9 ? 36.031 -16.734 -5.359 1 61.44 9 PRO B CA 1
ATOM 2608 C C . PRO B 1 9 ? 36.062 -15.273 -4.918 1 61.44 9 PRO B C 1
ATOM 2610 O O . PRO B 1 9 ? 35.062 -14.57 -5.008 1 61.44 9 PRO B O 1
ATOM 2613 N N . VAL B 1 10 ? 37.031 -15.078 -4.113 1 59.88 10 VAL B N 1
ATOM 2614 C CA . VAL B 1 10 ? 37.25 -13.695 -3.701 1 59.88 10 VAL B CA 1
ATOM 2615 C C . VAL B 1 10 ? 38.562 -13.188 -4.266 1 59.88 10 VAL B C 1
ATOM 2617 O O . VAL B 1 10 ? 39.438 -13.977 -4.656 1 59.88 10 VAL B O 1
ATOM 2620 N N . ASN B 1 11 ? 38.562 -11.891 -4.453 1 61.88 11 ASN B N 1
ATOM 2621 C CA . ASN B 1 11 ? 39.844 -11.312 -4.832 1 61.88 11 ASN B CA 1
ATOM 2622 C C . ASN B 1 11 ? 40.781 -11.172 -3.627 1 61.88 11 ASN B C 1
ATOM 2624 O O . ASN B 1 11 ? 40.406 -11.547 -2.51 1 61.88 11 ASN B O 1
ATOM 2628 N N . GLU B 1 12 ? 41.969 -10.789 -3.758 1 63.59 12 GLU B N 1
ATOM 2629 C CA . GLU B 1 12 ? 43.031 -10.703 -2.738 1 63.59 12 GLU B CA 1
ATOM 2630 C C . GLU B 1 12 ? 42.594 -9.789 -1.59 1 63.59 12 GLU B C 1
ATOM 2632 O O . GLU B 1 12 ? 43.125 -9.906 -0.478 1 63.59 12 GLU B O 1
ATOM 2637 N N . GLN B 1 13 ? 41.562 -9.086 -1.799 1 60.5 13 GLN B N 1
ATOM 2638 C CA . GLN B 1 13 ? 41.094 -8.188 -0.749 1 60.5 13 GLN B CA 1
ATOM 2639 C C . GLN B 1 13 ? 39.906 -8.797 0.01 1 60.5 13 GLN B C 1
ATOM 2641 O O . GLN B 1 13 ? 39.438 -8.219 0.986 1 60.5 13 GLN B O 1
ATOM 2646 N N . GLY B 1 14 ? 39.406 -10.008 -0.36 1 55.06 14 GLY B N 1
ATOM 2647 C CA . GLY B 1 14 ? 38.344 -10.75 0.336 1 55.06 14 GLY B CA 1
ATOM 2648 C C . GLY B 1 14 ? 36.969 -10.453 -0.188 1 55.06 14 GLY B C 1
ATOM 2649 O O . GLY B 1 14 ? 35.969 -10.805 0.447 1 55.06 14 GLY B O 1
ATOM 2650 N N . TYR B 1 15 ? 36.906 -9.781 -1.355 1 57.53 15 TYR B N 1
ATOM 2651 C CA . TYR B 1 15 ? 35.594 -9.5 -1.915 1 57.53 15 TYR B CA 1
ATOM 2652 C C . TYR B 1 15 ? 35.156 -10.609 -2.875 1 57.53 15 TYR B C 1
ATOM 2654 O O . TYR B 1 15 ? 35.969 -11.125 -3.639 1 57.53 15 TYR B O 1
ATOM 2662 N N . ASP B 1 16 ? 33.969 -10.922 -2.707 1 51.47 16 ASP B N 1
ATOM 2663 C CA . ASP B 1 16 ? 33.406 -11.906 -3.635 1 51.47 16 ASP B CA 1
ATOM 2664 C C . ASP B 1 16 ? 33.5 -11.414 -5.078 1 51.47 16 ASP B C 1
ATOM 2666 O O . ASP B 1 16 ? 32.969 -10.352 -5.406 1 51.47 16 ASP B O 1
ATOM 2670 N N . ARG B 1 17 ? 34.344 -12.07 -5.891 1 59.22 17 ARG B N 1
ATOM 2671 C CA . ARG B 1 17 ? 34.5 -11.867 -7.332 1 59.22 17 ARG B CA 1
ATOM 2672 C C . ARG B 1 17 ? 34.438 -13.195 -8.078 1 59.22 17 ARG B C 1
ATOM 2674 O O . ARG B 1 17 ? 35.125 -14.148 -7.707 1 59.22 17 ARG B O 1
ATOM 2681 N N . PRO B 1 18 ? 33.5 -13.336 -9 1 62.12 18 PRO B N 1
ATOM 2682 C CA . PRO B 1 18 ? 33.469 -14.578 -9.773 1 62.12 18 PRO B CA 1
ATOM 2683 C C . PRO B 1 18 ? 34.844 -14.922 -10.367 1 62.12 18 PRO B C 1
ATOM 2685 O O . PRO B 1 18 ? 35.188 -16.109 -10.523 1 62.12 18 PRO B O 1
ATOM 2688 N N . ASP B 1 19 ? 35.656 -13.844 -10.672 1 64.69 19 ASP B N 1
ATOM 2689 C CA . ASP B 1 19 ? 37 -14.07 -11.234 1 64.69 19 ASP B CA 1
ATOM 2690 C C . ASP B 1 19 ? 38.062 -14.031 -10.141 1 64.69 19 ASP B C 1
ATOM 2692 O O . ASP B 1 19 ? 39.25 -13.898 -10.438 1 64.69 19 ASP B O 1
ATOM 2696 N N . GLY B 1 20 ? 37.625 -14.133 -8.969 1 61.44 20 GLY B N 1
ATOM 2697 C CA . GLY B 1 20 ? 38.594 -14.141 -7.883 1 61.44 20 GLY B CA 1
ATOM 2698 C C . GLY B 1 20 ? 39.5 -15.375 -7.883 1 61.44 20 GLY B C 1
ATOM 2699 O O . GLY B 1 20 ? 39.031 -16.469 -8.211 1 61.44 20 GLY B O 1
ATOM 2700 N N . ALA B 1 21 ? 40.781 -15.18 -7.762 1 65.25 21 ALA B N 1
ATOM 2701 C CA . ALA B 1 21 ? 41.75 -16.25 -7.824 1 65.25 21 ALA B CA 1
ATOM 2702 C C . ALA B 1 21 ? 41.875 -16.984 -6.488 1 65.25 21 ALA B C 1
ATOM 2704 O O . ALA B 1 21 ? 42.562 -17.984 -6.379 1 65.25 21 ALA B O 1
ATOM 2705 N N . ILE B 1 22 ? 41.156 -16.406 -5.453 1 59.91 22 ILE B N 1
ATOM 2706 C CA . ILE B 1 22 ? 41.25 -16.984 -4.117 1 59.91 22 ILE B CA 1
ATOM 2707 C C . ILE B 1 22 ? 39.938 -17.656 -3.748 1 59.91 22 ILE B C 1
ATOM 2709 O O . ILE B 1 22 ? 38.875 -17.031 -3.795 1 59.91 22 ILE B O 1
ATOM 2713 N N . ASN B 1 23 ? 40.031 -18.953 -3.555 1 56.41 23 ASN B N 1
ATOM 2714 C CA . ASN B 1 23 ? 38.875 -19.656 -3.008 1 56.41 23 ASN B CA 1
ATOM 2715 C C . ASN B 1 23 ? 38.719 -19.391 -1.511 1 56.41 23 ASN B C 1
ATOM 2717 O O . ASN B 1 23 ? 39.531 -19.844 -0.714 1 56.41 23 ASN B O 1
ATOM 2721 N N . TYR B 1 24 ? 37.875 -18.547 -1.163 1 53.44 24 TYR B N 1
ATOM 2722 C CA . TYR B 1 24 ? 37.625 -18.156 0.217 1 53.44 24 TYR B CA 1
ATOM 2723 C C . TYR B 1 24 ? 36.531 -19.047 0.831 1 53.44 24 TYR B C 1
ATOM 2725 O O . TYR B 1 24 ? 35.469 -19.234 0.251 1 53.44 24 TYR B O 1
ATOM 2733 N N . LEU B 1 25 ? 37 -19.734 1.861 1 48.16 25 LEU B N 1
ATOM 2734 C CA . LEU B 1 25 ? 36.031 -20.469 2.664 1 48.16 25 LEU B CA 1
ATOM 2735 C C . LEU B 1 25 ? 35.188 -19.5 3.488 1 48.16 25 LEU B C 1
ATOM 2737 O O . LEU B 1 25 ? 35.688 -18.797 4.359 1 48.16 25 LEU B O 1
ATOM 2741 N N . HIS B 1 26 ? 34 -19.234 3.086 1 43.72 26 HIS B N 1
ATOM 2742 C CA . HIS B 1 26 ? 33.062 -18.422 3.881 1 43.72 26 HIS B CA 1
ATOM 2743 C C . HIS B 1 26 ? 32.844 -19.047 5.254 1 43.72 26 HIS B C 1
ATOM 2745 O O . HIS B 1 26 ? 32.5 -20.234 5.355 1 43.72 26 HIS B O 1
ATOM 2751 N N . PRO B 1 27 ? 33.312 -18.438 6.363 1 33.94 27 PRO B N 1
ATOM 2752 C CA . PRO B 1 27 ? 33 -19.047 7.648 1 33.94 27 PRO B CA 1
ATOM 2753 C C . PRO B 1 27 ? 31.5 -19.359 7.777 1 33.94 27 PRO B C 1
ATOM 2755 O O . PRO B 1 27 ? 30.656 -18.484 7.562 1 33.94 27 PRO B O 1
ATOM 2758 N N . ALA B 1 28 ? 31.016 -20.406 7.426 1 31.72 28 ALA B N 1
ATOM 2759 C CA . ALA B 1 28 ? 29.656 -20.828 7.746 1 31.72 28 ALA B CA 1
ATOM 2760 C C . ALA B 1 28 ? 29.188 -20.219 9.062 1 31.72 28 ALA B C 1
ATOM 2762 O O . ALA B 1 28 ? 28.031 -19.828 9.195 1 31.72 28 ALA B O 1
ATOM 2763 N N . CYS B 1 29 ? 29.766 -20.797 10.117 1 32.06 29 CYS B N 1
ATOM 2764 C CA . CYS B 1 29 ? 29.547 -21.078 11.531 1 32.06 29 CYS B CA 1
ATOM 2765 C C . CYS B 1 29 ? 29.406 -19.797 12.328 1 32.06 29 CYS B C 1
ATOM 2767 O O . CYS B 1 29 ? 29.172 -19.828 13.539 1 32.06 29 CYS B O 1
ATOM 2769 N N . MET B 1 30 ? 30.234 -18.844 12.008 1 29.75 30 MET B N 1
ATOM 2770 C CA . MET B 1 30 ? 30.547 -18.109 13.234 1 29.75 30 MET B CA 1
ATOM 2771 C C . MET B 1 30 ? 29.281 -17.594 13.898 1 29.75 30 MET B C 1
ATOM 2773 O O . MET B 1 30 ? 29.156 -17.625 15.125 1 29.75 30 MET B O 1
ATOM 2777 N N . LEU B 1 31 ? 28.594 -16.531 13.305 1 30.42 31 LEU B N 1
ATOM 2778 C CA . LEU B 1 31 ? 27.875 -15.664 14.227 1 30.42 31 LEU B CA 1
ATOM 2779 C C . LEU B 1 31 ? 26.547 -16.297 14.633 1 30.42 31 LEU B C 1
ATOM 2781 O O . LEU B 1 31 ? 25.625 -16.406 13.82 1 30.42 31 LEU B O 1
ATOM 2785 N N . VAL B 1 32 ? 26.547 -17.344 15.383 1 31.16 32 VAL B N 1
ATOM 2786 C CA . VAL B 1 32 ? 25.5 -18.062 16.109 1 31.16 32 VAL B CA 1
ATOM 2787 C C . VAL B 1 32 ? 24.5 -17.062 16.703 1 31.16 32 VAL B C 1
ATOM 2789 O O . VAL B 1 32 ? 23.422 -17.453 17.141 1 31.16 32 VAL B O 1
ATOM 2792 N N . ASN B 1 33 ? 25.047 -16.062 17.5 1 28.19 33 ASN B N 1
ATOM 2793 C CA . ASN B 1 33 ? 24.188 -15.164 18.281 1 28.19 33 ASN B CA 1
ATOM 2794 C C . ASN B 1 33 ? 23.594 -14.062 17.406 1 28.19 33 ASN B C 1
ATOM 2796 O O . ASN B 1 33 ? 24.328 -13.195 16.906 1 28.19 33 ASN B O 1
ATOM 2800 N N . ILE B 1 34 ? 22.438 -14.227 16.922 1 31.61 34 ILE B N 1
ATOM 2801 C CA . ILE B 1 34 ? 21.688 -13.289 16.094 1 31.61 34 ILE B CA 1
ATOM 2802 C C . ILE B 1 34 ? 21.734 -11.898 16.734 1 31.61 34 ILE B C 1
ATOM 2804 O O . ILE B 1 34 ? 21.719 -10.891 16.016 1 31.61 34 ILE B O 1
ATOM 2808 N N . ASP B 1 35 ? 21.828 -11.773 18.094 1 31.23 35 ASP B N 1
ATOM 2809 C CA . ASP B 1 35 ? 21.938 -10.469 18.75 1 31.23 35 ASP B CA 1
ATOM 2810 C C . ASP B 1 35 ? 23.25 -9.789 18.391 1 31.23 35 ASP B C 1
ATOM 2812 O O . ASP B 1 35 ? 23.312 -8.57 18.25 1 31.23 35 ASP B O 1
ATOM 2816 N N . VAL B 1 36 ? 24.297 -10.57 18.297 1 30.88 36 VAL B N 1
ATOM 2817 C CA . VAL B 1 36 ? 25.578 -9.969 17.906 1 30.88 36 VAL B CA 1
ATOM 2818 C C . VAL B 1 36 ? 25.547 -9.633 16.406 1 30.88 36 VAL B C 1
ATOM 2820 O O . VAL B 1 36 ? 26 -8.562 16 1 30.88 36 VAL B O 1
ATOM 2823 N N . MET B 1 37 ? 24.812 -10.484 15.695 1 33.38 37 MET B N 1
ATOM 2824 C CA . MET B 1 37 ? 24.734 -10.18 14.266 1 33.38 37 MET B CA 1
ATOM 2825 C C . MET B 1 37 ? 23.922 -8.906 14.031 1 33.38 37 MET B C 1
ATOM 2827 O O . MET B 1 37 ? 24.219 -8.141 13.117 1 33.38 37 MET B O 1
ATOM 2831 N N . ARG B 1 38 ? 22.922 -8.781 14.695 1 32.12 38 ARG B N 1
ATOM 2832 C CA . ARG B 1 38 ? 22.141 -7.555 14.625 1 32.12 38 ARG B CA 1
ATOM 2833 C C . ARG B 1 38 ? 23 -6.336 14.961 1 32.12 38 ARG B C 1
ATOM 2835 O O . ARG B 1 38 ? 22.656 -5.211 14.586 1 32.12 38 ARG B O 1
ATOM 2842 N N . GLN B 1 39 ? 23.875 -6.508 15.844 1 29.42 39 GLN B N 1
ATOM 2843 C CA . GLN B 1 39 ? 24.75 -5.414 16.25 1 29.42 39 GLN B CA 1
ATOM 2844 C C . GLN B 1 39 ? 25.844 -5.16 15.227 1 29.42 39 GLN B C 1
ATOM 2846 O O . GLN B 1 39 ? 26.578 -4.172 15.312 1 29.42 39 GLN B O 1
ATOM 2851 N N . TRP B 1 40 ? 26.078 -6.25 14.5 1 29.48 40 TRP B N 1
ATOM 2852 C CA . TRP B 1 40 ? 27.203 -5.992 13.602 1 29.48 40 TRP B CA 1
ATOM 2853 C C . TRP B 1 40 ? 26.719 -5.324 12.32 1 29.48 40 TRP B C 1
ATOM 2855 O O . TRP B 1 40 ? 25.656 -5.66 11.797 1 29.48 40 TRP B O 1
ATOM 2865 N N . PRO B 1 41 ? 27.203 -4.227 12.094 1 29.11 41 PRO B N 1
ATOM 2866 C CA . PRO B 1 41 ? 27 -3.547 10.812 1 29.11 41 PRO B CA 1
ATOM 2867 C C . PRO B 1 41 ? 27.141 -4.484 9.617 1 29.11 41 PRO B C 1
ATOM 2869 O O . PRO B 1 41 ? 28.031 -5.348 9.609 1 29.11 41 PRO B O 1
ATOM 2872 N N . LEU B 1 42 ? 26.078 -4.98 9.117 1 29.94 42 LEU B N 1
ATOM 2873 C CA . LEU B 1 42 ? 26.219 -5.781 7.902 1 29.94 42 LEU B CA 1
ATOM 2874 C C . LEU B 1 42 ? 27.422 -5.336 7.09 1 29.94 42 LEU B C 1
ATOM 2876 O O . LEU B 1 42 ? 27.469 -4.203 6.605 1 29.94 42 LEU B O 1
ATOM 2880 N N . PRO B 1 43 ? 28.578 -5.648 7.535 1 28.91 43 PRO B N 1
ATOM 2881 C CA . PRO B 1 43 ? 29.703 -5.41 6.637 1 28.91 43 PRO B CA 1
ATOM 2882 C C . PRO B 1 43 ? 29.531 -6.082 5.277 1 28.91 43 PRO B C 1
ATOM 2884 O O . PRO B 1 43 ? 29.406 -7.305 5.203 1 28.91 43 PRO B O 1
ATOM 2887 N N . ILE B 1 44 ? 28.609 -5.883 4.504 1 29.55 44 ILE B N 1
ATOM 2888 C CA . ILE B 1 44 ? 28.969 -6.441 3.203 1 29.55 44 ILE B CA 1
ATOM 2889 C C . ILE B 1 44 ? 30.469 -6.277 2.957 1 29.55 44 ILE B C 1
ATOM 2891 O O . ILE B 1 44 ? 31.062 -7.043 2.193 1 29.55 44 ILE B O 1
ATOM 2895 N N . LYS B 1 45 ? 30.953 -5.098 3.004 1 28.27 45 LYS B N 1
ATOM 2896 C CA . LYS B 1 45 ? 32.344 -4.973 2.615 1 28.27 45 LYS B CA 1
ATOM 2897 C C . LYS B 1 45 ? 33.25 -5.695 3.604 1 28.27 45 LYS B C 1
ATOM 2899 O O . LYS B 1 45 ? 34.469 -5.465 3.621 1 28.27 45 LYS B O 1
ATOM 2904 N N . HIS B 1 46 ? 32.812 -6.352 4.609 1 30.53 46 HIS B N 1
ATOM 2905 C CA . HIS B 1 46 ? 33.906 -6.758 5.5 1 30.53 46 HIS B CA 1
ATOM 2906 C C . HIS B 1 46 ? 34.844 -7.742 4.812 1 30.53 46 HIS B C 1
ATOM 2908 O O . HIS B 1 46 ? 34.406 -8.578 4.02 1 30.53 46 HIS B O 1
ATOM 2914 N N . GLY B 1 47 ? 36.031 -7.336 4.531 1 32.66 47 GLY B N 1
ATOM 2915 C CA . GLY B 1 47 ? 37.156 -8.188 4.23 1 32.66 47 GLY B CA 1
ATOM 2916 C C . GLY B 1 47 ? 37.094 -9.555 4.879 1 32.66 47 GLY B C 1
ATOM 2917 O O . GLY B 1 47 ? 36.406 -9.727 5.887 1 32.66 47 GLY B O 1
ATOM 2918 N N . ALA B 1 48 ? 36.875 -10.727 4.02 1 38.12 48 ALA B N 1
ATOM 2919 C CA . ALA B 1 48 ? 36.969 -12.125 4.453 1 38.12 48 ALA B CA 1
ATOM 2920 C C . ALA B 1 48 ? 37.781 -12.258 5.738 1 38.12 48 ALA B C 1
ATOM 2922 O O . ALA B 1 48 ? 38.938 -11.852 5.781 1 38.12 48 ALA B O 1
ATOM 2923 N N . PRO B 1 49 ? 37.25 -12.328 6.758 1 39.59 49 PRO B N 1
ATOM 2924 C CA . PRO B 1 49 ? 38.125 -12.789 7.848 1 39.59 49 PRO B CA 1
ATOM 2925 C C . PRO B 1 49 ? 38.969 -14 7.465 1 39.59 49 PRO B C 1
ATOM 2927 O O . PRO B 1 49 ? 38.562 -14.789 6.605 1 39.59 49 PRO B O 1
ATOM 2930 N N . MET B 1 50 ? 40.25 -13.898 7.598 1 45.09 50 MET B N 1
ATOM 2931 C CA . MET B 1 50 ? 41.312 -14.859 7.383 1 45.09 50 MET B CA 1
ATOM 2932 C C . MET B 1 50 ? 41.844 -14.781 5.953 1 45.09 50 MET B C 1
ATOM 2934 O O . MET B 1 50 ? 42.375 -15.75 5.43 1 45.09 50 MET B O 1
ATOM 2938 N N . ILE B 1 51 ? 41.344 -13.656 5.395 1 52.5 51 ILE B N 1
ATOM 2939 C CA . ILE B 1 51 ? 41.781 -13.523 4.012 1 52.5 51 ILE B CA 1
ATOM 2940 C C . ILE B 1 51 ? 43.281 -13.781 3.934 1 52.5 51 ILE B C 1
ATOM 2942 O O . ILE B 1 51 ? 43.781 -14.406 2.982 1 52.5 51 ILE B O 1
ATOM 2946 N N . HIS B 1 52 ? 43.875 -13.492 5.066 1 55 52 HIS B N 1
ATOM 2947 C CA . HIS B 1 52 ? 45.344 -13.711 5.039 1 55 52 HIS B CA 1
ATOM 2948 C C . HIS B 1 52 ? 45.656 -15.195 5.055 1 55 52 HIS B C 1
ATOM 2950 O O . HIS B 1 52 ? 46.562 -15.648 4.328 1 55 52 HIS B O 1
ATOM 2956 N N . THR B 1 53 ? 44.906 -16.031 5.832 1 51.12 53 THR B N 1
ATOM 2957 C CA . THR B 1 53 ? 45.125 -17.469 5.863 1 51.12 53 THR B CA 1
ATOM 2958 C C . THR B 1 53 ? 44.688 -18.109 4.547 1 51.12 53 THR B C 1
ATOM 2960 O O . THR B 1 53 ? 45.375 -18.969 4.008 1 51.12 53 THR B O 1
ATOM 2963 N N . MET B 1 54 ? 43.625 -17.531 4 1 56.38 54 MET B N 1
ATOM 2964 C CA . MET B 1 54 ? 43.125 -18.094 2.742 1 56.38 54 MET B CA 1
ATOM 2965 C C . MET B 1 54 ? 44.062 -17.734 1.591 1 56.38 54 MET B C 1
ATOM 2967 O O . MET B 1 54 ? 44.312 -18.562 0.717 1 56.38 54 MET B O 1
ATOM 2971 N N . LEU B 1 55 ? 44.5 -16.578 1.701 1 60.12 55 LEU B N 1
ATOM 2972 C CA . LEU B 1 55 ? 45.5 -16.172 0.703 1 60.12 55 LEU B CA 1
ATOM 2973 C C . LEU B 1 55 ? 46.75 -17.016 0.814 1 60.12 55 LEU B C 1
ATOM 2975 O O . LEU B 1 55 ? 47.281 -17.469 -0.197 1 60.12 55 LEU B O 1
ATOM 2979 N N . ALA B 1 56 ? 47.156 -17.328 2.041 1 60.09 56 ALA B N 1
ATOM 2980 C CA . ALA B 1 56 ? 48.344 -18.125 2.264 1 60.09 56 ALA B CA 1
ATOM 2981 C C . ALA B 1 56 ? 48.156 -19.547 1.742 1 60.09 56 ALA B C 1
ATOM 2983 O O . ALA B 1 56 ? 49.031 -20.109 1.086 1 60.09 56 ALA B O 1
ATOM 2984 N N . LEU B 1 57 ? 47 -20.094 1.865 1 59 57 LEU B N 1
ATOM 2985 C CA . LEU B 1 57 ? 46.688 -21.438 1.376 1 59 57 LEU B CA 1
ATOM 2986 C C . LEU B 1 57 ? 46.594 -21.438 -0.145 1 59 57 LEU B C 1
ATOM 2988 O O . LEU B 1 57 ? 47.062 -22.375 -0.799 1 59 57 LEU B O 1
ATOM 2992 N N . ASN B 1 58 ? 46.062 -20.391 -0.682 1 59.56 58 ASN B N 1
ATOM 2993 C CA . ASN B 1 58 ? 45.938 -20.297 -2.133 1 59.56 58 ASN B CA 1
ATOM 2994 C C . ASN B 1 58 ? 47.312 -20.109 -2.801 1 59.56 58 ASN B C 1
ATOM 2996 O O . ASN B 1 58 ? 47.625 -20.781 -3.787 1 59.56 58 ASN B O 1
ATOM 3000 N N . HIS B 1 59 ? 48 -19.281 -2.17 1 66.19 59 HIS B N 1
ATOM 3001 C CA . HIS B 1 59 ? 49.312 -19 -2.758 1 66.19 59 HIS B CA 1
ATOM 3002 C C . HIS B 1 59 ? 50.219 -20.203 -2.613 1 66.19 59 HIS B C 1
ATOM 3004 O O . HIS B 1 59 ? 51.125 -20.406 -3.441 1 66.19 59 HIS B O 1
ATOM 3010 N N . SER B 1 60 ? 49.938 -21.016 -1.58 1 60.97 60 SER B N 1
ATOM 3011 C CA . SER B 1 60 ? 50.781 -22.188 -1.391 1 60.97 60 SER B CA 1
ATOM 3012 C C . SER B 1 60 ? 50.219 -23.406 -2.117 1 60.97 60 SER B C 1
ATOM 3014 O O . SER B 1 60 ? 50.75 -24.5 -2.018 1 60.97 60 SER B O 1
ATOM 3016 N N . ASN B 1 61 ? 49.188 -23.297 -2.984 1 61.03 61 ASN B N 1
ATOM 3017 C CA . ASN B 1 61 ? 48.5 -24.344 -3.713 1 61.03 61 ASN B CA 1
ATOM 3018 C C . ASN B 1 61 ? 48.031 -25.469 -2.781 1 61.03 61 ASN B C 1
ATOM 3020 O O . ASN B 1 61 ? 48.062 -26.641 -3.15 1 61.03 61 ASN B O 1
ATOM 3024 N N . ASN B 1 62 ? 47.844 -25.156 -1.556 1 52.88 62 ASN B N 1
ATOM 3025 C CA . ASN B 1 62 ? 47.375 -26.109 -0.547 1 52.88 62 ASN B CA 1
ATOM 3026 C C . ASN B 1 62 ? 45.938 -25.859 -0.16 1 52.88 62 ASN B C 1
ATOM 3028 O O . ASN B 1 62 ? 45.562 -26.031 1.001 1 52.88 62 ASN B O 1
ATOM 3032 N N . THR B 1 63 ? 45.188 -25.359 -1.097 1 56.88 63 THR B N 1
ATOM 3033 C CA . THR B 1 63 ? 43.781 -25.094 -0.85 1 56.88 63 THR B CA 1
ATOM 3034 C C . THR B 1 63 ? 43.062 -26.359 -0.42 1 56.88 63 THR B C 1
ATOM 3036 O O . THR B 1 63 ? 42 -26.281 0.235 1 56.88 63 THR B O 1
ATOM 3039 N N . HIS B 1 64 ? 43.562 -27.5 -0.807 1 53.75 64 HIS B N 1
ATOM 3040 C CA . HIS B 1 64 ? 43 -28.781 -0.433 1 53.75 64 HIS B CA 1
ATOM 3041 C C . HIS B 1 64 ? 43.125 -29.031 1.067 1 53.75 64 HIS B C 1
ATOM 3043 O O . HIS B 1 64 ? 42.469 -29.922 1.611 1 53.75 64 HIS B O 1
ATOM 3049 N N . LEU B 1 65 ? 43.875 -28.422 1.746 1 51 65 LEU B N 1
ATOM 3050 C CA . LEU B 1 65 ? 44.094 -28.625 3.174 1 51 65 LEU B CA 1
ATOM 3051 C C . LEU B 1 65 ? 42.906 -28.125 3.979 1 51 65 LEU B C 1
ATOM 3053 O O . LEU B 1 65 ? 42.781 -28.438 5.164 1 51 65 LEU B O 1
ATOM 3057 N N . PHE B 1 66 ? 42 -27.469 3.266 1 53.12 66 PHE B N 1
ATOM 3058 C CA . PHE B 1 66 ? 40.781 -27.125 3.998 1 53.12 66 PHE B CA 1
ATOM 3059 C C . PHE B 1 66 ? 40.062 -28.391 4.484 1 53.12 66 PHE B C 1
ATOM 3061 O O . PHE B 1 66 ? 39.469 -28.391 5.555 1 53.12 66 PHE B O 1
ATOM 3068 N N . LYS B 1 67 ? 40.156 -29.375 3.779 1 48.75 67 LYS B N 1
ATOM 3069 C CA . LYS B 1 67 ? 39.469 -30.641 4.074 1 48.75 67 LYS B CA 1
ATOM 3070 C C . LYS B 1 67 ? 40.031 -31.297 5.32 1 48.75 67 LYS B C 1
ATOM 3072 O O . LYS B 1 67 ? 39.406 -32.188 5.898 1 48.75 67 LYS B O 1
ATOM 3077 N N . HIS B 1 68 ? 41.188 -30.922 5.719 1 46.19 68 HIS B N 1
ATOM 3078 C CA . HIS B 1 68 ? 41.812 -31.562 6.863 1 46.19 68 HIS B CA 1
ATOM 3079 C C . HIS B 1 68 ? 41.594 -30.781 8.148 1 46.19 68 HIS B C 1
ATOM 3081 O O . HIS B 1 68 ? 42.094 -31.141 9.211 1 46.19 68 HIS B O 1
ATOM 3087 N N . ILE B 1 69 ? 40.875 -29.812 8.023 1 45.81 69 ILE B N 1
ATOM 3088 C CA . ILE B 1 69 ? 40.438 -29.172 9.258 1 45.81 69 ILE B CA 1
ATOM 3089 C C . ILE B 1 69 ? 39.406 -30.047 9.969 1 45.81 69 ILE B C 1
ATOM 3091 O O . ILE B 1 69 ? 38.406 -30.469 9.367 1 45.81 69 ILE B O 1
ATOM 3095 N N . PRO B 1 70 ? 39.625 -30.438 11.211 1 45.81 70 PRO B N 1
ATOM 3096 C CA . PRO B 1 70 ? 38.812 -31.469 11.875 1 45.81 70 PRO B CA 1
ATOM 3097 C C . PRO B 1 70 ? 37.312 -31.203 11.719 1 45.81 70 PRO B C 1
ATOM 3099 O O . PRO B 1 70 ? 36.562 -32.125 11.43 1 45.81 70 PRO B O 1
ATOM 3102 N N . TRP B 1 71 ? 36.906 -29.969 11.883 1 43.25 71 TRP B N 1
ATOM 3103 C CA . TRP B 1 71 ? 35.469 -29.75 11.844 1 43.25 71 TRP B CA 1
ATOM 3104 C C . TRP B 1 71 ? 34.938 -29.859 10.414 1 43.25 71 TRP B C 1
ATOM 3106 O O . TRP B 1 71 ? 33.812 -30.281 10.195 1 43.25 71 TRP B O 1
ATOM 3116 N N . VAL B 1 72 ? 35.562 -29.531 9.398 1 45.28 72 VAL B N 1
ATOM 3117 C CA . VAL B 1 72 ? 35.156 -29.703 8.016 1 45.28 72 VAL B CA 1
ATOM 3118 C C . VAL B 1 72 ? 35.094 -31.203 7.664 1 45.28 72 VAL B C 1
ATOM 3120 O O . VAL B 1 72 ? 34.125 -31.672 7.07 1 45.28 72 VAL B O 1
ATOM 3123 N N . ARG B 1 73 ? 36.094 -31.922 8.062 1 48.62 73 ARG B N 1
ATOM 3124 C CA . ARG B 1 73 ? 36.125 -33.375 7.828 1 48.62 73 ARG B CA 1
ATOM 3125 C C . ARG B 1 73 ? 34.969 -34.062 8.492 1 48.62 73 ARG B C 1
ATOM 3127 O O . ARG B 1 73 ? 34.312 -34.938 7.887 1 48.62 73 ARG B O 1
ATOM 3134 N N . SER B 1 74 ? 34.656 -33.875 9.789 1 46.44 74 SER B N 1
ATOM 3135 C CA . SER B 1 74 ? 33.562 -34.5 10.516 1 46.44 74 SER B CA 1
ATOM 3136 C C . SER B 1 74 ? 32.219 -34.25 9.836 1 46.44 74 SER B C 1
ATOM 3138 O O . SER B 1 74 ? 31.359 -35.156 9.766 1 46.44 74 SER B O 1
ATOM 3140 N N . ASP B 1 75 ? 31.969 -33.062 9.336 1 42.62 75 ASP B N 1
ATOM 3141 C CA . ASP B 1 75 ? 30.656 -32.688 8.781 1 42.62 75 ASP B CA 1
ATOM 3142 C C . ASP B 1 75 ? 30.484 -33.25 7.379 1 42.62 75 ASP B C 1
ATOM 3144 O O . ASP B 1 75 ? 29.359 -33.5 6.949 1 42.62 75 ASP B O 1
ATOM 3148 N N . PHE B 1 76 ? 31.438 -33.531 6.676 1 42.88 76 PHE B N 1
ATOM 3149 C CA . PHE B 1 76 ? 31.266 -33.969 5.289 1 42.88 76 PHE B CA 1
ATOM 3150 C C . PHE B 1 76 ? 31.688 -35.438 5.113 1 42.88 76 PHE B C 1
ATOM 3152 O O . PHE B 1 76 ? 31.469 -36.031 4.055 1 42.88 76 PHE B O 1
ATOM 3159 N N . GLU B 1 77 ? 32.375 -36.094 6.016 1 44.56 77 GLU B N 1
ATOM 3160 C CA . GLU B 1 77 ? 32.688 -37.5 5.82 1 44.56 77 GLU B CA 1
ATOM 3161 C C . GLU B 1 77 ? 31.594 -38.406 6.352 1 44.56 77 GLU B C 1
ATOM 3163 O O . GLU B 1 77 ? 30.938 -38.062 7.352 1 44.56 77 GLU B O 1
ATOM 3168 N N . GLY B 1 78 ? 30.781 -39.375 5.609 1 42.03 78 GLY B N 1
ATOM 3169 C CA . GLY B 1 78 ? 29.703 -40.344 5.668 1 42.03 78 GLY B CA 1
ATOM 3170 C C . GLY B 1 78 ? 29.641 -41.094 6.98 1 42.03 78 GLY B C 1
ATOM 3171 O O . GLY B 1 78 ? 28.594 -41.594 7.367 1 42.03 78 GLY B O 1
ATOM 3172 N N . ASP B 1 79 ? 30.734 -41.656 7.504 1 43.62 79 ASP B N 1
ATOM 3173 C CA . ASP B 1 79 ? 30.531 -42.781 8.43 1 43.62 79 ASP B CA 1
ATOM 3174 C C . ASP B 1 79 ? 30.125 -42.281 9.812 1 43.62 79 ASP B C 1
ATOM 3176 O O . ASP B 1 79 ? 29.969 -43.062 10.742 1 43.62 79 ASP B O 1
ATOM 3180 N N . LYS B 1 80 ? 30.516 -41.125 10.289 1 47.91 80 LYS B N 1
ATOM 3181 C CA . LYS B 1 80 ? 30.203 -40.844 11.688 1 47.91 80 LYS B CA 1
ATOM 3182 C C . LYS B 1 80 ? 28.844 -40.188 11.828 1 47.91 80 LYS B C 1
ATOM 3184 O O . LYS B 1 80 ? 28.359 -39.531 10.898 1 47.91 80 LYS B O 1
ATOM 3189 N N . PRO B 1 81 ? 27.984 -40.562 12.953 1 43.81 81 PRO B N 1
ATOM 3190 C CA . PRO B 1 81 ? 26.625 -40.062 13.211 1 43.81 81 PRO B CA 1
ATOM 3191 C C . PRO B 1 81 ? 26.531 -38.562 13.172 1 43.81 81 PRO B C 1
ATOM 3193 O O . PRO B 1 81 ? 27.453 -37.844 13.609 1 43.81 81 PRO B O 1
ATOM 3196 N N . PRO B 1 82 ? 25.766 -38 12.266 1 42.12 82 PRO B N 1
ATOM 3197 C CA . PRO B 1 82 ? 25.578 -36.562 12.18 1 42.12 82 PRO B CA 1
ATOM 3198 C C . PRO B 1 82 ? 25.422 -35.906 13.547 1 42.12 82 PRO B C 1
ATOM 3200 O O . PRO B 1 82 ? 24.828 -36.5 14.453 1 42.12 82 PRO B O 1
ATOM 3203 N N . PHE B 1 83 ? 26.359 -35.156 14.031 1 39.25 83 PHE B N 1
ATOM 3204 C CA . PHE B 1 83 ? 26.188 -34.406 15.273 1 39.25 83 PHE B CA 1
ATOM 3205 C C . PHE B 1 83 ? 25 -33.469 15.18 1 39.25 83 PHE B C 1
ATOM 3207 O O . PHE B 1 83 ? 24.875 -32.719 14.211 1 39.25 83 PHE B O 1
ATOM 3214 N N . TYR B 1 84 ? 23.938 -33.812 15.875 1 38.28 84 TYR B N 1
ATOM 3215 C CA . TYR B 1 84 ? 22.719 -33.031 16.016 1 38.28 84 TYR B CA 1
ATOM 3216 C C . TYR B 1 84 ? 22.859 -32 17.125 1 38.28 84 TYR B C 1
ATOM 3218 O O . TYR B 1 84 ? 23.469 -32.281 18.172 1 38.28 84 TYR B O 1
ATOM 3226 N N . ILE B 1 85 ? 22.891 -30.766 16.844 1 37.5 85 ILE B N 1
ATOM 3227 C CA . ILE B 1 85 ? 22.844 -29.766 17.891 1 37.5 85 ILE B CA 1
ATOM 3228 C C . ILE B 1 85 ? 21.375 -29.453 18.234 1 37.5 85 ILE B C 1
ATOM 3230 O O . ILE B 1 85 ? 20.594 -29.109 17.344 1 37.5 85 ILE B O 1
ATOM 3234 N N . LYS B 1 86 ? 20.875 -29.828 19.359 1 36.47 86 LYS B N 1
ATOM 3235 C CA . LYS B 1 86 ? 19.547 -29.516 19.906 1 36.47 86 LYS B CA 1
ATOM 3236 C C . LYS B 1 86 ? 19.438 -28.031 20.266 1 36.47 86 LYS B C 1
ATOM 3238 O O . LYS B 1 86 ? 20.234 -27.516 21.047 1 36.47 86 LYS B O 1
ATOM 3243 N N . HIS B 1 87 ? 18.875 -27.266 19.406 1 32.12 87 HIS B N 1
ATOM 3244 C CA . HIS B 1 87 ? 18.516 -25.906 19.797 1 32.12 87 HIS B CA 1
ATOM 3245 C C . HIS B 1 87 ? 17.188 -25.891 20.531 1 32.12 87 HIS B C 1
ATOM 3247 O O . HIS B 1 87 ? 16.219 -26.516 20.109 1 32.12 87 HIS B O 1
ATOM 3253 N N . PRO B 1 88 ? 17.156 -25.625 21.844 1 38.41 88 PRO B N 1
ATOM 3254 C CA . PRO B 1 88 ? 15.883 -25.672 22.562 1 38.41 88 PRO B CA 1
ATOM 3255 C C . PRO B 1 88 ? 14.711 -25.156 21.719 1 38.41 88 PRO B C 1
ATOM 3257 O O . PRO B 1 88 ? 13.586 -25.641 21.859 1 38.41 88 PRO B O 1
ATOM 3260 N N . TRP B 1 89 ? 14.914 -24.109 21.188 1 34.53 89 TRP B N 1
ATOM 3261 C CA . TRP B 1 89 ? 13.766 -23.547 20.469 1 34.53 89 TRP B CA 1
ATOM 3262 C C . TRP B 1 89 ? 13.68 -24.109 19.047 1 34.53 89 TRP B C 1
ATOM 3264 O O . TRP B 1 89 ? 12.656 -23.953 18.375 1 34.53 89 TRP B O 1
ATOM 3274 N N . GLN B 1 90 ? 14.891 -24.297 18.438 1 32.03 90 GLN B N 1
ATOM 3275 C CA . GLN B 1 90 ? 14.805 -24.547 17 1 32.03 90 GLN B CA 1
ATOM 3276 C C . GLN B 1 90 ? 14.953 -26.047 16.703 1 32.03 90 GLN B C 1
ATOM 3278 O O . GLN B 1 90 ? 14.992 -26.453 15.539 1 32.03 90 GLN B O 1
ATOM 3283 N N . GLY B 1 91 ? 14.891 -26.844 17.5 1 34.56 91 GLY B N 1
ATOM 3284 C CA . GLY B 1 91 ? 15.047 -28.281 17.391 1 34.56 91 GLY B CA 1
ATOM 3285 C C . GLY B 1 91 ? 16.484 -28.719 17.109 1 34.56 91 GLY B C 1
ATOM 3286 O O . GLY B 1 91 ? 17.406 -27.906 17.219 1 34.56 91 GLY B O 1
ATOM 3287 N N . THR B 1 92 ? 16.734 -30.031 17.094 1 33.66 92 THR B N 1
ATOM 3288 C CA . THR B 1 92 ? 18.016 -30.703 16.891 1 33.66 92 THR B CA 1
ATOM 3289 C C . THR B 1 92 ? 18.453 -30.609 15.43 1 33.66 92 THR B C 1
ATOM 3291 O O . THR B 1 92 ? 17.688 -30.969 14.523 1 33.66 92 THR B O 1
ATOM 3294 N N . VAL B 1 93 ? 19.266 -29.656 15 1 34.56 93 VAL B N 1
ATOM 3295 C CA . VAL B 1 93 ? 19.703 -29.516 13.617 1 34.56 93 VAL B CA 1
ATOM 3296 C C . VAL B 1 93 ? 20.906 -30.422 13.359 1 34.56 93 VAL B C 1
ATOM 3298 O O . VAL B 1 93 ? 21.75 -30.609 14.242 1 34.56 93 VAL B O 1
ATOM 3301 N N . ARG B 1 94 ? 20.781 -31.438 12.57 1 36.12 94 ARG B N 1
ATOM 3302 C CA . ARG B 1 94 ? 21.906 -32.219 12.07 1 36.12 94 ARG B CA 1
ATOM 3303 C C . ARG B 1 94 ? 22.922 -31.344 11.344 1 36.12 94 ARG B C 1
ATOM 3305 O O . ARG B 1 94 ? 22.531 -30.484 10.547 1 36.12 94 ARG B O 1
ATOM 3312 N N . ARG B 1 95 ? 24.094 -31.344 11.773 1 34.5 95 ARG B N 1
ATOM 3313 C CA . ARG B 1 95 ? 25.219 -30.688 11.086 1 34.5 95 ARG B CA 1
ATOM 3314 C C . ARG B 1 95 ? 25.344 -31.188 9.656 1 34.5 95 ARG B C 1
ATOM 3316 O O . ARG B 1 95 ? 25.906 -32.25 9.414 1 34.5 95 ARG B O 1
ATOM 3323 N N . THR B 1 96 ? 24.328 -31.531 8.836 1 32.41 96 THR B N 1
ATOM 3324 C CA . THR B 1 96 ? 24.672 -31.969 7.488 1 32.41 96 THR B CA 1
ATOM 3325 C C . THR B 1 96 ? 25.469 -30.906 6.754 1 32.41 96 THR B C 1
ATOM 3327 O O . THR B 1 96 ? 25.516 -29.75 7.176 1 32.41 96 THR B O 1
ATOM 3330 N N . GLY B 1 97 ? 26.422 -31.25 5.641 1 28.78 97 GLY B N 1
ATOM 3331 C CA . GLY B 1 97 ? 26.859 -30.312 4.625 1 28.78 97 GLY B CA 1
ATOM 3332 C C . GLY B 1 97 ? 25.891 -29.156 4.418 1 28.78 97 GLY B C 1
ATOM 3333 O O . GLY B 1 97 ? 25.531 -28.469 5.371 1 28.78 97 GLY B O 1
ATOM 3334 N N . GLY B 1 98 ? 25.156 -29.172 3.127 1 27.67 98 GLY B N 1
ATOM 3335 C CA . GLY B 1 98 ? 24.047 -28.266 2.939 1 27.67 98 GLY B CA 1
ATOM 3336 C C . GLY B 1 98 ? 22.969 -28.406 3.994 1 27.67 98 GLY B C 1
ATOM 3337 O O . GLY B 1 98 ? 22.516 -29.531 4.27 1 27.67 98 GLY B O 1
ATOM 3338 N N . TYR B 1 99 ? 23.234 -28.141 5.168 1 27.09 99 TYR B N 1
ATOM 3339 C CA . TYR B 1 99 ? 22.172 -28.359 6.133 1 27.09 99 TYR B CA 1
ATOM 3340 C C . TYR B 1 99 ? 20.797 -28.125 5.496 1 27.09 99 TYR B C 1
ATOM 3342 O O . TYR B 1 99 ? 20.562 -27.062 4.926 1 27.09 99 TYR B O 1
ATOM 3350 N N . HIS B 1 100 ? 20.391 -29.109 4.586 1 26.67 100 HIS B N 1
ATOM 3351 C CA . HIS B 1 100 ? 18.969 -29 4.242 1 26.67 100 HIS B CA 1
ATOM 3352 C C . HIS B 1 100 ? 18.094 -29 5.492 1 26.67 100 HIS B C 1
ATOM 3354 O O . HIS B 1 100 ? 18.172 -29.922 6.309 1 26.67 100 HIS B O 1
ATOM 3360 N N . TYR B 1 101 ? 18.234 -28.078 6.332 1 26.67 101 TYR B N 1
ATOM 3361 C CA . TYR B 1 101 ? 17.094 -28.094 7.246 1 26.67 101 TYR B CA 1
ATOM 3362 C C . TYR B 1 101 ? 15.836 -28.562 6.535 1 26.67 101 TYR B C 1
ATOM 3364 O O . TYR B 1 101 ? 15.477 -28.047 5.477 1 26.67 101 TYR B O 1
ATOM 3372 N N . ASP B 1 102 ? 15.695 -29.859 6.43 1 28.8 102 ASP B N 1
ATOM 3373 C CA . ASP B 1 102 ? 14.281 -30.125 6.18 1 28.8 102 ASP B CA 1
ATOM 3374 C C . ASP B 1 102 ? 13.391 -29.203 7 1 28.8 102 ASP B C 1
ATOM 3376 O O . ASP B 1 102 ? 13.242 -29.391 8.211 1 28.8 102 ASP B O 1
ATOM 3380 N N . LEU B 1 103 ? 13.617 -27.922 6.984 1 30.95 103 LEU B N 1
ATOM 3381 C CA . LEU B 1 103 ? 12.5 -27.219 7.602 1 30.95 103 LEU B CA 1
ATOM 3382 C C . LEU B 1 103 ? 11.234 -28.062 7.547 1 30.95 103 LEU B C 1
ATOM 3384 O O . LEU B 1 103 ? 11.047 -28.859 6.621 1 30.95 103 LEU B O 1
ATOM 3388 N N . PRO B 1 104 ? 10.797 -28.578 8.703 1 32.56 104 PRO B N 1
ATOM 3389 C CA . PRO B 1 104 ? 9.445 -29.062 8.445 1 32.56 104 PRO B CA 1
ATOM 3390 C C . PRO B 1 104 ? 8.836 -28.469 7.18 1 32.56 104 PRO B C 1
ATOM 3392 O O . PRO B 1 104 ? 9.039 -27.281 6.895 1 32.56 104 PRO B O 1
ATOM 3395 N N . ASN B 1 105 ? 8.914 -29.125 6.07 1 38.97 105 ASN B N 1
ATOM 3396 C CA . ASN B 1 105 ? 8.125 -28.828 4.883 1 38.97 105 ASN B CA 1
ATOM 3397 C C . ASN B 1 105 ? 6.855 -28.047 5.238 1 38.97 105 ASN B C 1
ATOM 3399 O O . ASN B 1 105 ? 5.773 -28.625 5.324 1 38.97 105 ASN B O 1
ATOM 3403 N N . SER B 1 106 ? 6.895 -27.578 6.344 1 41.31 106 SER B N 1
ATOM 3404 C CA . SER B 1 106 ? 5.625 -26.984 6.766 1 41.31 106 SER B CA 1
ATOM 3405 C C . SER B 1 106 ? 4.992 -26.188 5.637 1 41.31 106 SER B C 1
ATOM 3407 O O . SER B 1 106 ? 3.865 -25.703 5.77 1 41.31 106 SER B O 1
ATOM 3409 N N . THR B 1 107 ? 5.801 -25.656 4.734 1 54.69 107 THR B N 1
ATOM 3410 C CA . THR B 1 107 ? 5.008 -24.656 4.043 1 54.69 107 THR B CA 1
ATOM 3411 C C . THR B 1 107 ? 4.109 -25.297 2.99 1 54.69 107 THR B C 1
ATOM 3413 O O . THR B 1 107 ? 4.566 -26.109 2.195 1 54.69 107 THR B O 1
ATOM 3416 N N . ALA B 1 108 ? 2.906 -25.484 3.297 1 69.81 108 ALA B N 1
ATOM 3417 C CA . ALA B 1 108 ? 1.812 -25.938 2.439 1 69.81 108 ALA B CA 1
ATOM 3418 C C . ALA B 1 108 ? 1.999 -25.438 1.008 1 69.81 108 ALA B C 1
ATOM 3420 O O . ALA B 1 108 ? 2.334 -24.281 0.785 1 69.81 108 ALA B O 1
ATOM 3421 N N . VAL B 1 109 ? 2.354 -26.516 0.167 1 87.62 109 VAL B N 1
ATOM 3422 C CA . VAL B 1 109 ? 2.402 -26.25 -1.269 1 87.62 109 VAL B CA 1
ATOM 3423 C C . VAL B 1 109 ? 1.018 -25.859 -1.771 1 87.62 109 VAL B C 1
ATOM 3425 O O . VAL B 1 109 ? 0.019 -26.5 -1.426 1 87.62 109 VAL B O 1
ATOM 3428 N N . ASN B 1 110 ? 1.026 -24.797 -2.463 1 92.19 110 ASN B N 1
ATOM 3429 C CA . ASN B 1 110 ? -0.209 -24.438 -3.148 1 92.19 110 ASN B CA 1
ATOM 3430 C C . ASN B 1 110 ? -0.526 -25.406 -4.289 1 92.19 110 ASN B C 1
ATOM 3432 O O . ASN B 1 110 ? -0.182 -25.141 -5.441 1 92.19 110 ASN B O 1
ATOM 3436 N N . THR B 1 111 ? -1.209 -26.484 -3.904 1 89.94 111 THR B N 1
ATOM 3437 C CA . THR B 1 111 ? -1.471 -27.578 -4.844 1 89.94 111 THR B CA 1
ATOM 3438 C C . THR B 1 111 ? -2.402 -27.109 -5.961 1 89.94 111 THR B C 1
ATOM 3440 O O . THR B 1 111 ? -2.307 -27.578 -7.094 1 89.94 111 THR B O 1
ATOM 3443 N N . ASP B 1 112 ? -3.271 -26.219 -5.609 1 90.94 112 ASP B N 1
ATOM 3444 C CA . ASP B 1 112 ? -4.184 -25.703 -6.629 1 90.94 112 ASP B CA 1
ATOM 3445 C C . ASP B 1 112 ? -3.418 -24.969 -7.73 1 90.94 112 ASP B C 1
ATOM 3447 O O . ASP B 1 112 ? -3.697 -25.156 -8.914 1 90.94 112 ASP B O 1
ATOM 3451 N N . LEU B 1 113 ? -2.482 -24.156 -7.293 1 95.38 113 LEU B N 1
ATOM 3452 C CA . LEU B 1 113 ? -1.662 -23.438 -8.258 1 95.38 113 LEU B CA 1
ATOM 3453 C C . LEU B 1 113 ? -0.783 -24.391 -9.055 1 95.38 113 LEU B C 1
ATOM 3455 O O . LEU B 1 113 ? -0.61 -24.234 -10.258 1 95.38 113 LEU B O 1
ATOM 3459 N N . LEU B 1 114 ? -0.293 -25.391 -8.391 1 94.62 114 LEU B N 1
ATOM 3460 C CA . LEU B 1 114 ? 0.605 -26.375 -8.984 1 94.62 114 LEU B CA 1
ATOM 3461 C C . LEU B 1 114 ? -0.07 -27.078 -10.156 1 94.62 114 LEU B C 1
ATOM 3463 O O . LEU B 1 114 ? 0.58 -27.406 -11.156 1 94.62 114 LEU B O 1
ATOM 3467 N N . GLN B 1 115 ? -1.347 -27.25 -10.055 1 90.25 115 GLN B N 1
ATOM 3468 C CA . GLN B 1 115 ? -2.104 -27.953 -11.086 1 90.25 115 GLN B CA 1
ATOM 3469 C C . GLN B 1 115 ? -2.117 -27.156 -12.391 1 90.25 115 GLN B C 1
ATOM 3471 O O . GLN B 1 115 ? -2.314 -27.734 -13.469 1 90.25 115 GLN B O 1
ATOM 3476 N N . PHE B 1 116 ? -1.846 -25.859 -12.305 1 92.81 116 PHE B N 1
ATOM 3477 C CA . PHE B 1 116 ? -1.908 -25.016 -13.492 1 92.81 116 PHE B CA 1
ATOM 3478 C C . PHE B 1 116 ? -0.529 -24.859 -14.125 1 92.81 116 PHE B C 1
ATOM 3480 O O . PHE B 1 116 ? -0.399 -24.328 -15.227 1 92.81 116 PHE B O 1
ATOM 3487 N N . MET B 1 117 ? 0.505 -25.359 -13.484 1 96.31 117 MET B N 1
ATOM 3488 C CA . MET B 1 117 ? 1.853 -25.266 -14.039 1 96.31 117 MET B CA 1
ATOM 3489 C C . MET B 1 117 ? 1.961 -26.047 -15.344 1 96.31 117 MET B C 1
ATOM 3491 O O . MET B 1 117 ? 1.494 -27.188 -15.43 1 96.31 117 MET B O 1
ATOM 3495 N N . PRO B 1 118 ? 2.582 -25.406 -16.328 1 94.44 118 PRO B N 1
ATOM 3496 C CA . PRO B 1 118 ? 2.771 -26.188 -17.562 1 94.44 118 PRO B CA 1
ATOM 3497 C C . PRO B 1 118 ? 3.658 -27.406 -17.359 1 94.44 118 PRO B C 1
ATOM 3499 O O . PRO B 1 118 ? 4.711 -27.312 -16.719 1 94.44 118 PRO B O 1
ATOM 3502 N N . PRO B 1 119 ? 3.287 -28.5 -17.906 1 90.44 119 PRO B N 1
ATOM 3503 C CA . PRO B 1 119 ? 4.074 -29.719 -17.734 1 90.44 119 PRO B CA 1
ATOM 3504 C C . PRO B 1 119 ? 5.406 -29.672 -18.484 1 90.44 119 PRO B C 1
ATOM 3506 O O . PRO B 1 119 ? 6.309 -30.453 -18.172 1 90.44 119 PRO B O 1
ATOM 3509 N N . GLU B 1 120 ? 5.555 -28.797 -19.391 1 90.06 120 GLU B N 1
ATOM 3510 C CA . GLU B 1 120 ? 6.773 -28.797 -20.203 1 90.06 120 GLU B CA 1
ATOM 3511 C C . GLU B 1 120 ? 7.551 -27.5 -20.031 1 90.06 120 GLU B C 1
ATOM 3513 O O . GLU B 1 120 ? 8.32 -27.109 -20.922 1 90.06 120 GLU B O 1
ATOM 3518 N N . ALA B 1 121 ? 7.242 -26.812 -18.969 1 95.81 121 ALA B N 1
ATOM 3519 C CA . ALA B 1 121 ? 7.988 -25.578 -18.734 1 95.81 121 ALA B CA 1
ATOM 3520 C C . ALA B 1 121 ? 9.484 -25.859 -18.625 1 95.81 121 ALA B C 1
ATOM 3522 O O . ALA B 1 121 ? 9.891 -26.844 -18.016 1 95.81 121 ALA B O 1
ATOM 3523 N N . ARG B 1 122 ? 10.32 -25 -19.219 1 95 122 ARG B N 1
ATOM 3524 C CA . ARG B 1 122 ? 11.758 -25.25 -19.266 1 95 122 ARG B CA 1
ATOM 3525 C C . ARG B 1 122 ? 12.516 -24.25 -18.391 1 95 122 ARG B C 1
ATOM 3527 O O . ARG B 1 122 ? 13.484 -24.609 -17.719 1 95 122 ARG B O 1
ATOM 3534 N N . LYS B 1 123 ? 12.133 -23.031 -18.469 1 97.75 123 LYS B N 1
ATOM 3535 C CA . LYS B 1 123 ? 12.758 -21.969 -17.688 1 97.75 123 LYS B CA 1
ATOM 3536 C C . LYS B 1 123 ? 11.727 -21.234 -16.828 1 97.75 123 LYS B C 1
ATOM 3538 O O . LYS B 1 123 ? 10.914 -20.469 -17.344 1 97.75 123 LYS B O 1
ATOM 3543 N N . ILE B 1 124 ? 11.812 -21.484 -15.484 1 98.38 124 ILE B N 1
ATOM 3544 C CA . ILE B 1 124 ? 10.781 -21.016 -14.562 1 98.38 124 ILE B CA 1
ATOM 3545 C C . ILE B 1 124 ? 11.383 -20 -13.594 1 98.38 124 ILE B C 1
ATOM 3547 O O . ILE B 1 124 ? 12.508 -20.172 -13.117 1 98.38 124 ILE B O 1
ATOM 3551 N N . VAL B 1 125 ? 10.625 -18.922 -13.375 1 98.69 125 VAL B N 1
ATOM 3552 C CA . VAL B 1 125 ? 10.984 -17.922 -12.375 1 98.69 125 VAL B CA 1
ATOM 3553 C C . VAL B 1 125 ? 9.875 -17.797 -11.336 1 98.69 125 VAL B C 1
ATOM 3555 O O . VAL B 1 125 ? 8.711 -17.578 -11.688 1 98.69 125 VAL B O 1
ATOM 3558 N N . GLU B 1 126 ? 10.211 -18.047 -10.086 1 98.31 126 GLU B N 1
ATOM 3559 C CA . GLU B 1 126 ? 9.25 -17.906 -9 1 98.31 126 GLU B CA 1
ATOM 3560 C C . GLU B 1 126 ? 9.641 -16.75 -8.062 1 98.31 126 GLU B C 1
ATOM 3562 O O . GLU B 1 126 ? 10.711 -16.797 -7.445 1 98.31 126 GLU B O 1
ATOM 3567 N N . ILE B 1 127 ? 8.742 -15.758 -7.977 1 98 127 ILE B N 1
ATOM 3568 C CA . ILE B 1 127 ? 8.945 -14.633 -7.07 1 98 127 ILE B CA 1
ATOM 3569 C C . ILE B 1 127 ? 8.273 -14.922 -5.73 1 98 127 ILE B C 1
ATOM 3571 O O . ILE B 1 127 ? 7.078 -15.211 -5.68 1 98 127 ILE B O 1
ATOM 3575 N N . GLY B 1 128 ? 9.016 -14.797 -4.668 1 95.44 128 GLY B N 1
ATOM 3576 C CA . GLY B 1 128 ? 8.539 -15.258 -3.377 1 95.44 128 GLY B CA 1
ATOM 3577 C C . GLY B 1 128 ? 8.539 -16.766 -3.25 1 95.44 128 GLY B C 1
ATOM 3578 O O . GLY B 1 128 ? 7.504 -17.375 -2.953 1 95.44 128 GLY B O 1
ATOM 3579 N N . CYS B 1 129 ? 9.734 -17.375 -3.412 1 95.25 129 CYS B N 1
ATOM 3580 C CA . CYS B 1 129 ? 9.797 -18.828 -3.49 1 95.25 129 CYS B CA 1
ATOM 3581 C C . CYS B 1 129 ? 9.852 -19.453 -2.1 1 95.25 129 CYS B C 1
ATOM 3583 O O . CYS B 1 129 ? 9.773 -20.672 -1.956 1 95.25 129 CYS B O 1
ATOM 3585 N N . ARG B 1 130 ? 9.938 -18.578 -1.086 1 93.19 130 ARG B N 1
ATOM 3586 C CA . ARG B 1 130 ? 9.969 -19.047 0.299 1 93.19 130 ARG B CA 1
ATOM 3587 C C . ARG B 1 130 ? 11.031 -20.125 0.494 1 93.19 130 ARG B C 1
ATOM 3589 O O . ARG B 1 130 ? 12.203 -19.906 0.172 1 93.19 130 ARG B O 1
ATOM 3596 N N . ASP B 1 131 ? 10.586 -21.297 0.971 1 90.94 131 ASP B N 1
ATOM 3597 C CA . ASP B 1 131 ? 11.57 -22.328 1.277 1 90.94 131 ASP B CA 1
ATOM 3598 C C . ASP B 1 131 ? 11.773 -23.25 0.084 1 90.94 131 ASP B C 1
ATOM 3600 O O . ASP B 1 131 ? 12.453 -24.281 0.199 1 90.94 131 ASP B O 1
ATOM 3604 N N . GLY B 1 132 ? 11.188 -23.031 -0.99 1 93.44 132 GLY B N 1
ATOM 3605 C CA . GLY B 1 132 ? 11.406 -23.797 -2.209 1 93.44 132 GLY B CA 1
ATOM 3606 C C . GLY B 1 132 ? 10.484 -25 -2.33 1 93.44 132 GLY B C 1
ATOM 3607 O O . GLY B 1 132 ? 10.641 -25.812 -3.242 1 93.44 132 GLY B O 1
ATOM 3608 N N . ALA B 1 133 ? 9.469 -25.109 -1.478 1 92.25 133 ALA B N 1
ATOM 3609 C CA . ALA B 1 133 ? 8.578 -26.266 -1.466 1 92.25 133 ALA B CA 1
ATOM 3610 C C . ALA B 1 133 ? 7.824 -26.391 -2.787 1 92.25 133 ALA B C 1
ATOM 3612 O O . ALA B 1 133 ? 7.633 -27.5 -3.299 1 92.25 133 ALA B O 1
ATOM 3613 N N . PHE B 1 134 ? 7.414 -25.297 -3.324 1 95.75 134 PHE B N 1
ATOM 3614 C CA . PHE B 1 134 ? 6.691 -25.297 -4.594 1 95.75 134 PHE B CA 1
ATOM 3615 C C . PHE B 1 134 ? 7.594 -25.766 -5.727 1 95.75 134 PHE B C 1
ATOM 3617 O O . PHE B 1 134 ? 7.195 -26.609 -6.539 1 95.75 134 PHE B O 1
ATOM 3624 N N . ALA B 1 135 ? 8.789 -25.297 -5.781 1 95.19 135 ALA B N 1
ATOM 3625 C CA . ALA B 1 135 ? 9.773 -25.719 -6.773 1 95.19 135 ALA B CA 1
ATOM 3626 C C . ALA B 1 135 ? 10.039 -27.219 -6.68 1 95.19 135 ALA B C 1
ATOM 3628 O O . ALA B 1 135 ? 10.062 -27.922 -7.699 1 95.19 135 ALA B O 1
ATOM 3629 N N . LYS B 1 136 ? 10.195 -27.656 -5.484 1 92.62 136 LYS B N 1
ATOM 3630 C CA . LYS B 1 136 ? 10.445 -29.078 -5.25 1 92.62 136 LYS B CA 1
ATOM 3631 C C . LYS B 1 136 ? 9.312 -29.938 -5.82 1 92.62 136 LYS B C 1
ATOM 3633 O O . LYS B 1 136 ? 9.57 -30.891 -6.543 1 92.62 136 LYS B O 1
ATOM 3638 N N . ALA B 1 137 ? 8.148 -29.547 -5.531 1 92.62 137 ALA B N 1
ATOM 3639 C CA . ALA B 1 137 ? 6.98 -30.297 -5.977 1 92.62 137 ALA B CA 1
ATOM 3640 C C . ALA B 1 137 ? 6.887 -30.312 -7.5 1 92.62 137 ALA B C 1
ATOM 3642 O O . ALA B 1 137 ? 6.582 -31.344 -8.102 1 92.62 137 ALA B O 1
ATOM 3643 N N . TYR B 1 138 ? 7.125 -29.203 -8.078 1 95.25 138 TYR B N 1
ATOM 3644 C CA . TYR B 1 138 ? 7.039 -29.125 -9.531 1 95.25 138 TYR B CA 1
ATOM 3645 C C . TYR B 1 138 ? 8.117 -29.984 -10.188 1 95.25 138 TYR B C 1
ATOM 3647 O O . TYR B 1 138 ? 7.844 -30.734 -11.125 1 95.25 138 TYR B O 1
ATOM 3655 N N . LYS B 1 139 ? 9.297 -29.875 -9.711 1 91.56 139 LYS B N 1
ATOM 3656 C CA . LYS B 1 139 ? 10.445 -30.562 -10.305 1 91.56 139 LYS B CA 1
ATOM 3657 C C . LYS B 1 139 ? 10.336 -32.062 -10.125 1 91.56 139 LYS B C 1
ATOM 3659 O O . LYS B 1 139 ? 10.938 -32.844 -10.891 1 91.56 139 LYS B O 1
ATOM 3664 N N . GLN B 1 140 ? 9.617 -32.469 -9.133 1 88.81 140 GLN B N 1
ATOM 3665 C CA . GLN B 1 140 ? 9.359 -33.906 -8.977 1 88.81 140 GLN B CA 1
ATOM 3666 C C . GLN B 1 140 ? 8.602 -34.438 -10.18 1 88.81 140 GLN B C 1
ATOM 3668 O O . GLN B 1 140 ? 8.828 -35.594 -10.594 1 88.81 140 GLN B O 1
ATOM 3673 N N . ARG B 1 141 ? 7.797 -33.625 -10.703 1 86 141 ARG B N 1
ATOM 3674 C CA . ARG B 1 141 ? 7.004 -34 -11.859 1 86 141 ARG B CA 1
ATOM 3675 C C . ARG B 1 141 ? 7.715 -33.656 -13.164 1 86 141 ARG B C 1
ATOM 3677 O O . ARG B 1 141 ? 7.52 -34.344 -14.18 1 86 141 ARG B O 1
ATOM 3684 N N . ASN B 1 142 ? 8.469 -32.625 -13.094 1 88.81 142 ASN B N 1
ATOM 3685 C CA . ASN B 1 142 ? 9.203 -32.125 -14.25 1 88.81 142 ASN B CA 1
ATOM 3686 C C . ASN B 1 142 ? 10.656 -31.828 -13.906 1 88.81 142 ASN B C 1
ATOM 3688 O O . ASN B 1 142 ? 11.047 -30.672 -13.766 1 88.81 142 ASN B O 1
ATOM 3692 N N . PRO B 1 143 ? 11.469 -32.844 -13.969 1 84.69 143 PRO B N 1
ATOM 3693 C CA . PRO B 1 143 ? 12.844 -32.688 -13.484 1 84.69 143 PRO B CA 1
ATOM 3694 C C . PRO B 1 143 ? 13.742 -31.953 -14.469 1 84.69 143 PRO B C 1
ATOM 3696 O O . PRO B 1 143 ? 14.781 -31.406 -14.07 1 84.69 143 PRO B O 1
ATOM 3699 N N . ILE B 1 144 ? 13.406 -32.031 -15.672 1 89.56 144 ILE B N 1
ATOM 3700 C CA . ILE B 1 144 ? 14.25 -31.375 -16.672 1 89.56 144 ILE B CA 1
ATOM 3701 C C . ILE B 1 144 ? 13.797 -29.938 -16.891 1 89.56 144 ILE B C 1
ATOM 3703 O O . ILE B 1 144 ? 13.094 -29.641 -17.859 1 89.56 144 ILE B O 1
ATOM 3707 N N . CYS B 1 145 ? 14.07 -29.016 -16.047 1 91.75 145 CYS B N 1
ATOM 3708 C CA . CYS B 1 145 ? 13.773 -27.594 -16.125 1 91.75 145 CYS B CA 1
ATOM 3709 C C . CYS B 1 145 ? 14.789 -26.781 -15.344 1 91.75 145 CYS B C 1
ATOM 3711 O O . CYS B 1 145 ? 15.547 -27.328 -14.531 1 91.75 145 CYS B O 1
ATOM 3713 N N . ASN B 1 146 ? 14.977 -25.547 -15.719 1 94.62 146 ASN B N 1
ATOM 3714 C CA . ASN B 1 146 ? 15.742 -24.547 -14.977 1 94.62 146 ASN B CA 1
ATOM 3715 C C . ASN B 1 146 ? 14.836 -23.688 -14.109 1 94.62 146 ASN B C 1
ATOM 3717 O O . ASN B 1 146 ? 14.008 -22.938 -14.625 1 94.62 146 ASN B O 1
ATOM 3721 N N . TYR B 1 147 ? 14.992 -23.828 -12.797 1 96.69 147 TYR B N 1
ATOM 3722 C CA . TYR B 1 147 ? 14.109 -23.172 -11.844 1 96.69 147 TYR B CA 1
ATOM 3723 C C . TYR B 1 147 ? 14.852 -22.109 -11.039 1 96.69 147 TYR B C 1
ATOM 3725 O O . TYR B 1 147 ? 15.766 -22.422 -10.273 1 96.69 147 TYR B O 1
ATOM 3733 N N . THR B 1 148 ? 14.461 -20.859 -11.242 1 97.88 148 THR B N 1
ATOM 3734 C CA . THR B 1 148 ? 15.039 -19.734 -10.508 1 97.88 148 THR B CA 1
ATOM 3735 C C . THR B 1 148 ? 14.039 -19.188 -9.492 1 97.88 148 THR B C 1
ATOM 3737 O O . THR B 1 148 ? 12.891 -18.891 -9.844 1 97.88 148 THR B O 1
ATOM 3740 N N . GLY B 1 149 ? 14.453 -19.109 -8.219 1 97.75 149 GLY B N 1
ATOM 3741 C CA . GLY B 1 149 ? 13.641 -18.5 -7.18 1 97.75 149 GLY B CA 1
ATOM 3742 C C . GLY B 1 149 ? 14.188 -17.172 -6.699 1 97.75 149 GLY B C 1
ATOM 3743 O O . GLY B 1 149 ? 15.383 -16.906 -6.805 1 97.75 149 GLY B O 1
ATOM 3744 N N . MET B 1 150 ? 13.281 -16.344 -6.223 1 97.31 150 MET B N 1
ATOM 3745 C CA . MET B 1 150 ? 13.656 -15.109 -5.535 1 97.31 150 MET B CA 1
ATOM 3746 C C . MET B 1 150 ? 12.93 -14.984 -4.199 1 97.31 150 MET B C 1
ATOM 3748 O O . MET B 1 150 ? 11.734 -15.273 -4.109 1 97.31 150 MET B O 1
ATOM 3752 N N . GLU B 1 151 ? 13.672 -14.594 -3.221 1 94.56 151 GLU B N 1
ATOM 3753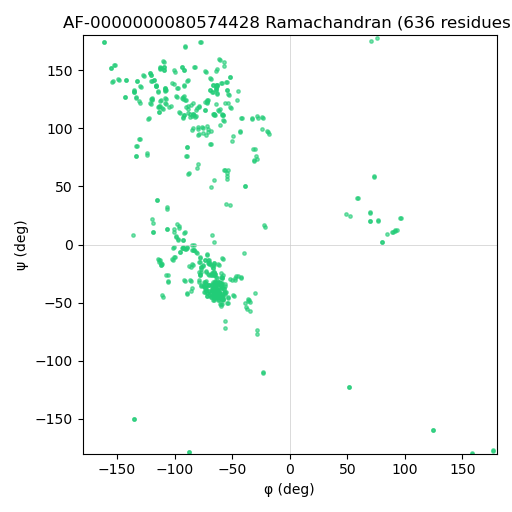 C CA . GLU B 1 151 ? 13.164 -14.484 -1.855 1 94.56 151 GLU B CA 1
ATOM 3754 C C . GLU B 1 151 ? 13.961 -13.453 -1.061 1 94.56 151 GLU B C 1
ATOM 3756 O O . GLU B 1 151 ? 15.18 -13.336 -1.23 1 94.56 151 GLU B O 1
ATOM 3761 N N . THR B 1 152 ? 13.133 -12.703 -0.26 1 92.06 152 THR B N 1
ATOM 3762 C CA . THR B 1 152 ? 13.773 -11.617 0.462 1 92.06 152 THR B CA 1
ATOM 3763 C C . THR B 1 152 ? 14.367 -12.117 1.779 1 92.06 152 THR B C 1
ATOM 3765 O O . THR B 1 152 ? 15.344 -11.562 2.275 1 92.06 152 THR B O 1
ATOM 3768 N N . ASP B 1 153 ? 13.766 -13.109 2.373 1 88.5 153 ASP B N 1
ATOM 3769 C CA . ASP B 1 153 ? 14.234 -13.641 3.648 1 88.5 153 ASP B CA 1
ATOM 3770 C C . ASP B 1 153 ? 15.438 -14.562 3.449 1 88.5 153 ASP B C 1
ATOM 3772 O O . ASP B 1 153 ? 15.32 -15.625 2.838 1 88.5 153 ASP B O 1
ATOM 3776 N N . PRO B 1 154 ? 16.531 -14.227 4.027 1 86.25 154 PRO B N 1
ATOM 3777 C CA . PRO B 1 154 ? 17.734 -15.016 3.791 1 86.25 154 PRO B CA 1
ATOM 3778 C C . PRO B 1 154 ? 17.625 -16.453 4.305 1 86.25 154 PRO B C 1
ATOM 3780 O O . PRO B 1 154 ? 18.188 -17.375 3.711 1 86.25 154 PRO B O 1
ATOM 3783 N N . ALA B 1 155 ? 16.906 -16.562 5.363 1 81.56 155 ALA B N 1
ATOM 3784 C CA . ALA B 1 155 ? 16.703 -17.906 5.902 1 81.56 155 ALA B CA 1
ATOM 3785 C C . ALA B 1 155 ? 15.914 -18.781 4.934 1 81.56 155 ALA B C 1
ATOM 3787 O O . ALA B 1 155 ? 16.25 -19.938 4.715 1 81.56 155 ALA B O 1
ATOM 3788 N N . LEU B 1 156 ? 15.008 -18.188 4.309 1 89.81 156 LEU B N 1
ATOM 3789 C CA . LEU B 1 156 ? 14.195 -18.906 3.346 1 89.81 156 LEU B CA 1
ATOM 3790 C C . LEU B 1 156 ? 14.969 -19.172 2.059 1 89.81 156 LEU B C 1
ATOM 3792 O O . LEU B 1 156 ? 14.812 -20.219 1.435 1 89.81 156 LEU B O 1
ATOM 3796 N N . VAL B 1 157 ? 15.766 -18.25 1.709 1 89.75 157 VAL B N 1
ATOM 3797 C CA . VAL B 1 157 ? 16.625 -18.422 0.539 1 89.75 157 VAL B CA 1
ATOM 3798 C C . VAL B 1 157 ? 17.5 -19.656 0.713 1 89.75 157 VAL B C 1
ATOM 3800 O O . VAL B 1 157 ? 17.609 -20.484 -0.194 1 89.75 157 VAL B O 1
ATOM 3803 N N . GLN B 1 158 ? 18.031 -19.766 1.852 1 84.25 158 GLN B N 1
ATOM 3804 C CA . GLN B 1 158 ? 18.906 -20.906 2.137 1 84.25 158 GLN B CA 1
ATOM 3805 C C . GLN B 1 158 ? 18.141 -22.219 2.076 1 84.25 158 GLN B C 1
ATOM 3807 O O . GLN B 1 158 ? 18.641 -23.203 1.53 1 84.25 158 GLN B O 1
ATOM 3812 N N . ALA B 1 159 ? 16.969 -22.156 2.586 1 86.62 159 ALA B N 1
ATOM 3813 C CA . ALA B 1 159 ? 16.125 -23.344 2.586 1 86.62 159 ALA B CA 1
ATOM 3814 C C . ALA B 1 159 ? 15.719 -23.719 1.168 1 86.62 159 ALA B C 1
ATOM 3816 O O . ALA B 1 159 ? 15.516 -24.906 0.868 1 86.62 159 ALA B O 1
ATOM 3817 N N . ALA B 1 160 ? 15.672 -22.781 0.273 1 92 160 ALA B N 1
ATOM 3818 C CA . ALA B 1 160 ? 15.164 -23 -1.078 1 92 160 ALA B CA 1
ATOM 3819 C C . ALA B 1 160 ? 16.266 -23.5 -2.004 1 92 160 ALA B C 1
ATOM 3821 O O . ALA B 1 160 ? 15.977 -24.078 -3.057 1 92 160 ALA B O 1
ATOM 3822 N N . ARG B 1 161 ? 17.438 -23.359 -1.724 1 86.5 161 ARG B N 1
ATOM 3823 C CA . ARG B 1 161 ? 18.578 -23.594 -2.584 1 86.5 161 ARG B CA 1
ATOM 3824 C C . ARG B 1 161 ? 18.641 -25.047 -3.035 1 86.5 161 ARG B C 1
ATOM 3826 O O . ARG B 1 161 ? 18.938 -25.344 -4.195 1 86.5 161 ARG B O 1
ATOM 3833 N N . PRO B 1 162 ? 18.281 -25.984 -2.18 1 85.5 162 PRO B N 1
ATOM 3834 C CA . PRO B 1 162 ? 18.344 -27.375 -2.623 1 85.5 162 PRO B CA 1
ATOM 3835 C C . PRO B 1 162 ? 17.266 -27.703 -3.656 1 85.5 162 PRO B C 1
ATOM 3837 O O . PRO B 1 162 ? 17.344 -28.75 -4.324 1 85.5 162 PRO B O 1
ATOM 3840 N N . HIS B 1 163 ? 16.328 -26.859 -3.807 1 89.88 163 HIS B N 1
ATOM 3841 C CA . HIS B 1 163 ? 15.156 -27.203 -4.613 1 89.88 163 HIS B CA 1
ATOM 3842 C C . HIS B 1 163 ? 15.117 -26.391 -5.902 1 89.88 163 HIS B C 1
ATOM 3844 O O . HIS B 1 163 ? 14.375 -26.734 -6.832 1 89.88 163 HIS B O 1
ATOM 3850 N N . CYS B 1 164 ? 15.859 -25.328 -5.961 1 93.5 164 CYS B N 1
ATOM 3851 C CA . CYS B 1 164 ? 15.953 -24.453 -7.133 1 93.5 164 CYS B CA 1
ATOM 3852 C C . CYS B 1 164 ? 17.344 -24.547 -7.758 1 93.5 164 CYS B C 1
ATOM 3854 O O . CYS B 1 164 ? 18.312 -24.859 -7.078 1 93.5 164 CYS B O 1
ATOM 3856 N N . ASP B 1 165 ? 17.391 -24.312 -9.055 1 91.5 165 ASP B N 1
ATOM 3857 C CA . ASP B 1 165 ? 18.703 -24.25 -9.703 1 91.5 165 ASP B CA 1
ATOM 3858 C C . ASP B 1 165 ? 19.438 -22.969 -9.328 1 91.5 165 ASP B C 1
ATOM 3860 O O . ASP B 1 165 ? 20.672 -22.953 -9.219 1 91.5 165 ASP B O 1
ATOM 3864 N N . PHE B 1 166 ? 18.703 -21.891 -9.148 1 92.81 166 PHE B N 1
ATOM 3865 C CA . PHE B 1 166 ? 19.203 -20.594 -8.703 1 92.81 166 PHE B CA 1
ATOM 3866 C C . PHE B 1 166 ? 18.219 -19.922 -7.758 1 92.81 166 PHE B C 1
ATOM 3868 O O . PHE B 1 166 ? 17 -20.031 -7.945 1 92.81 166 PHE B O 1
ATOM 3875 N N . VAL B 1 167 ? 18.828 -19.234 -6.688 1 94.25 167 VAL B N 1
ATOM 3876 C CA . VAL B 1 167 ? 17.969 -18.453 -5.805 1 94.25 167 VAL B CA 1
ATOM 3877 C C . VAL B 1 167 ? 18.594 -17.078 -5.566 1 94.25 167 VAL B C 1
ATOM 3879 O O . VAL B 1 167 ? 19.766 -16.969 -5.191 1 94.25 167 VAL B O 1
ATOM 3882 N N . TYR B 1 168 ? 17.797 -16.062 -5.84 1 93.81 168 TYR B N 1
ATOM 3883 C CA . TYR B 1 168 ? 18.219 -14.688 -5.582 1 93.81 168 TYR B CA 1
ATOM 3884 C C . TYR B 1 168 ? 17.656 -14.188 -4.254 1 93.81 168 TYR B C 1
ATOM 3886 O O . TYR B 1 168 ? 16.469 -14.312 -3.99 1 93.81 168 TYR B O 1
ATOM 3894 N N . ASN B 1 169 ? 18.531 -13.695 -3.422 1 93.06 169 ASN B N 1
ATOM 3895 C CA . ASN B 1 169 ? 18.094 -13 -2.215 1 93.06 169 ASN B CA 1
ATOM 3896 C C . ASN B 1 169 ? 17.891 -11.508 -2.471 1 93.06 169 ASN B C 1
ATOM 3898 O O . ASN B 1 169 ? 18.766 -10.695 -2.174 1 93.06 169 ASN B O 1
ATOM 3902 N N . ASN B 1 170 ? 16.75 -11.227 -2.959 1 92.12 170 ASN B N 1
ATOM 3903 C CA . ASN B 1 170 ? 16.422 -9.875 -3.402 1 92.12 170 ASN B CA 1
ATOM 3904 C C . ASN B 1 170 ? 14.922 -9.656 -3.508 1 92.12 170 ASN B C 1
ATOM 3906 O O . ASN B 1 170 ? 14.133 -10.547 -3.188 1 92.12 170 ASN B O 1
ATOM 3910 N N . ASP B 1 171 ? 14.602 -8.398 -3.799 1 91.5 171 ASP B N 1
ATOM 3911 C CA . ASP B 1 171 ? 13.25 -7.973 -4.148 1 91.5 171 ASP B CA 1
ATOM 3912 C C . ASP B 1 171 ? 13.148 -7.637 -5.637 1 91.5 171 ASP B C 1
ATOM 3914 O O . ASP B 1 171 ? 14.008 -6.941 -6.18 1 91.5 171 ASP B O 1
ATOM 3918 N N . LEU B 1 172 ? 12.109 -8.18 -6.211 1 94.25 172 LEU B N 1
ATOM 3919 C CA . LEU B 1 172 ? 11.992 -8.039 -7.656 1 94.25 172 LEU B CA 1
ATOM 3920 C C . LEU B 1 172 ? 11.992 -6.566 -8.055 1 94.25 172 LEU B C 1
ATOM 3922 O O . LEU B 1 172 ? 12.531 -6.203 -9.102 1 94.25 172 LEU B O 1
ATOM 3926 N N . GLU B 1 173 ? 11.375 -5.711 -7.301 1 93.69 173 GLU B N 1
ATOM 3927 C CA . GLU B 1 173 ? 11.258 -4.297 -7.633 1 93.69 173 GLU B CA 1
ATOM 3928 C C . GLU B 1 173 ? 12.617 -3.607 -7.625 1 93.69 173 GLU B C 1
ATOM 3930 O O . GLU B 1 173 ? 12.773 -2.521 -8.188 1 93.69 173 GLU B O 1
ATOM 3935 N N . HIS B 1 174 ? 13.578 -4.293 -7.02 1 91.06 174 HIS B N 1
ATOM 3936 C CA . HIS B 1 174 ? 14.914 -3.715 -6.938 1 91.06 174 HIS B CA 1
ATOM 3937 C C . HIS B 1 174 ? 15.938 -4.59 -7.652 1 91.06 174 HIS B C 1
ATOM 3939 O O . HIS B 1 174 ? 17.141 -4.414 -7.473 1 91.06 174 HIS B O 1
ATOM 3945 N N . ALA B 1 175 ? 15.469 -5.52 -8.359 1 93 175 ALA B N 1
ATOM 3946 C CA . ALA B 1 175 ? 16.359 -6.438 -9.055 1 93 175 ALA B CA 1
ATOM 3947 C C . ALA B 1 175 ? 17.219 -5.703 -10.094 1 93 175 ALA B C 1
ATOM 3949 O O . ALA B 1 175 ? 16.703 -4.863 -10.836 1 93 175 ALA B O 1
ATOM 3950 N N . GLY B 1 176 ? 18.469 -6.012 -10.164 1 92.31 176 GLY B N 1
ATOM 3951 C CA . GLY B 1 176 ? 19.391 -5.387 -11.094 1 92.31 176 GLY B CA 1
ATOM 3952 C C . GLY B 1 176 ? 19.422 -6.074 -12.445 1 92.31 176 GLY B C 1
ATOM 3953 O O . GLY B 1 176 ? 18.719 -7.062 -12.664 1 92.31 176 GLY B O 1
ATOM 3954 N N . PRO B 1 177 ? 20.297 -5.527 -13.305 1 92.19 177 PRO B N 1
ATOM 3955 C CA . PRO B 1 177 ? 20.375 -6.074 -14.656 1 92.19 177 PRO B CA 1
ATOM 3956 C C . PRO B 1 177 ? 20.812 -7.535 -14.68 1 92.19 177 PRO B C 1
ATOM 3958 O O . PRO B 1 177 ? 20.406 -8.297 -15.562 1 92.19 177 PRO B O 1
ATOM 3961 N N . ASP B 1 178 ? 21.594 -7.883 -13.781 1 88.44 178 ASP B N 1
ATOM 3962 C CA . ASP B 1 178 ? 22.094 -9.258 -13.727 1 88.44 178 ASP B CA 1
ATOM 3963 C C . ASP B 1 178 ? 20.922 -10.242 -13.602 1 88.44 178 ASP B C 1
ATOM 3965 O O . ASP B 1 178 ? 20.922 -11.281 -14.266 1 88.44 178 ASP B O 1
ATOM 3969 N N . PHE B 1 179 ? 20.062 -9.961 -12.758 1 95.81 179 PHE B N 1
ATOM 3970 C CA . PHE B 1 179 ? 18.891 -10.805 -12.594 1 95.81 179 PHE B CA 1
ATOM 3971 C C . PHE B 1 179 ? 18.094 -10.891 -13.891 1 95.81 179 PHE B C 1
ATOM 3973 O O . PHE B 1 179 ? 17.75 -11.984 -14.344 1 95.81 179 PHE B O 1
ATOM 3980 N N . TRP B 1 180 ? 17.812 -9.789 -14.43 1 96.69 180 TRP B N 1
ATOM 3981 C CA . TRP B 1 180 ? 16.969 -9.734 -15.617 1 96.69 180 TRP B CA 1
ATOM 3982 C C . TRP B 1 180 ? 17.641 -10.43 -16.797 1 96.69 180 TRP B C 1
ATOM 3984 O O . TRP B 1 180 ? 16.969 -11.039 -17.625 1 96.69 180 TRP B O 1
ATOM 3994 N N . ASP B 1 181 ? 18.953 -10.344 -16.859 1 94.62 181 ASP B N 1
ATOM 3995 C CA . ASP B 1 181 ? 19.688 -11.086 -17.875 1 94.62 181 ASP B CA 1
ATOM 3996 C C . ASP B 1 181 ? 19.578 -12.586 -17.656 1 94.62 181 ASP B C 1
ATOM 3998 O O . ASP B 1 181 ? 19.406 -13.352 -18.609 1 94.62 181 ASP B O 1
ATOM 4002 N N . HIS B 1 182 ? 19.656 -12.938 -16.453 1 93.94 182 HIS B N 1
ATOM 4003 C CA . HIS B 1 182 ? 19.609 -14.352 -16.094 1 93.94 182 HIS B CA 1
ATOM 4004 C C . HIS B 1 182 ? 18.266 -14.969 -16.469 1 93.94 182 HIS B C 1
ATOM 4006 O O . HIS B 1 182 ? 18.203 -16.109 -16.938 1 93.94 182 HIS B O 1
ATOM 4012 N N . VAL B 1 183 ? 17.203 -14.219 -16.266 1 97.19 183 VAL B N 1
ATOM 4013 C CA . VAL B 1 183 ? 15.883 -14.812 -16.406 1 97.19 183 VAL B CA 1
ATOM 4014 C C . VAL B 1 183 ? 15.305 -14.484 -17.781 1 97.19 183 VAL B C 1
ATOM 4016 O O . VAL B 1 183 ? 14.148 -14.797 -18.078 1 97.19 183 VAL B O 1
ATOM 4019 N N . ARG B 1 184 ? 16.078 -13.898 -18.578 1 97.06 184 ARG B N 1
ATOM 4020 C CA . ARG B 1 184 ? 15.617 -13.547 -19.922 1 97.06 184 ARG B CA 1
ATOM 4021 C C . ARG B 1 184 ? 15.07 -14.766 -20.656 1 97.06 184 ARG B C 1
ATOM 4023 O O . ARG B 1 184 ? 15.641 -15.859 -20.562 1 97.06 184 ARG B O 1
ATOM 4030 N N . HIS B 1 185 ? 13.898 -14.633 -21.281 1 96.69 185 HIS B N 1
ATOM 4031 C CA . HIS B 1 185 ? 13.219 -15.641 -22.078 1 96.69 185 HIS B CA 1
ATOM 4032 C C . HIS B 1 185 ? 12.695 -16.766 -21.203 1 96.69 185 HIS B C 1
ATOM 4034 O O . HIS B 1 185 ? 12.531 -17.906 -21.672 1 96.69 185 HIS B O 1
ATOM 4040 N N . ALA B 1 186 ? 12.547 -16.5 -19.938 1 98.31 186 ALA B N 1
ATOM 4041 C CA . ALA B 1 186 ? 11.789 -17.453 -19.125 1 98.31 186 ALA B CA 1
ATOM 4042 C C . ALA B 1 186 ? 10.414 -17.703 -19.734 1 98.31 186 ALA B C 1
ATOM 4044 O O . ALA B 1 186 ? 9.75 -16.781 -20.203 1 98.31 186 ALA B O 1
ATOM 4045 N N . ASP B 1 187 ? 10 -18.969 -19.688 1 97.88 187 ASP B N 1
ATOM 4046 C CA . ASP B 1 187 ? 8.734 -19.281 -20.344 1 97.88 187 ASP B CA 1
ATOM 4047 C C . ASP B 1 187 ? 7.602 -19.375 -19.312 1 97.88 187 ASP B C 1
ATOM 4049 O O . ASP B 1 187 ? 6.426 -19.422 -19.688 1 97.88 187 ASP B O 1
ATOM 4053 N N . THR B 1 188 ? 7.945 -19.391 -18.031 1 98.5 188 THR B N 1
ATOM 4054 C CA . THR B 1 188 ? 6.926 -19.453 -16.984 1 98.5 188 THR B CA 1
ATOM 4055 C C . THR B 1 188 ? 7.324 -18.609 -15.781 1 98.5 188 THR B C 1
ATOM 4057 O O . THR B 1 188 ? 8.438 -18.734 -15.273 1 98.5 188 THR B O 1
ATOM 4060 N N . TRP B 1 189 ? 6.449 -17.734 -15.367 1 98.69 189 TRP B N 1
ATOM 4061 C CA . TRP B 1 189 ? 6.598 -16.938 -14.156 1 98.69 189 TRP B CA 1
ATOM 4062 C C . TRP B 1 189 ? 5.535 -17.297 -13.125 1 98.69 189 TRP B C 1
ATOM 4064 O O . TRP B 1 189 ? 4.359 -17.438 -13.469 1 98.69 189 TRP B O 1
ATOM 4074 N N . VAL B 1 190 ? 6.008 -17.516 -11.906 1 98.56 190 VAL B N 1
ATOM 4075 C CA . VAL B 1 190 ? 5.105 -17.844 -10.805 1 98.56 190 VAL B CA 1
ATOM 4076 C C . VAL B 1 190 ? 5.105 -16.703 -9.781 1 98.56 190 VAL B C 1
ATOM 4078 O O . VAL B 1 190 ? 6.141 -16.391 -9.203 1 98.56 190 VAL B O 1
ATOM 4081 N N . LEU B 1 191 ? 3.951 -16.109 -9.57 1 98.06 191 LEU B N 1
ATOM 4082 C CA . LEU B 1 191 ? 3.744 -15.023 -8.609 1 98.06 191 LEU B CA 1
ATOM 4083 C C . LEU B 1 191 ? 2.637 -15.383 -7.621 1 98.06 191 LEU B C 1
ATOM 4085 O O . LEU B 1 191 ? 1.515 -14.883 -7.734 1 98.06 191 LEU B O 1
ATOM 4089 N N . ASP B 1 192 ? 2.982 -16.203 -6.656 1 96.25 192 ASP B N 1
ATOM 4090 C CA . ASP B 1 192 ? 2.023 -16.641 -5.645 1 96.25 192 ASP B CA 1
ATOM 4091 C C . ASP B 1 192 ? 1.919 -15.625 -4.512 1 96.25 192 ASP B C 1
ATOM 4093 O O . ASP B 1 192 ? 2.695 -15.68 -3.553 1 96.25 192 ASP B O 1
ATOM 4097 N N . GLU B 1 193 ? 0.908 -14.766 -4.527 1 94.19 193 GLU B N 1
ATOM 4098 C CA . GLU B 1 193 ? 0.619 -13.719 -3.555 1 94.19 193 GLU B CA 1
ATOM 4099 C C . GLU B 1 193 ? 1.772 -12.727 -3.457 1 94.19 193 GLU B C 1
ATOM 4101 O O . GLU B 1 193 ? 2.127 -12.281 -2.363 1 94.19 193 GLU B O 1
ATOM 4106 N N . SER B 1 194 ? 2.32 -12.43 -4.629 1 94.88 194 SER B N 1
ATOM 4107 C CA . SER B 1 194 ? 3.469 -11.531 -4.652 1 94.88 194 SER B CA 1
ATOM 4108 C C . SER B 1 194 ? 3.078 -10.148 -5.168 1 94.88 194 SER B C 1
ATOM 4110 O O . SER B 1 194 ? 3.588 -9.133 -4.691 1 94.88 194 SER B O 1
ATOM 4112 N N . LEU B 1 195 ? 2.123 -10.086 -6.051 1 95.88 195 LEU B N 1
ATOM 4113 C CA . LEU B 1 195 ? 1.788 -8.828 -6.719 1 95.88 195 LEU B CA 1
ATOM 4114 C C . LEU B 1 195 ? 1.218 -7.82 -5.73 1 95.88 195 LEU B C 1
ATOM 4116 O O . LEU B 1 195 ? 1.536 -6.633 -5.797 1 95.88 195 LEU B O 1
ATOM 4120 N N . GLU B 1 196 ? 0.402 -8.25 -4.781 1 94.19 196 GLU B N 1
ATOM 4121 C CA . GLU B 1 196 ? -0.239 -7.371 -3.812 1 94.19 196 GLU B CA 1
ATOM 4122 C C . GLU B 1 196 ? 0.776 -6.805 -2.822 1 94.19 196 GLU B C 1
ATOM 4124 O O . GLU B 1 196 ? 0.49 -5.84 -2.115 1 94.19 196 GLU B O 1
ATOM 4129 N N . GLN B 1 197 ? 1.913 -7.398 -2.77 1 94 197 GLN B N 1
ATOM 4130 C CA . GLN B 1 197 ? 2.939 -6.984 -1.819 1 94 197 GLN B CA 1
ATOM 4131 C C . GLN B 1 197 ? 3.893 -5.969 -2.449 1 94 197 GLN B C 1
ATOM 4133 O O . GLN B 1 197 ? 4.762 -5.422 -1.767 1 94 197 GLN B O 1
ATOM 4138 N N . MET B 1 198 ? 3.703 -5.688 -3.689 1 94.44 198 MET B N 1
ATOM 4139 C CA . MET B 1 198 ? 4.637 -4.836 -4.422 1 94.44 198 MET B CA 1
ATOM 4140 C C . MET B 1 198 ? 4.18 -3.379 -4.395 1 94.44 198 MET B C 1
ATOM 4142 O O . MET B 1 198 ? 2.982 -3.1 -4.324 1 94.44 198 MET B O 1
ATOM 4146 N N . ASP B 1 199 ? 5.18 -2.49 -4.5 1 91.94 199 ASP B N 1
ATOM 4147 C CA . ASP B 1 199 ? 4.883 -1.064 -4.59 1 91.94 199 ASP B CA 1
ATOM 4148 C C . ASP B 1 199 ? 4.285 -0.712 -5.949 1 91.94 199 ASP B C 1
ATOM 4150 O O . ASP B 1 199 ? 3.316 0.046 -6.031 1 91.94 199 ASP B O 1
ATOM 4154 N N . ASP B 1 200 ? 4.906 -1.261 -6.922 1 93.56 200 ASP B N 1
ATOM 4155 C CA . ASP B 1 200 ? 4.492 -0.949 -8.289 1 93.56 200 ASP B CA 1
ATOM 4156 C C . ASP B 1 200 ? 4.367 -2.219 -9.125 1 93.56 200 ASP B C 1
ATOM 4158 O O . ASP B 1 200 ? 5.168 -2.451 -10.031 1 93.56 200 ASP B O 1
ATOM 4162 N N . PRO B 1 201 ? 3.279 -2.975 -8.914 1 95.94 201 PRO B N 1
ATOM 4163 C CA . PRO B 1 201 ? 3.109 -4.219 -9.664 1 95.94 201 PRO B CA 1
ATOM 4164 C C . PRO B 1 201 ? 2.914 -3.984 -11.164 1 95.94 201 PRO B C 1
ATOM 4166 O O . PRO B 1 201 ? 3.227 -4.859 -11.977 1 95.94 201 PRO B O 1
ATOM 4169 N N . TRP B 1 202 ? 2.408 -2.854 -11.539 1 94.25 202 TRP B N 1
ATOM 4170 C CA . TRP B 1 202 ? 2.221 -2.531 -12.953 1 94.25 202 TRP B CA 1
ATOM 4171 C C . TRP B 1 202 ? 3.557 -2.506 -13.688 1 94.25 202 TRP B C 1
ATOM 4173 O O . TRP B 1 202 ? 3.709 -3.143 -14.734 1 94.25 202 TRP B O 1
ATOM 4183 N N . ARG B 1 203 ? 4.508 -1.841 -13.117 1 94.75 203 ARG B N 1
ATOM 4184 C CA . ARG B 1 203 ? 5.836 -1.74 -13.719 1 94.75 203 ARG B CA 1
ATOM 4185 C C . ARG B 1 203 ? 6.527 -3.098 -13.742 1 94.75 203 ARG B C 1
ATOM 4187 O O . ARG B 1 203 ? 7.203 -3.438 -14.719 1 94.75 203 ARG B O 1
ATOM 4194 N N . VAL B 1 204 ? 6.312 -3.781 -12.727 1 96.69 204 VAL B N 1
ATOM 4195 C CA . VAL B 1 204 ? 6.934 -5.098 -12.633 1 96.69 204 VAL B CA 1
ATOM 4196 C C . VAL B 1 204 ? 6.402 -6.004 -13.734 1 96.69 204 VAL B C 1
ATOM 4198 O O . VAL B 1 204 ? 7.176 -6.668 -14.43 1 96.69 204 VAL B O 1
ATOM 4201 N N . LEU B 1 205 ? 5.141 -5.996 -13.922 1 97.5 205 LEU B N 1
ATOM 4202 C CA . LEU B 1 205 ? 4.539 -6.84 -14.953 1 97.5 205 LEU B CA 1
ATOM 4203 C C . LEU B 1 205 ? 4.98 -6.398 -16.344 1 97.5 205 LEU B C 1
ATOM 4205 O O . LEU B 1 205 ? 5.18 -7.234 -17.234 1 97.5 205 LEU B O 1
ATOM 4209 N N . GLN B 1 206 ? 5.156 -5.145 -16.516 1 96.62 206 GLN B N 1
ATOM 4210 C CA . GLN B 1 206 ? 5.668 -4.648 -17.781 1 96.62 206 GLN B CA 1
ATOM 4211 C C . GLN B 1 206 ? 7.086 -5.148 -18.031 1 96.62 206 GLN B C 1
ATOM 4213 O O . GLN B 1 206 ? 7.422 -5.539 -19.156 1 96.62 206 GLN B O 1
ATOM 4218 N N . LYS B 1 207 ? 7.859 -5.102 -17 1 97.06 207 LYS B N 1
ATOM 4219 C CA . LYS B 1 207 ? 9.227 -5.594 -17.141 1 97.06 207 LYS B CA 1
ATOM 4220 C C . LYS B 1 207 ? 9.25 -7.09 -17.438 1 97.06 207 LYS B C 1
ATOM 4222 O O . LYS B 1 207 ? 10.039 -7.551 -18.266 1 97.06 207 LYS B O 1
ATOM 4227 N N . ILE B 1 208 ? 8.391 -7.809 -16.797 1 98 208 ILE B N 1
ATOM 4228 C CA . ILE B 1 208 ? 8.281 -9.234 -17.078 1 98 208 ILE B CA 1
ATOM 4229 C C . ILE B 1 208 ? 7.875 -9.445 -18.531 1 98 208 ILE B C 1
ATOM 4231 O O . ILE B 1 208 ? 8.445 -10.289 -19.219 1 98 208 ILE B O 1
ATOM 4235 N N . ARG B 1 209 ? 6.973 -8.641 -18.969 1 97.5 209 ARG B N 1
ATOM 4236 C CA . ARG B 1 209 ? 6.473 -8.75 -20.328 1 97.5 209 ARG B CA 1
ATOM 4237 C C . ARG B 1 209 ? 7.602 -8.57 -21.344 1 97.5 209 ARG B C 1
ATOM 4239 O O . ARG B 1 209 ? 7.629 -9.242 -22.375 1 97.5 209 ARG B O 1
ATOM 4246 N N . THR B 1 210 ? 8.5 -7.754 -21.047 1 96.06 210 THR B N 1
ATOM 4247 C CA . THR B 1 210 ? 9.602 -7.449 -21.953 1 96.06 210 THR B CA 1
ATOM 4248 C C . THR B 1 210 ? 10.641 -8.57 -21.953 1 96.06 210 THR B C 1
ATOM 4250 O O . THR B 1 210 ? 11.414 -8.719 -22.891 1 96.06 210 THR B O 1
ATOM 4253 N N . ASN B 1 211 ? 10.617 -9.398 -20.906 1 96.69 211 ASN B N 1
ATOM 4254 C CA . ASN B 1 211 ? 11.68 -10.375 -20.734 1 96.69 211 ASN B CA 1
ATOM 4255 C C . ASN B 1 211 ? 11.172 -11.805 -20.938 1 96.69 211 ASN B C 1
ATOM 4257 O O . ASN B 1 211 ? 11.961 -12.727 -21.156 1 96.69 211 ASN B O 1
ATOM 4261 N N . ILE B 1 212 ? 9.914 -11.953 -20.875 1 97.88 212 ILE B N 1
ATOM 4262 C CA . ILE B 1 212 ? 9.32 -13.281 -20.938 1 97.88 212 ILE B CA 1
ATOM 4263 C C . ILE B 1 212 ? 9.406 -13.82 -22.375 1 97.88 212 ILE B C 1
ATOM 4265 O O . ILE B 1 212 ? 9.391 -13.047 -23.328 1 97.88 212 ILE B O 1
ATOM 4269 N N . ALA B 1 213 ? 9.508 -15.117 -22.562 1 96.88 213 ALA B N 1
ATOM 4270 C CA . ALA B 1 213 ? 9.523 -15.75 -23.875 1 96.88 213 ALA B CA 1
ATOM 4271 C C . ALA B 1 213 ? 8.203 -15.531 -24.609 1 96.88 213 ALA B C 1
ATOM 4273 O O . ALA B 1 213 ? 7.156 -15.383 -23.969 1 96.88 213 ALA B O 1
ATOM 4274 N N . PRO B 1 214 ? 8.312 -15.484 -25.938 1 94.31 214 PRO B N 1
ATOM 4275 C CA . PRO B 1 214 ? 7.039 -15.461 -26.656 1 94.31 214 PRO B CA 1
ATOM 4276 C C . PRO B 1 214 ? 6.105 -16.594 -26.25 1 94.31 214 PRO B C 1
ATOM 4278 O O . PRO B 1 214 ? 6.531 -17.75 -26.156 1 94.31 214 PRO B O 1
ATOM 4281 N N . GLY B 1 215 ? 4.957 -16.219 -25.938 1 94.19 215 GLY B N 1
ATOM 4282 C CA . GLY B 1 215 ? 3.994 -17.219 -25.531 1 94.19 215 GLY B CA 1
ATOM 4283 C C . GLY B 1 215 ? 4.168 -17.656 -24.094 1 94.19 215 GLY B C 1
ATOM 4284 O O . GLY B 1 215 ? 3.457 -18.562 -23.625 1 94.19 215 GLY B O 1
ATOM 4285 N N . GLY B 1 216 ? 5.129 -17.031 -23.422 1 97.19 216 GLY B N 1
ATOM 4286 C CA . GLY B 1 216 ? 5.34 -17.344 -22.031 1 97.19 216 GLY B CA 1
ATOM 4287 C C . GLY B 1 216 ? 4.129 -17.062 -21.156 1 97.19 216 GLY B C 1
ATOM 4288 O O . GLY B 1 216 ? 3.227 -16.328 -21.562 1 97.19 216 GLY B O 1
ATOM 4289 N N . LYS B 1 217 ? 4.094 -17.75 -19.922 1 97.19 217 LYS B N 1
ATOM 4290 C CA . LYS B 1 217 ? 2.92 -17.672 -19.062 1 97.19 217 LYS B CA 1
ATOM 4291 C C . LYS B 1 217 ? 3.281 -17.109 -17.688 1 97.19 217 LYS B C 1
ATOM 4293 O O . LYS B 1 217 ? 4.398 -17.297 -17.203 1 97.19 217 LYS B O 1
ATOM 4298 N N . ILE B 1 218 ? 2.328 -16.422 -17.172 1 98.19 218 ILE B N 1
ATOM 4299 C CA . ILE B 1 218 ? 2.371 -16.016 -15.766 1 98.19 218 ILE B CA 1
ATOM 4300 C C . ILE B 1 218 ? 1.285 -16.75 -14.984 1 98.19 218 ILE B C 1
ATOM 4302 O O . ILE B 1 218 ? 0.129 -16.797 -15.414 1 98.19 218 ILE B O 1
ATOM 4306 N N . LEU B 1 219 ? 1.697 -17.422 -13.977 1 98.12 219 LEU B N 1
ATOM 4307 C CA . LEU B 1 219 ? 0.777 -17.984 -12.984 1 98.12 219 LEU B CA 1
ATOM 4308 C C . LEU B 1 219 ? 0.807 -17.156 -11.695 1 98.12 219 LEU B C 1
ATOM 4310 O O . LEU B 1 219 ? 1.846 -17.062 -11.039 1 98.12 219 LEU B O 1
ATOM 4314 N N . ALA B 1 220 ? -0.359 -16.578 -11.359 1 98.06 220 ALA B N 1
ATOM 4315 C CA . ALA B 1 220 ? -0.402 -15.719 -10.188 1 98.06 220 ALA B CA 1
ATOM 4316 C C . ALA B 1 220 ? -1.596 -16.047 -9.297 1 98.06 220 ALA B C 1
ATOM 4318 O O . ALA B 1 220 ? -2.658 -16.438 -9.789 1 98.06 220 ALA B O 1
ATOM 4319 N N . THR B 1 221 ? -1.366 -16 -8 1 97.25 221 THR B N 1
ATOM 4320 C CA . THR B 1 221 ? -2.479 -15.961 -7.059 1 97.25 221 THR B CA 1
ATOM 4321 C C . THR B 1 221 ? -2.6 -14.578 -6.422 1 97.25 221 THR B C 1
ATOM 4323 O O . THR B 1 221 ? -1.593 -13.961 -6.078 1 97.25 221 THR B O 1
ATOM 4326 N N . ILE B 1 222 ? -3.812 -14.078 -6.363 1 96.25 222 ILE B N 1
ATOM 4327 C CA . ILE B 1 222 ? -4.094 -12.766 -5.789 1 96.25 222 ILE B CA 1
ATOM 4328 C C . ILE B 1 222 ? -5.32 -12.852 -4.883 1 96.25 222 ILE B C 1
ATOM 4330 O O . ILE B 1 222 ? -6.344 -13.422 -5.266 1 96.25 222 ILE B O 1
ATOM 4334 N N . ARG B 1 223 ? -5.18 -12.273 -3.691 1 95.06 223 ARG B N 1
ATOM 4335 C CA . ARG B 1 223 ? -6.316 -12.258 -2.775 1 95.06 223 ARG B CA 1
ATOM 4336 C C . ARG B 1 223 ? -7.422 -11.344 -3.289 1 95.06 223 ARG B C 1
ATOM 4338 O O . ARG B 1 223 ? -7.145 -10.289 -3.861 1 95.06 223 ARG B O 1
ATOM 4345 N N . ASN B 1 224 ? -8.602 -11.805 -3.033 1 95.5 224 ASN B N 1
ATOM 4346 C CA . ASN B 1 224 ? -9.766 -11.047 -3.473 1 95.5 224 ASN B CA 1
ATOM 4347 C C . ASN B 1 224 ? -10.258 -10.086 -2.385 1 95.5 224 ASN B C 1
ATOM 4349 O O . ASN B 1 224 ? -10.883 -10.516 -1.413 1 95.5 224 ASN B O 1
ATOM 4353 N N . PHE B 1 225 ? -10.102 -8.836 -2.617 1 96.56 225 PHE B N 1
ATOM 4354 C CA . PHE B 1 225 ? -10.508 -7.855 -1.614 1 96.56 225 PHE B CA 1
ATOM 4355 C C . PHE B 1 225 ? -12.023 -7.664 -1.631 1 96.56 225 PHE B C 1
ATOM 4357 O O . PHE B 1 225 ? -12.586 -7.055 -0.716 1 96.56 225 PHE B O 1
ATOM 4364 N N . GLN B 1 226 ? -12.68 -8.195 -2.654 1 95.75 226 GLN B N 1
ATOM 4365 C CA . GLN B 1 226 ? -14.133 -8.109 -2.729 1 95.75 226 GLN B CA 1
ATOM 4366 C C . GLN B 1 226 ? -14.797 -9.211 -1.916 1 95.75 226 GLN B C 1
ATOM 4368 O O . GLN B 1 226 ? -16.016 -9.359 -1.936 1 95.75 226 GLN B O 1
ATOM 4373 N N . HIS B 1 227 ? -14.031 -10.07 -1.287 1 97 227 HIS B N 1
ATOM 4374 C CA . HIS B 1 227 ? -14.562 -11.141 -0.448 1 97 227 HIS B CA 1
ATOM 4375 C C . HIS B 1 227 ? -15.547 -10.602 0.58 1 97 227 HIS B C 1
ATOM 4377 O O . HIS B 1 227 ? -15.336 -9.523 1.143 1 97 227 HIS B O 1
ATOM 4383 N N . TRP B 1 228 ? -16.562 -11.367 0.864 1 96.94 228 TRP B N 1
ATOM 4384 C CA . TRP B 1 228 ? -17.641 -10.938 1.737 1 96.94 228 TRP B CA 1
ATOM 4385 C C . TRP B 1 228 ? -17.109 -10.516 3.102 1 96.94 228 TRP B C 1
ATOM 4387 O O . TRP B 1 228 ? -17.578 -9.531 3.682 1 96.94 228 TRP B O 1
ATOM 4397 N N . SER B 1 229 ? -16.203 -11.258 3.609 1 96.06 229 SER B N 1
ATOM 4398 C CA . SER B 1 229 ? -15.711 -10.977 4.953 1 96.06 229 SER B CA 1
ATOM 4399 C C . SER B 1 229 ? -15 -9.625 5.008 1 96.06 229 SER B C 1
ATOM 4401 O O . SER B 1 229 ? -15.07 -8.922 6.02 1 96.06 229 SER B O 1
ATOM 4403 N N . LEU B 1 230 ? -14.391 -9.242 3.938 1 95.12 230 LEU B N 1
ATOM 4404 C CA . LEU B 1 230 ? -13.703 -7.953 3.893 1 95.12 230 LEU B CA 1
ATOM 4405 C C . LEU B 1 230 ? -14.695 -6.812 3.725 1 95.12 230 LEU B C 1
ATOM 4407 O O . LEU B 1 230 ? -14.508 -5.727 4.281 1 95.12 230 LEU B O 1
ATOM 4411 N N . GLN B 1 231 ? -15.727 -7.062 2.99 1 96.88 231 GLN B N 1
ATOM 4412 C CA . GLN B 1 231 ? -16.797 -6.07 2.904 1 96.88 231 GLN B CA 1
ATOM 4413 C C . GLN B 1 231 ? -17.438 -5.836 4.266 1 96.88 231 GLN B C 1
ATOM 4415 O O . GLN B 1 231 ? -17.703 -4.695 4.645 1 96.88 231 GLN B O 1
ATOM 4420 N N . ALA B 1 232 ? -17.625 -6.934 4.977 1 95.81 232 ALA B N 1
ATOM 4421 C CA . ALA B 1 232 ? -18.203 -6.836 6.316 1 95.81 232 ALA B CA 1
ATOM 4422 C C . ALA B 1 232 ? -17.266 -6.09 7.262 1 95.81 232 ALA B C 1
ATOM 4424 O O . ALA B 1 232 ? -17.703 -5.227 8.023 1 95.81 232 ALA B O 1
ATOM 4425 N N . ARG B 1 233 ? -16.031 -6.41 7.191 1 93.56 233 ARG B N 1
ATOM 4426 C CA . ARG B 1 233 ? -15.047 -5.766 8.055 1 93.56 233 ARG B CA 1
ATOM 4427 C C . ARG B 1 233 ? -14.93 -4.277 7.734 1 93.56 233 ARG B C 1
ATOM 4429 O O . ARG B 1 233 ? -14.797 -3.453 8.641 1 93.56 233 ARG B O 1
ATOM 4436 N N . LEU B 1 234 ? -14.961 -3.99 6.441 1 95.25 234 LEU B N 1
ATOM 4437 C CA . LEU B 1 234 ? -14.922 -2.592 6.027 1 95.25 234 LEU B CA 1
ATOM 4438 C C . LEU B 1 234 ? -16.109 -1.825 6.598 1 95.25 234 LEU B C 1
ATOM 4440 O O . LEU B 1 234 ? -15.945 -0.743 7.16 1 95.25 234 LEU B O 1
ATOM 4444 N N . ASN B 1 235 ? -17.219 -2.395 6.461 1 95.12 235 ASN B N 1
ATOM 4445 C CA . ASN B 1 235 ? -18.438 -1.795 6.973 1 95.12 235 ASN B CA 1
ATOM 4446 C C . ASN B 1 235 ? -18.375 -1.576 8.484 1 95.12 235 ASN B C 1
ATOM 4448 O O . ASN B 1 235 ? -18.875 -0.574 8.992 1 95.12 235 ASN B O 1
ATOM 4452 N N . ALA B 1 236 ? -17.688 -2.488 9.156 1 91.75 236 ALA B N 1
ATOM 4453 C CA . ALA B 1 236 ? -17.578 -2.451 10.609 1 91.75 236 ALA B CA 1
ATOM 4454 C C . ALA B 1 236 ? -16.469 -1.509 11.047 1 91.75 236 ALA B C 1
ATOM 4456 O O . ALA B 1 236 ? -16.266 -1.285 12.242 1 91.75 236 ALA B O 1
ATOM 4457 N N . GLY B 1 237 ? -15.727 -0.966 10.109 1 90.25 237 GLY B N 1
ATOM 4458 C CA . GLY B 1 237 ? -14.578 -0.134 10.453 1 90.25 237 GLY B CA 1
ATOM 4459 C C . GLY B 1 237 ? -13.438 -0.918 11.062 1 90.25 237 GLY B C 1
ATOM 4460 O O . GLY B 1 237 ? -12.664 -0.381 11.859 1 90.25 237 GLY B O 1
ATOM 4461 N N . ASP B 1 238 ? -13.352 -2.137 10.719 1 85.06 238 ASP B N 1
ATOM 4462 C CA . ASP B 1 238 ? -12.398 -3.041 11.352 1 85.06 238 ASP B CA 1
ATOM 4463 C C . ASP B 1 238 ? -11.344 -3.523 10.352 1 85.06 238 ASP B C 1
ATOM 4465 O O . ASP B 1 238 ? -10.992 -4.703 10.336 1 85.06 238 ASP B O 1
ATOM 4469 N N . LEU B 1 239 ? -10.898 -2.707 9.492 1 88.25 239 LEU B N 1
ATOM 4470 C CA . LEU B 1 239 ? -9.781 -3.057 8.625 1 88.25 239 LEU B CA 1
ATOM 4471 C C . LEU B 1 239 ? -8.445 -2.721 9.281 1 88.25 239 LEU B C 1
ATOM 4473 O O . LEU B 1 239 ? -7.676 -1.912 8.758 1 88.25 239 LEU B O 1
ATOM 4477 N N . ARG B 1 240 ? -8.172 -3.324 10.383 1 85.38 240 ARG B N 1
ATOM 4478 C CA . ARG B 1 240 ? -6.934 -3.113 11.125 1 85.38 240 ARG B CA 1
ATOM 4479 C C . ARG B 1 240 ? -5.805 -3.973 10.57 1 85.38 240 ARG B C 1
ATOM 4481 O O . ARG B 1 240 ? -6.055 -4.992 9.922 1 85.38 240 ARG B O 1
ATOM 4488 N N . TYR B 1 241 ? -4.645 -3.484 10.75 1 85.12 241 TYR B N 1
ATOM 4489 C CA . TYR B 1 241 ? -3.469 -4.23 10.312 1 85.12 241 TYR B CA 1
ATOM 4490 C C . TYR B 1 241 ? -2.936 -5.105 11.445 1 85.12 241 TYR B C 1
ATOM 4492 O O . TYR B 1 241 ? -3.111 -4.785 12.625 1 85.12 241 TYR B O 1
ATOM 4500 N N . GLY B 1 242 ? -2.324 -6.227 11 1 79.81 242 GLY B N 1
ATOM 4501 C CA . GLY B 1 242 ? -1.699 -7.074 12.008 1 79.81 242 GLY B CA 1
ATOM 4502 C C . GLY B 1 242 ? -2.201 -8.508 11.977 1 79.81 242 GLY B C 1
ATOM 4503 O O . GLY B 1 242 ? -2.748 -8.953 10.969 1 79.81 242 GLY B O 1
ATOM 4504 N N . THR B 1 243 ? -2.068 -9.266 13.016 1 74.75 243 THR B N 1
ATOM 4505 C CA . THR B 1 243 ? -2.266 -10.711 13.109 1 74.75 243 THR B CA 1
ATOM 4506 C C . THR B 1 243 ? -3.721 -11.07 12.836 1 74.75 243 THR B C 1
ATOM 4508 O O . THR B 1 243 ? -4 -12.078 12.18 1 74.75 243 THR B O 1
ATOM 4511 N N . GLN B 1 244 ? -4.578 -10.25 13.266 1 74.06 244 GLN B N 1
ATOM 4512 C CA . GLN B 1 244 ? -5.984 -10.578 13.078 1 74.06 244 GLN B CA 1
ATOM 4513 C C . GLN B 1 244 ? -6.613 -9.711 11.992 1 74.06 244 GLN B C 1
ATOM 4515 O O . GLN B 1 244 ? -7.836 -9.719 11.812 1 74.06 244 GLN B O 1
ATOM 4520 N N . GLY B 1 245 ? -5.664 -9.078 11.289 1 81 245 GLY B N 1
ATOM 4521 C CA . GLY B 1 245 ? -6.176 -8.156 10.289 1 81 245 GLY B CA 1
ATOM 4522 C C . GLY B 1 245 ? -5.469 -8.281 8.953 1 81 245 GLY B C 1
ATOM 4523 O O . GLY B 1 245 ? -5.18 -9.383 8.492 1 81 245 GLY B O 1
ATOM 4524 N N . LEU B 1 246 ? -5.457 -7.18 8.328 1 85.56 246 LEU B N 1
ATOM 4525 C CA . LEU B 1 246 ? -4.754 -7.121 7.047 1 85.56 246 LEU B CA 1
ATOM 4526 C C . LEU B 1 246 ? -3.254 -7.312 7.242 1 85.56 246 LEU B C 1
ATOM 4528 O O . LEU B 1 246 ? -2.674 -6.781 8.188 1 85.56 246 LEU B O 1
ATOM 4532 N N . ASP B 1 247 ? -2.705 -8.094 6.371 1 85.12 247 ASP B N 1
ATOM 4533 C CA . ASP B 1 247 ? -1.263 -8.312 6.371 1 85.12 247 ASP B CA 1
ATOM 4534 C C . ASP B 1 247 ? -0.514 -7.02 6.055 1 85.12 247 ASP B C 1
ATOM 4536 O O . ASP B 1 247 ? -0.83 -6.34 5.078 1 85.12 247 ASP B O 1
ATOM 4540 N N . LEU B 1 248 ? 0.53 -6.75 6.879 1 84.62 248 LEU B N 1
ATOM 4541 C CA . LEU B 1 248 ? 1.302 -5.52 6.734 1 84.62 248 LEU B CA 1
ATOM 4542 C C . LEU B 1 248 ? 2.064 -5.508 5.414 1 84.62 248 LEU B C 1
ATOM 4544 O O . LEU B 1 248 ? 2.4 -4.441 4.895 1 84.62 248 LEU B O 1
ATOM 4548 N N . SER B 1 249 ? 2.293 -6.641 4.926 1 86.69 249 SER B N 1
ATOM 4549 C CA . SER B 1 249 ? 3.051 -6.723 3.682 1 86.69 249 SER B CA 1
ATOM 4550 C C . SER B 1 249 ? 2.176 -6.395 2.477 1 86.69 249 SER B C 1
ATOM 4552 O O . SER B 1 249 ? 2.686 -6.148 1.381 1 86.69 249 SER B O 1
ATOM 4554 N N . ARG B 1 250 ? 0.885 -6.402 2.705 1 88.88 250 ARG B N 1
ATOM 4555 C CA . ARG B 1 250 ? -0.042 -6.145 1.606 1 88.88 250 ARG B CA 1
ATOM 4556 C C . ARG B 1 250 ? -0.179 -4.648 1.345 1 88.88 250 ARG B C 1
ATOM 4558 O O . ARG B 1 250 ? -0.728 -3.916 2.17 1 88.88 250 ARG B O 1
ATOM 4565 N N . LYS B 1 251 ? 0.26 -4.301 0.168 1 91.31 251 LYS B N 1
ATOM 4566 C CA . LYS B 1 251 ? 0.295 -2.885 -0.177 1 91.31 251 LYS B CA 1
ATOM 4567 C C . LYS B 1 251 ? -0.817 -2.529 -1.16 1 91.31 251 LYS B C 1
ATOM 4569 O O . LYS B 1 251 ? -1.249 -1.377 -1.228 1 91.31 251 LYS B O 1
ATOM 4574 N N . ARG B 1 252 ? -1.189 -3.535 -1.881 1 93.5 252 ARG B N 1
ATOM 4575 C CA . ARG B 1 252 ? -2.201 -3.32 -2.91 1 93.5 252 ARG B CA 1
ATOM 4576 C C . ARG B 1 252 ? -3.424 -4.199 -2.668 1 93.5 252 ARG B C 1
ATOM 4578 O O . ARG B 1 252 ? -3.301 -5.316 -2.158 1 93.5 252 ARG B O 1
ATOM 4585 N N . ILE B 1 253 ? -4.5 -3.654 -3.014 1 93.94 253 ILE B N 1
ATOM 4586 C CA . ILE B 1 253 ? -5.738 -4.422 -2.934 1 93.94 253 ILE B CA 1
ATOM 4587 C C . ILE B 1 253 ? -6.348 -4.566 -4.324 1 93.94 253 ILE B C 1
ATOM 4589 O O . ILE B 1 253 ? -6.277 -3.641 -5.137 1 93.94 253 ILE B O 1
ATOM 4593 N N . PHE B 1 254 ? -6.918 -5.812 -4.566 1 94.19 254 PHE B N 1
ATOM 4594 C CA . PHE B 1 254 ? -7.453 -6.066 -5.898 1 94.19 254 PHE B CA 1
ATOM 4595 C C . PHE B 1 254 ? -8.812 -6.742 -5.812 1 94.19 254 PHE B C 1
ATOM 4597 O O . PHE B 1 254 ? -9.023 -7.637 -4.992 1 94.19 254 PHE B O 1
ATOM 4604 N N . THR B 1 255 ? -9.758 -6.191 -6.578 1 91.5 255 THR B N 1
ATOM 4605 C CA . THR B 1 255 ? -10.953 -6.93 -6.957 1 91.5 255 THR B CA 1
ATOM 4606 C C . THR B 1 255 ? -10.742 -7.668 -8.273 1 91.5 255 THR B C 1
ATOM 4608 O O . THR B 1 255 ? -9.719 -7.492 -8.93 1 91.5 255 THR B O 1
ATOM 4611 N N . ARG B 1 256 ? -11.633 -8.516 -8.641 1 89.62 256 ARG B N 1
ATOM 4612 C CA . ARG B 1 256 ? -11.477 -9.328 -9.844 1 89.62 256 ARG B CA 1
ATOM 4613 C C . ARG B 1 256 ? -11.203 -8.453 -11.062 1 89.62 256 ARG B C 1
ATOM 4615 O O . ARG B 1 256 ? -10.234 -8.68 -11.789 1 89.62 256 ARG B O 1
ATOM 4622 N N . GLY B 1 257 ? -12.023 -7.441 -11.242 1 83.94 257 GLY B N 1
ATOM 4623 C CA . GLY B 1 257 ? -11.844 -6.551 -12.383 1 83.94 257 GLY B CA 1
ATOM 4624 C C . GLY B 1 257 ? -10.5 -5.844 -12.375 1 83.94 257 GLY B C 1
ATOM 4625 O O . GLY B 1 257 ? -9.844 -5.746 -13.414 1 83.94 257 GLY B O 1
ATOM 4626 N N . ALA B 1 258 ? -10.094 -5.383 -11.203 1 87.69 258 ALA B N 1
ATOM 4627 C CA . ALA B 1 258 ? -8.82 -4.676 -11.07 1 87.69 258 ALA B CA 1
ATOM 4628 C C . ALA B 1 258 ? -7.645 -5.602 -11.375 1 87.69 258 ALA B C 1
ATOM 4630 O O . ALA B 1 258 ? -6.66 -5.18 -11.984 1 87.69 258 ALA B O 1
ATOM 4631 N N . MET B 1 259 ? -7.762 -6.82 -11 1 91.38 259 MET B N 1
ATOM 4632 C CA . MET B 1 259 ? -6.711 -7.801 -11.242 1 91.38 259 MET B CA 1
ATOM 4633 C C . MET B 1 259 ? -6.559 -8.062 -12.742 1 91.38 259 MET B C 1
ATOM 4635 O O . MET B 1 259 ? -5.438 -8.133 -13.25 1 91.38 259 MET B O 1
ATOM 4639 N N . LEU B 1 260 ? -7.648 -8.281 -13.367 1 89.06 260 LEU B N 1
ATOM 4640 C CA . LEU B 1 260 ? -7.613 -8.57 -14.797 1 89.06 260 LEU B CA 1
ATOM 4641 C C . LEU B 1 260 ? -7.055 -7.379 -15.578 1 89.06 260 LEU B C 1
ATOM 4643 O O . LEU B 1 260 ? -6.254 -7.559 -16.5 1 89.06 260 LEU B O 1
ATOM 4647 N N . GLU B 1 261 ? -7.441 -6.227 -15.164 1 87.69 261 GLU B N 1
ATOM 4648 C CA . GLU B 1 261 ? -6.941 -5.008 -15.797 1 87.69 261 GLU B CA 1
ATOM 4649 C C . GLU B 1 261 ? -5.438 -4.863 -15.602 1 87.69 261 GLU B C 1
ATOM 4651 O O . GLU B 1 261 ? -4.734 -4.387 -16.5 1 87.69 261 GLU B O 1
ATOM 4656 N N . LEU B 1 262 ? -4.992 -5.203 -14.461 1 93.06 262 LEU B N 1
ATOM 4657 C CA . LEU B 1 262 ? -3.57 -5.172 -14.141 1 93.06 262 LEU B CA 1
ATOM 4658 C C . LEU B 1 262 ? -2.76 -5.953 -15.164 1 93.06 262 LEU B C 1
ATOM 4660 O O . LEU B 1 262 ? -1.776 -5.445 -15.703 1 93.06 262 LEU B O 1
ATOM 4664 N N . PHE B 1 263 ? -3.17 -7.133 -15.547 1 93.75 263 PHE B N 1
ATOM 4665 C CA . PHE B 1 263 ? -2.465 -7.98 -16.5 1 93.75 263 PHE B CA 1
ATOM 4666 C C . PHE B 1 263 ? -2.629 -7.449 -17.922 1 93.75 263 PHE B C 1
ATOM 4668 O O . PHE B 1 263 ? -1.665 -7.414 -18.688 1 93.75 263 PHE B O 1
ATOM 4675 N N . GLN B 1 264 ? -3.832 -7.02 -18.203 1 89.62 264 GLN B N 1
ATOM 4676 C CA . GLN B 1 264 ? -4.113 -6.527 -19.547 1 89.62 264 GLN B CA 1
ATOM 4677 C C . GLN B 1 264 ? -3.283 -5.285 -19.859 1 89.62 264 GLN B C 1
ATOM 4679 O O . GLN B 1 264 ? -2.713 -5.172 -20.938 1 89.62 264 GLN B O 1
ATOM 4684 N N . GLN B 1 265 ? -3.17 -4.418 -18.938 1 90.62 265 GLN B N 1
ATOM 4685 C CA . GLN B 1 265 ? -2.41 -3.184 -19.125 1 90.62 265 GLN B CA 1
ATOM 4686 C C . GLN B 1 265 ? -0.928 -3.477 -19.328 1 90.62 265 GLN B C 1
ATOM 4688 O O . GLN B 1 265 ? -0.229 -2.713 -20 1 90.62 265 GLN B O 1
ATOM 4693 N N . ALA B 1 266 ? -0.499 -4.574 -18.828 1 94.5 266 ALA B N 1
ATOM 4694 C CA . ALA B 1 266 ? 0.91 -4.945 -18.938 1 94.5 266 ALA B CA 1
ATOM 4695 C C . ALA B 1 266 ? 1.174 -5.734 -20.219 1 94.5 266 ALA B C 1
ATOM 4697 O O . ALA B 1 266 ? 2.312 -6.121 -20.5 1 94.5 266 ALA B O 1
ATOM 4698 N N . GLY B 1 267 ? 0.176 -6.008 -20.984 1 93.56 267 GLY B N 1
ATOM 4699 C CA . GLY B 1 267 ? 0.356 -6.676 -22.25 1 93.56 267 GLY B CA 1
ATOM 4700 C C . GLY B 1 267 ? 0.14 -8.18 -22.172 1 93.56 267 GLY B C 1
ATOM 4701 O O . GLY B 1 267 ? 0.604 -8.922 -23.047 1 93.56 267 GLY B O 1
ATOM 4702 N N . PHE B 1 268 ? -0.581 -8.602 -21.203 1 95.38 268 PHE B N 1
ATOM 4703 C CA . PHE B 1 268 ? -0.887 -10.023 -21.078 1 95.38 268 PHE B CA 1
ATOM 4704 C C . PHE B 1 268 ? -2.354 -10.289 -21.391 1 95.38 268 PHE B C 1
ATOM 4706 O O . PHE B 1 268 ? -3.205 -9.422 -21.188 1 95.38 268 PHE B O 1
ATOM 4713 N N . GLN B 1 269 ? -2.588 -11.477 -21.906 1 91.31 269 GLN B N 1
ATOM 4714 C CA . GLN B 1 269 ? -3.949 -11.961 -22.109 1 91.31 269 GLN B CA 1
ATOM 4715 C C . GLN B 1 269 ? -4.305 -13.062 -21.109 1 91.31 269 GLN B C 1
ATOM 4717 O O . GLN B 1 269 ? -3.518 -13.984 -20.891 1 91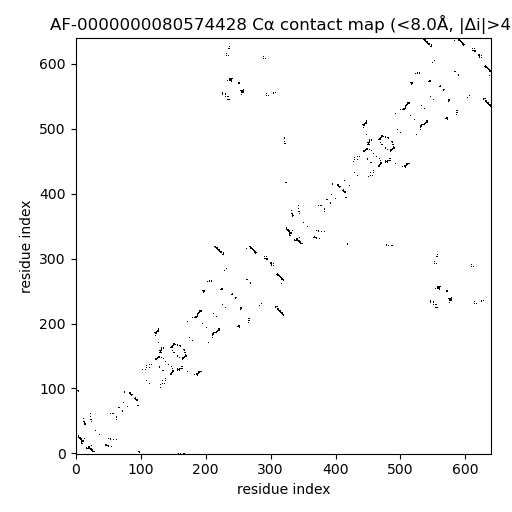.31 269 GLN B O 1
ATOM 4722 N N . ILE B 1 270 ? -5.449 -12.906 -20.562 1 91.81 270 ILE B N 1
ATOM 4723 C CA . ILE B 1 270 ? -5.891 -13.922 -19.609 1 91.81 270 ILE B CA 1
ATOM 4724 C C . ILE B 1 270 ? -6.246 -15.203 -20.359 1 91.81 270 ILE B C 1
ATOM 4726 O O . ILE B 1 270 ? -7.055 -15.188 -21.297 1 91.81 270 ILE B O 1
ATOM 4730 N N . SER B 1 271 ? -5.637 -16.266 -19.969 1 88.88 271 SER B N 1
ATOM 4731 C CA . SER B 1 271 ? -5.844 -17.516 -20.688 1 88.88 271 SER B CA 1
ATOM 4732 C C . SER B 1 271 ? -6.555 -18.547 -19.812 1 88.88 271 SER B C 1
ATOM 4734 O O . SER B 1 271 ? -6.957 -19.609 -20.297 1 88.88 271 SER B O 1
ATOM 4736 N N . GLY B 1 272 ? -6.629 -18.281 -18.562 1 85.06 272 GLY B N 1
ATOM 4737 C CA . GLY B 1 272 ? -7.301 -19.188 -17.641 1 85.06 272 GLY B CA 1
ATOM 4738 C C . GLY B 1 272 ? -7.207 -18.75 -16.188 1 85.06 272 GLY B C 1
ATOM 4739 O O . GLY B 1 272 ? -6.777 -17.625 -15.906 1 85.06 272 GLY B O 1
ATOM 4740 N N . GLY B 1 273 ? -7.773 -19.609 -15.305 1 91 273 GLY B N 1
ATOM 4741 C CA . GLY B 1 273 ? -7.738 -19.328 -13.875 1 91 273 GLY B CA 1
ATOM 4742 C C . GLY B 1 273 ? -8.82 -20.047 -13.094 1 91 273 GLY B C 1
ATOM 4743 O O . GLY B 1 273 ? -9.477 -20.953 -13.617 1 91 273 GLY B O 1
ATOM 4744 N N . SER B 1 274 ? -8.773 -19.766 -11.852 1 87.81 274 SER B N 1
ATOM 4745 C CA . SER B 1 274 ? -9.742 -20.375 -10.945 1 87.81 274 SER B CA 1
ATOM 4746 C C . SER B 1 274 ? -10.062 -19.453 -9.773 1 87.81 274 SER B C 1
ATOM 4748 O O . SER B 1 274 ? -9.227 -18.656 -9.352 1 87.81 274 SER B O 1
ATOM 4750 N N . ALA B 1 275 ? -11.359 -19.516 -9.43 1 92.5 275 ALA B N 1
ATOM 4751 C CA . ALA B 1 275 ? -11.781 -18.875 -8.188 1 92.5 275 ALA B CA 1
ATOM 4752 C C . ALA B 1 275 ? -11.711 -19.844 -7.012 1 92.5 275 ALA B C 1
ATOM 4754 O O . ALA B 1 275 ? -12.289 -20.938 -7.062 1 92.5 275 ALA B O 1
ATOM 4755 N N . ARG B 1 276 ? -11.008 -19.453 -6.023 1 92.38 276 ARG B N 1
ATOM 4756 C CA . ARG B 1 276 ? -10.914 -20.297 -4.844 1 92.38 276 ARG B CA 1
ATOM 4757 C C . ARG B 1 276 ? -11.984 -19.922 -3.818 1 92.38 276 ARG B C 1
ATOM 4759 O O . ARG B 1 276 ? -11.883 -18.891 -3.156 1 92.38 276 ARG B O 1
ATOM 4766 N N . ILE B 1 277 ? -12.93 -20.875 -3.73 1 92.44 277 ILE B N 1
ATOM 4767 C CA . ILE B 1 277 ? -14.078 -20.672 -2.855 1 92.44 277 ILE B CA 1
ATOM 4768 C C . ILE B 1 277 ? -14.125 -21.766 -1.8 1 92.44 277 ILE B C 1
ATOM 4770 O O . ILE B 1 277 ? -13.953 -22.953 -2.117 1 92.44 277 ILE B O 1
ATOM 4774 N N . ILE B 1 278 ? -14.18 -21.391 -0.569 1 90.38 278 ILE B N 1
ATOM 4775 C CA . ILE B 1 278 ? -14.344 -22.359 0.509 1 90.38 278 ILE B CA 1
ATOM 4776 C C . ILE B 1 278 ? -15.734 -22.219 1.123 1 90.38 278 ILE B C 1
ATOM 4778 O O . ILE B 1 278 ? -16.406 -21.203 0.929 1 90.38 278 ILE B O 1
ATOM 4782 N N . ASP B 1 279 ? -16.141 -23.312 1.759 1 89.81 279 ASP B N 1
ATOM 4783 C CA . ASP B 1 279 ? -17.438 -23.266 2.443 1 89.81 279 ASP B CA 1
ATOM 4784 C C . ASP B 1 279 ? -17.344 -22.438 3.727 1 89.81 279 ASP B C 1
ATOM 4786 O O . ASP B 1 279 ? -16.578 -22.781 4.637 1 89.81 279 ASP B O 1
ATOM 4790 N N . GLU B 1 280 ? -18.031 -21.391 3.732 1 93.06 280 GLU B N 1
ATOM 4791 C CA . GLU B 1 280 ? -18.094 -20.484 4.875 1 93.06 280 GLU B CA 1
ATOM 4792 C C . GLU B 1 280 ? -19.531 -20.141 5.25 1 93.06 280 GLU B C 1
ATOM 4794 O O . GLU B 1 280 ? -20.062 -19.125 4.824 1 93.06 280 GLU B O 1
ATOM 4799 N N . PRO B 1 281 ? -20.062 -20.906 6.109 1 91.38 281 PRO B N 1
ATOM 4800 C CA . PRO B 1 281 ? -21.484 -20.719 6.422 1 91.38 281 PRO B CA 1
ATOM 4801 C C . PRO B 1 281 ? -21.797 -19.312 6.945 1 91.38 281 PRO B C 1
ATOM 4803 O O . PRO B 1 281 ? -22.906 -18.812 6.75 1 91.38 281 PRO B O 1
ATOM 4806 N N . ALA B 1 282 ? -20.875 -18.688 7.562 1 92.44 282 ALA B N 1
ATOM 4807 C CA . ALA B 1 282 ? -21.062 -17.359 8.133 1 92.44 282 ALA B CA 1
ATOM 4808 C C . ALA B 1 282 ? -21.406 -16.328 7.051 1 92.44 282 ALA B C 1
ATOM 4810 O O . ALA B 1 282 ? -21.953 -15.273 7.336 1 92.44 282 ALA B O 1
ATOM 4811 N N . ARG B 1 283 ? -21.141 -16.641 5.797 1 94.69 283 ARG B N 1
ATOM 4812 C CA . ARG B 1 283 ? -21.312 -15.648 4.734 1 94.69 283 ARG B CA 1
ATOM 4813 C C . ARG B 1 283 ? -22.781 -15.398 4.457 1 94.69 283 ARG B C 1
ATOM 4815 O O . ARG B 1 283 ? -23.156 -14.328 3.971 1 94.69 283 ARG B O 1
ATOM 4822 N N . GLU B 1 284 ? -23.609 -16.344 4.805 1 95.69 284 GLU B N 1
ATOM 4823 C CA . GLU B 1 284 ? -25.031 -16.281 4.438 1 95.69 284 GLU B CA 1
ATOM 4824 C C . GLU B 1 284 ? -25.688 -15.039 5.02 1 95.69 284 GLU B C 1
ATOM 4826 O O . GLU B 1 284 ? -26.547 -14.422 4.375 1 95.69 284 GLU B O 1
ATOM 4831 N N . LYS B 1 285 ? -25.266 -14.664 6.18 1 96 285 LYS B N 1
ATOM 4832 C CA . LYS B 1 285 ? -25.922 -13.539 6.836 1 96 285 LYS B CA 1
ATOM 4833 C C . LYS B 1 285 ? -25.547 -12.219 6.176 1 96 285 LYS B C 1
ATOM 4835 O O . LYS B 1 285 ? -26.203 -11.195 6.395 1 96 285 LYS B O 1
ATOM 4840 N N . TYR B 1 286 ? -24.531 -12.234 5.348 1 97.12 286 TYR B N 1
ATOM 4841 C CA . TYR B 1 286 ? -24.062 -10.992 4.758 1 97.12 286 TYR B CA 1
ATOM 4842 C C . TYR B 1 286 ? -24.547 -10.844 3.324 1 97.12 286 TYR B C 1
ATOM 4844 O O . TYR B 1 286 ? -24.516 -9.75 2.758 1 97.12 286 TYR B O 1
ATOM 4852 N N . LEU B 1 287 ? -25.078 -11.898 2.721 1 97.25 287 LEU B N 1
ATOM 4853 C CA . LEU B 1 287 ? -25.406 -11.914 1.297 1 97.25 287 LEU B CA 1
ATOM 4854 C C . LEU B 1 287 ? -26.547 -10.961 0.988 1 97.25 287 LEU B C 1
ATOM 4856 O O . LEU B 1 287 ? -26.547 -10.297 -0.054 1 97.25 287 LEU B O 1
ATOM 4860 N N . PRO B 1 288 ? -27.531 -10.789 1.878 1 97.81 288 PRO B N 1
ATOM 4861 C CA . PRO B 1 288 ? -28.578 -9.82 1.6 1 97.81 288 PRO B CA 1
ATOM 4862 C C . PRO B 1 288 ? -28.062 -8.391 1.48 1 97.81 288 PRO B C 1
ATOM 4864 O O . PRO B 1 288 ? -28.484 -7.645 0.6 1 97.81 288 PRO B O 1
ATOM 4867 N N . ALA B 1 289 ? -27.156 -8.062 2.34 1 98.19 289 ALA B N 1
ATOM 4868 C CA . ALA B 1 289 ? -26.578 -6.719 2.285 1 98.19 289 ALA B CA 1
ATOM 4869 C C . ALA B 1 289 ? -25.781 -6.516 1.002 1 98.19 289 ALA B C 1
ATOM 4871 O O . ALA B 1 289 ? -25.812 -5.441 0.398 1 98.19 289 ALA B O 1
ATOM 4872 N N . ILE B 1 290 ? -25.078 -7.516 0.576 1 98.25 290 ILE B N 1
ATOM 4873 C CA . ILE B 1 290 ? -24.266 -7.461 -0.642 1 98.25 290 ILE B CA 1
ATOM 4874 C C . ILE B 1 290 ? -25.188 -7.273 -1.853 1 98.25 290 ILE B C 1
ATOM 4876 O O . ILE B 1 290 ? -24.906 -6.438 -2.719 1 98.25 290 ILE B O 1
ATOM 4880 N N . ARG B 1 291 ? -26.297 -7.965 -1.855 1 98.31 291 ARG B N 1
ATOM 4881 C CA . ARG B 1 291 ? -27.266 -7.84 -2.945 1 98.31 291 ARG B CA 1
ATOM 4882 C C . ARG B 1 291 ? -27.875 -6.445 -2.979 1 98.31 291 ARG B C 1
ATOM 4884 O O . ARG B 1 291 ? -28.031 -5.852 -4.047 1 98.31 291 ARG B O 1
ATOM 4891 N N . LEU B 1 292 ? -28.188 -5.973 -1.811 1 97.94 292 LEU B N 1
ATOM 4892 C CA . LEU B 1 292 ? -28.828 -4.668 -1.715 1 97.94 292 LEU B CA 1
ATOM 4893 C C . LEU B 1 292 ? -27.891 -3.564 -2.195 1 97.94 292 LEU B C 1
ATOM 4895 O O . LEU B 1 292 ? -28.312 -2.656 -2.916 1 97.94 292 LEU B O 1
ATOM 4899 N N . MET B 1 293 ? -26.656 -3.631 -1.826 1 97.81 293 MET B N 1
ATOM 4900 C CA . MET B 1 293 ? -25.656 -2.65 -2.256 1 97.81 293 MET B CA 1
ATOM 4901 C C . MET B 1 293 ? -25.484 -2.68 -3.77 1 97.81 293 MET B C 1
ATOM 4903 O O . MET B 1 293 ? -25.406 -1.632 -4.414 1 97.81 293 MET B O 1
ATOM 4907 N N . ALA B 1 294 ? -25.391 -3.881 -4.285 1 96.5 294 ALA B N 1
ATOM 4908 C CA . ALA B 1 294 ? -25.266 -4.047 -5.73 1 96.5 294 ALA B CA 1
ATOM 4909 C C . ALA B 1 294 ? -26.453 -3.434 -6.465 1 96.5 294 ALA B C 1
ATOM 4911 O O . ALA B 1 294 ? -26.281 -2.727 -7.461 1 96.5 294 ALA B O 1
ATOM 4912 N N . GLY B 1 295 ? -27.641 -3.693 -5.98 1 96.5 295 GLY B N 1
ATOM 4913 C CA . GLY B 1 295 ? -28.844 -3.105 -6.562 1 96.5 295 GLY B CA 1
ATOM 4914 C C . GLY B 1 295 ? -28.812 -1.589 -6.582 1 96.5 295 GLY B C 1
ATOM 4915 O O . GLY B 1 295 ? -29.203 -0.966 -7.566 1 96.5 295 GLY B O 1
ATOM 4916 N N . ALA B 1 296 ? -28.328 -1.034 -5.492 1 95.56 296 ALA B N 1
ATOM 4917 C CA . ALA B 1 296 ? -28.234 0.42 -5.387 1 95.56 296 ALA B CA 1
ATOM 4918 C C . ALA B 1 296 ? -27.281 0.988 -6.426 1 95.56 296 ALA B C 1
ATOM 4920 O O . ALA B 1 296 ? -27.438 2.123 -6.883 1 95.56 296 ALA B O 1
ATOM 4921 N N . SER B 1 297 ? -26.25 0.179 -6.848 1 93.81 297 SER B N 1
ATOM 4922 C CA . SER B 1 297 ? -25.25 0.604 -7.82 1 93.81 297 SER B CA 1
ATOM 4923 C C . SER B 1 297 ? -25.688 0.269 -9.242 1 93.81 297 SER B C 1
ATOM 4925 O O . SER B 1 297 ? -24.953 0.558 -10.203 1 93.81 297 SER B O 1
ATOM 4927 N N . GLY B 1 298 ? -26.781 -0.376 -9.375 1 92.69 298 GLY B N 1
ATOM 4928 C CA . GLY B 1 298 ? -27.234 -0.792 -10.695 1 92.69 298 GLY B CA 1
ATOM 4929 C C . GLY B 1 298 ? -26.484 -1.996 -11.227 1 92.69 298 GLY B C 1
ATOM 4930 O O . GLY B 1 298 ? -26.406 -2.203 -12.438 1 92.69 298 GLY B O 1
ATOM 4931 N N . ILE B 1 299 ? -25.891 -2.723 -10.352 1 91.31 299 ILE B N 1
ATOM 4932 C CA . ILE B 1 299 ? -25.156 -3.928 -10.719 1 91.31 299 ILE B CA 1
ATOM 4933 C C . ILE B 1 299 ? -26.016 -5.16 -10.445 1 91.31 299 ILE B C 1
ATOM 4935 O O . ILE B 1 299 ? -26.875 -5.145 -9.555 1 91.31 299 ILE B O 1
ATOM 4939 N N . AS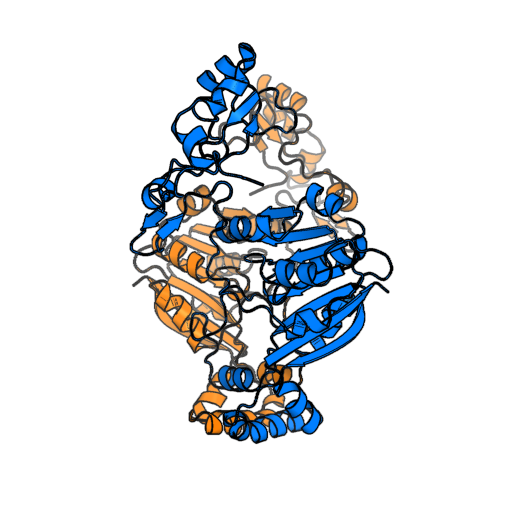P B 1 300 ? -25.797 -6.199 -11.242 1 92.31 300 ASP B N 1
ATOM 4940 C CA . ASP B 1 300 ? -26.5 -7.465 -11.016 1 92.31 300 ASP B CA 1
ATOM 4941 C C . ASP B 1 300 ? -26.141 -8.055 -9.656 1 92.31 300 ASP B C 1
ATOM 4943 O O . ASP B 1 300 ? -24.984 -8.422 -9.414 1 92.31 300 ASP B O 1
ATOM 4947 N N . PRO B 1 301 ? -27.141 -8.156 -8.781 1 95.5 301 PRO B N 1
ATOM 4948 C CA . PRO B 1 301 ? -26.859 -8.68 -7.441 1 95.5 301 PRO B CA 1
ATOM 4949 C C . PRO B 1 301 ? -26.297 -10.094 -7.465 1 95.5 301 PRO B C 1
ATOM 4951 O O . PRO B 1 301 ? -25.516 -10.469 -6.578 1 95.5 301 PRO B O 1
ATOM 4954 N N . VAL B 1 302 ? -26.641 -10.852 -8.477 1 93 302 VAL B N 1
ATOM 4955 C CA . VAL B 1 302 ? -26.141 -12.211 -8.586 1 93 302 VAL B CA 1
ATOM 4956 C C . VAL B 1 302 ? -24.641 -12.195 -8.852 1 93 302 VAL B C 1
ATOM 4958 O O . VAL B 1 302 ? -23.875 -12.93 -8.219 1 93 302 VAL B O 1
ATOM 4961 N N . VAL B 1 303 ? -24.219 -11.289 -9.648 1 91.75 303 VAL B N 1
ATOM 4962 C CA . VAL B 1 303 ? -22.797 -11.164 -9.992 1 91.75 303 VAL B CA 1
ATOM 4963 C C . VAL B 1 303 ? -22.016 -10.656 -8.789 1 91.75 303 VAL B C 1
ATOM 4965 O O . VAL B 1 303 ? -20.922 -11.148 -8.5 1 91.75 303 VAL B O 1
ATOM 4968 N N . ALA B 1 304 ? -22.609 -9.719 -8.086 1 94.25 304 ALA B N 1
ATOM 4969 C CA . ALA B 1 304 ? -21.953 -9.164 -6.898 1 94.25 304 ALA B CA 1
ATOM 4970 C C . ALA B 1 304 ? -21.719 -10.25 -5.848 1 94.25 304 ALA B C 1
ATOM 4972 O O . ALA B 1 304 ? -20.656 -10.297 -5.227 1 94.25 304 ALA B O 1
ATOM 4973 N N . VAL B 1 305 ? -22.688 -11.102 -5.688 1 95.44 305 VAL B N 1
ATOM 4974 C CA . VAL B 1 305 ? -22.562 -12.195 -4.727 1 95.44 305 VAL B CA 1
ATOM 4975 C C . VAL B 1 305 ? -21.516 -13.188 -5.207 1 95.44 305 VAL B C 1
ATOM 4977 O O . VAL B 1 305 ? -20.656 -13.617 -4.43 1 95.44 305 VAL B O 1
ATOM 4980 N N . GLU B 1 306 ? -21.547 -13.547 -6.484 1 93 306 GLU B N 1
ATOM 4981 C CA . GLU B 1 306 ? -20.562 -14.477 -7.039 1 93 306 GLU B CA 1
ATOM 4982 C C . GLU B 1 306 ? -19.141 -13.953 -6.875 1 93 306 GLU B C 1
ATOM 4984 O O . GLU B 1 306 ? -18.234 -14.703 -6.523 1 93 306 GLU B O 1
ATOM 4989 N N . ASP B 1 307 ? -18.984 -12.664 -7.027 1 94 307 ASP B N 1
ATOM 4990 C CA . ASP B 1 307 ? -17.672 -12.031 -6.945 1 94 307 ASP B CA 1
ATOM 4991 C C . ASP B 1 307 ? -17.188 -11.938 -5.496 1 94 307 ASP B C 1
ATOM 4993 O O . ASP B 1 307 ? -16 -11.758 -5.234 1 94 307 ASP B O 1
ATOM 4997 N N . ALA B 1 308 ? -18.109 -12.07 -4.551 1 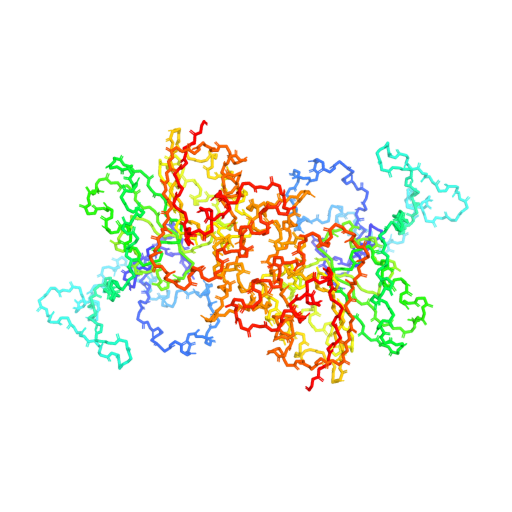96.62 308 ALA B N 1
ATOM 4998 C CA . ALA B 1 308 ? -17.766 -11.906 -3.137 1 96.62 308 ALA B CA 1
ATOM 4999 C C . ALA B 1 308 ? -17.406 -13.25 -2.502 1 96.62 308 ALA B C 1
ATOM 5001 O O . ALA B 1 308 ? -17 -13.305 -1.34 1 96.62 308 ALA B O 1
ATOM 5002 N N . LEU B 1 309 ? -17.5 -14.305 -3.264 1 94.31 309 LEU B N 1
ATOM 5003 C CA . LEU B 1 309 ? -17.344 -15.625 -2.678 1 94.31 309 LEU B CA 1
ATOM 5004 C C . LEU B 1 309 ? -15.875 -16.062 -2.682 1 94.31 309 LEU B C 1
ATOM 5006 O O . LEU B 1 309 ? -15.375 -16.578 -1.685 1 94.31 309 LEU B O 1
ATOM 5010 N N . PRO B 1 310 ? -15.078 -15.828 -3.764 1 94.38 310 PRO B N 1
ATOM 5011 C CA . PRO B 1 310 ? -13.688 -16.281 -3.736 1 94.38 310 PRO B CA 1
ATOM 5012 C C . PRO B 1 310 ? -12.82 -15.5 -2.752 1 94.38 310 PRO B C 1
ATOM 5014 O O . PRO B 1 310 ? -12.906 -14.266 -2.703 1 94.38 310 PRO B O 1
ATOM 5017 N N . TRP B 1 311 ? -12.055 -16.203 -1.955 1 95.44 311 TRP B N 1
ATOM 5018 C CA . TRP B 1 311 ? -11.109 -15.516 -1.087 1 95.44 311 TRP B CA 1
ATOM 5019 C C . TRP B 1 311 ? -9.805 -15.219 -1.828 1 95.44 311 TRP B C 1
ATOM 5021 O O . TRP B 1 311 ? -9.023 -14.367 -1.406 1 95.44 311 TRP B O 1
ATOM 5031 N N . GLN B 1 312 ? -9.641 -15.914 -2.941 1 95.62 312 GLN B N 1
ATOM 5032 C CA . GLN B 1 312 ? -8.445 -15.758 -3.762 1 95.62 312 GLN B CA 1
ATOM 5033 C C . GLN B 1 312 ? -8.719 -16.156 -5.211 1 95.62 312 GLN B C 1
ATOM 5035 O O . GLN B 1 312 ? -9.609 -16.969 -5.48 1 95.62 312 GLN B O 1
ATOM 5040 N N . TYR B 1 313 ? -7.988 -15.555 -6.145 1 94.25 313 TYR B N 1
ATOM 5041 C CA . TYR B 1 313 ? -8.039 -15.953 -7.547 1 94.25 313 TYR B CA 1
ATOM 5042 C C . TYR B 1 313 ? -6.695 -16.484 -8.016 1 94.25 313 TYR B C 1
ATOM 5044 O O . TYR B 1 313 ? -5.645 -15.953 -7.648 1 94.25 313 TYR B O 1
ATOM 5052 N N . ILE B 1 314 ? -6.734 -17.547 -8.734 1 94.19 314 ILE B N 1
ATOM 5053 C CA . ILE B 1 314 ? -5.605 -17.969 -9.555 1 94.19 314 ILE B CA 1
ATOM 5054 C C . ILE B 1 314 ? -5.766 -17.422 -10.969 1 94.19 314 ILE B C 1
ATOM 5056 O O . ILE B 1 314 ? -6.812 -17.594 -11.602 1 94.19 314 ILE B O 1
ATOM 5060 N N . VAL B 1 315 ? -4.773 -16.734 -11.445 1 94.69 315 VAL B N 1
ATOM 5061 C CA . VAL B 1 315 ? -4.82 -16.109 -12.766 1 94.69 315 VAL B CA 1
ATOM 5062 C C . VAL B 1 315 ? -3.697 -16.672 -13.641 1 94.69 315 VAL B C 1
ATOM 5064 O O . VAL B 1 315 ? -2.535 -16.688 -13.227 1 94.69 315 VAL B O 1
ATOM 5067 N N . ILE B 1 316 ? -4.113 -17.188 -14.781 1 93.62 316 ILE B N 1
ATOM 5068 C CA . ILE B 1 316 ? -3.145 -17.578 -15.789 1 93.62 316 ILE B CA 1
ATOM 5069 C C . ILE B 1 316 ? -3.186 -16.594 -16.969 1 93.62 316 ILE B C 1
ATOM 5071 O O . ILE B 1 316 ? -4.242 -16.375 -17.547 1 93.62 316 ILE B O 1
ATOM 5075 N N . ALA B 1 317 ? -2.043 -15.992 -17.219 1 95.69 317 ALA B N 1
ATOM 5076 C CA . ALA B 1 317 ? -1.955 -15.008 -18.297 1 95.69 317 ALA B CA 1
ATOM 5077 C C . ALA B 1 317 ? -0.815 -15.336 -19.25 1 95.69 317 ALA B C 1
ATOM 5079 O O . ALA B 1 317 ? 0.212 -15.883 -18.844 1 95.69 317 ALA B O 1
ATOM 5080 N N . VAL B 1 318 ? -1.036 -15.039 -20.516 1 95.31 318 VAL B N 1
ATOM 5081 C CA . VAL B 1 318 ? -0.053 -15.359 -21.547 1 95.31 318 VAL B CA 1
ATOM 5082 C C . VAL B 1 318 ? 0.407 -14.078 -22.234 1 95.31 318 VAL B C 1
ATOM 5084 O O . VAL B 1 318 ? -0.383 -13.148 -22.422 1 95.31 318 VAL B O 1
ATOM 5087 N N . ALA B 1 319 ? 1.713 -14.078 -22.5 1 93.25 319 ALA B N 1
ATOM 5088 C CA . ALA B 1 319 ? 2.246 -12.938 -23.25 1 93.25 319 ALA B CA 1
ATOM 5089 C C . ALA B 1 319 ? 1.685 -12.906 -24.672 1 93.25 319 ALA B C 1
ATOM 5091 O O . ALA B 1 319 ? 1.862 -13.852 -25.438 1 93.25 319 ALA B O 1
ATOM 5092 N N . ALA B 1 320 ? 0.833 -11.867 -25 1 76.06 320 ALA B N 1
ATOM 5093 C CA . ALA B 1 320 ? 0.2 -11.734 -26.297 1 76.06 320 ALA B CA 1
ATOM 5094 C C . ALA B 1 320 ? 1.16 -11.125 -27.312 1 76.06 320 ALA B C 1
ATOM 5096 O O . ALA B 1 320 ? 2.066 -10.375 -26.953 1 76.06 320 ALA B O 1
#

InterPro domains:
  IPR029063 S-adenosyl-L-methionine-dependent methyltransferase superfamily [G3DSA:3.40.50.150] (108-297)
  IPR029063 S-adenosyl-L-methionine-dependent methyltransferase superfamily [SSF53335] (112-270)

Organism: Ricinus communis (NCBI:txid3988)

Radius of gyration: 29.86 Å; Cα contacts (8 Å, |Δi|>4): 1171; chains: 2; bounding box: 81×92×52 Å

Foldseek 3Di:
DPFCAFFAQDALQQQRDNPHLFRANQNSDDDPPVVVVVVDDPCNVPRRVCSVVRVVCSVVVNNVCVCVPVVNVVQAPPPDDFQFDQDVVPGTQGSHRLSLPVVVLPPDAPVVLLVVDDLAFAAEEEEACFLQSNLQVNCVSVVRHAYEYEDQDVVSQSNNVVRHVYYHNDHLVPDDPVVLVVRAQGQEYEAEQNLQLDPCSLVSLLSCLVRHHAFGKYKYKHFACLALVNVVCVVVVNQDEDDVHDDPSGNHHDFPVRVCVSNVSSQKAWDDKDFAFDDDPVSVVRLVVQLVVCVVVVHHSVVSSVSNGGRMMITMITRD/DPFQAFFAQDALQQARDNPHLFRARRNSDDDPPVVVVVVDDPPNVPGRVCSVVRVVCSVVVNNVCVCVPVVNVVQAPPPDPFQFDQDVVPGTQGSHRLSLPVVVLPPDAPVVLLVVDDLPFAAEEEEACFLQSNLQVNCVSVVRHAYEYEDQDVVSQSNNVVRHVYYHNDHLVPDDPVVLVVRAQGQEYEAEQNLQLDPCSLVSLLSCLVRHHAFGKYKYKHFACLALVNVVCVVVVNQDEDDVHDDPSGNHHDFPVRVCVSNVSSQKAWDDKDFAFDDDPVSVVRLVVQLVVCVVVVHHSVVSSVSNGGRMMITMITRD